Protein AF-A0A3B5M9M3-F1 (afdb_monomer)

Foldseek 3Di:
DVVVVVPQVDLFDAQDDDPPDDPVVVVLVCPFLLHPGTQRLCVLVPHDDDPPDPCVSCVVVVVVVVVVVVVVVVVVVVVVVCVVVVHDDDPDPFDDPPAFPVQCQVDDVSVVSLCNGCVCLQCLVVVLLLLLLLLLVQQLAPVNLVSLVLSVVLVVPPFPVVSLVCLVVVLVVLVVSLVVLVDQLSDDRSSVSDFDPCPPPPHPADPLLCQRNSGDHRSNHHDCVSSVSSVVSSVSSVVVNVSSVQLVDPVCCRGSNHNHDDDQPDAPVVVVVVDPDDDLCVVPDPVSVVVCCCVPVVVVVVLVLLLCQLPVAQEPLSVVSNVLSVVCVVCVVVLVNDGNVVVVVSVSVVVVSVSVLSSVLSVCQCCQQRVVVPCVVPPLVVCRHHVRHNPDPDGDDPPDPPPDDDDPPSVVSNPPDVVVVPVVVVVPDDDDDDDDDDDDDDDDDDDDDDDDDDDDDDVPVVVVVVVSSVSVVDSPPPPPDDD

Solvent-accessible surface area (backbone atoms only — not comparable to full-atom values): 29248 Å² total; per-residue (Å²): 109,74,72,60,58,71,64,61,80,79,56,72,35,76,40,80,78,70,82,87,54,54,70,76,54,47,65,55,42,43,78,19,62,46,43,26,93,63,11,50,53,49,49,72,79,66,51,72,92,67,92,83,51,67,63,71,74,43,42,65,61,53,50,52,52,50,51,56,54,46,51,55,48,50,56,50,51,56,50,50,54,25,64,77,67,71,49,77,82,72,96,61,100,60,82,59,86,91,53,37,49,81,42,40,81,76,38,61,68,43,32,50,53,36,42,75,55,39,42,60,74,72,44,28,67,63,52,39,54,52,42,52,53,46,42,31,70,75,60,47,27,50,66,27,46,53,51,43,53,51,49,50,63,50,61,71,42,79,49,69,72,60,32,55,72,48,43,65,61,51,49,51,50,47,53,52,50,53,52,52,52,52,54,33,59,65,52,75,67,46,53,70,64,71,83,61,76,64,72,38,93,89,45,85,64,48,73,35,42,46,53,38,58,56,46,56,44,66,83,58,59,51,71,68,73,60,54,55,49,55,49,52,43,44,51,47,44,53,53,38,52,50,43,60,61,45,65,72,37,66,74,48,26,68,39,70,40,81,84,76,81,76,76,57,85,58,47,71,79,72,42,61,81,72,49,91,70,79,92,38,84,82,42,88,43,75,54,24,45,51,46,43,48,58,72,66,47,42,64,59,52,51,44,50,52,38,38,51,60,21,65,77,50,71,29,64,73,16,50,57,35,40,54,52,32,54,51,46,70,74,45,38,74,65,42,71,74,42,54,58,51,58,49,51,50,57,48,49,50,52,54,49,50,51,54,48,50,55,42,50,53,36,63,48,31,50,54,35,48,40,39,40,80,56,38,64,75,75,41,53,67,60,39,55,48,64,51,60,69,66,86,67,86,91,61,85,73,84,76,74,77,95,78,75,96,79,70,86,68,65,62,59,69,77,60,65,66,84,71,81,68,60,74,67,65,73,79,74,66,85,85,79,85,80,92,80,83,90,83,89,84,90,90,82,87,86,84,86,91,85,84,86,84,89,83,93,84,72,66,68,64,57,51,50,54,48,47,61,55,38,56,77,74,45,80,75,77,76,78,72,81,88,128

Mean predicted aligned error: 13.56 Å

Organism: NCBI:txid32473

Structure (mmCIF, N/CA/C/O backbone):
data_AF-A0A3B5M9M3-F1
#
_entry.id   AF-A0A3B5M9M3-F1
#
loop_
_atom_site.group_PDB
_atom_site.id
_atom_site.type_symbol
_atom_site.label_atom_id
_atom_site.label_alt_id
_atom_site.label_comp_id
_atom_site.label_asym_id
_atom_site.label_entity_id
_atom_site.label_seq_id
_atom_site.pdbx_PDB_ins_code
_atom_site.Cartn_x
_atom_site.Cartn_y
_atom_site.Cartn_z
_atom_site.occupancy
_atom_site.B_iso_or_equiv
_atom_site.auth_seq_id
_atom_site.auth_comp_id
_atom_site.auth_asym_id
_atom_site.auth_atom_id
_atom_site.pdbx_PDB_model_num
ATOM 1 N N . TYR A 1 1 ? -13.351 -5.343 -32.884 1.00 37.69 1 TYR A N 1
ATOM 2 C CA . TYR A 1 1 ? -12.847 -6.640 -32.384 1.00 37.69 1 TYR A CA 1
ATOM 3 C C . TYR A 1 1 ? -12.855 -7.724 -33.469 1.00 37.69 1 TYR A C 1
ATOM 5 O O . TYR A 1 1 ? -11.780 -8.125 -33.884 1.00 37.69 1 TYR A O 1
ATOM 13 N N . PHE A 1 2 ? -14.004 -8.113 -34.045 1.00 32.31 2 PHE A N 1
ATOM 14 C CA . PHE A 1 2 ? -14.061 -9.127 -35.125 1.00 32.31 2 PHE A CA 1
ATOM 15 C C . PHE A 1 2 ? -13.332 -8.754 -36.436 1.00 32.31 2 PHE A C 1
ATOM 17 O O . PHE A 1 2 ? -12.776 -9.632 -37.090 1.00 32.31 2 PHE A O 1
ATOM 24 N N . SER A 1 3 ? -13.257 -7.466 -36.796 1.00 34.22 3 SER A N 1
ATOM 25 C CA . SER A 1 3 ? -12.466 -7.004 -37.957 1.00 34.22 3 SER A CA 1
ATOM 26 C C . SER A 1 3 ? -10.946 -7.148 -37.742 1.00 34.22 3 SER A C 1
ATOM 28 O O . SER A 1 3 ? -10.213 -7.463 -38.672 1.00 34.22 3 SER A O 1
ATOM 30 N N . LEU A 1 4 ? -10.478 -7.028 -36.490 1.00 4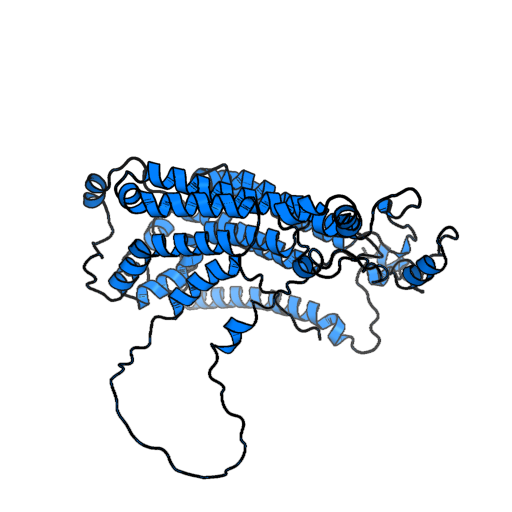1.56 4 LEU A N 1
ATOM 31 C CA . LEU A 1 4 ? -9.071 -7.245 -36.135 1.00 41.56 4 LEU A CA 1
ATOM 32 C C . LEU A 1 4 ? -8.697 -8.732 -36.268 1.00 41.56 4 LEU A C 1
ATOM 34 O O . LEU A 1 4 ? -7.633 -9.057 -36.772 1.00 41.56 4 LEU A O 1
ATOM 38 N N . ILE A 1 5 ? -9.612 -9.632 -35.885 1.00 46.50 5 ILE A N 1
ATOM 39 C CA . ILE A 1 5 ? -9.414 -11.092 -35.917 1.00 46.50 5 ILE A CA 1
ATOM 40 C C . ILE A 1 5 ? -9.317 -11.627 -37.353 1.00 46.50 5 ILE A C 1
ATOM 42 O O . ILE A 1 5 ? -8.535 -12.538 -37.622 1.00 46.50 5 ILE A O 1
ATOM 46 N N . LYS A 1 6 ? -10.055 -11.042 -38.306 1.00 39.22 6 LYS A N 1
ATOM 47 C CA . LYS A 1 6 ? -10.041 -11.483 -39.712 1.00 39.22 6 LYS A CA 1
ATOM 48 C C . LYS A 1 6 ? -8.702 -11.203 -40.422 1.00 39.22 6 LYS A C 1
ATOM 50 O O . LYS A 1 6 ? -8.372 -11.926 -41.355 1.00 39.22 6 LYS A O 1
ATOM 55 N N . ASN A 1 7 ? -7.918 -10.235 -39.932 1.00 43.78 7 ASN A N 1
ATOM 56 C CA . ASN A 1 7 ? -6.586 -9.867 -40.443 1.00 43.78 7 ASN A CA 1
ATOM 57 C C . ASN A 1 7 ? -5.408 -10.584 -39.746 1.00 43.78 7 ASN A C 1
ATOM 59 O O . ASN A 1 7 ? -4.260 -10.346 -40.105 1.00 43.78 7 ASN A O 1
ATOM 63 N N . ILE A 1 8 ? -5.656 -11.455 -38.758 1.00 48.34 8 ILE A N 1
ATOM 64 C CA . ILE A 1 8 ? -4.595 -12.172 -38.013 1.00 48.34 8 ILE A CA 1
ATOM 65 C C . ILE A 1 8 ? -4.142 -13.461 -38.732 1.00 48.34 8 ILE A C 1
ATOM 67 O O . ILE A 1 8 ? -3.122 -14.051 -38.382 1.00 48.34 8 ILE A O 1
ATOM 71 N N . LYS A 1 9 ? -4.836 -13.888 -39.797 1.00 39.81 9 LYS A N 1
ATOM 72 C CA . LYS A 1 9 ? -4.361 -14.967 -40.678 1.00 39.81 9 LYS A CA 1
ATOM 73 C C . LYS A 1 9 ? -3.148 -14.473 -41.488 1.00 39.81 9 LYS A C 1
ATOM 75 O O . LYS A 1 9 ? -3.332 -13.892 -42.549 1.00 39.81 9 LYS A O 1
ATOM 80 N N . ASN A 1 10 ? -1.939 -14.763 -40.996 1.00 45.53 10 ASN A N 1
ATOM 81 C CA . ASN A 1 10 ? -0.631 -14.666 -41.679 1.00 45.53 10 ASN A CA 1
ATOM 82 C C . ASN A 1 10 ? 0.171 -13.353 -41.562 1.00 45.53 10 ASN A C 1
ATOM 84 O O . ASN A 1 10 ? 0.827 -12.971 -42.525 1.00 45.53 10 ASN A O 1
ATOM 88 N N . ASN A 1 11 ? 0.233 -12.709 -40.394 1.00 52.84 11 ASN A N 1
ATOM 89 C CA . ASN A 1 11 ? 1.216 -11.636 -40.159 1.00 52.84 11 ASN A CA 1
ATOM 90 C C . ASN A 1 11 ? 2.348 -12.105 -39.235 1.00 52.84 11 ASN A C 1
ATOM 92 O O . ASN A 1 11 ? 2.509 -11.597 -38.128 1.00 52.84 11 ASN A O 1
ATOM 96 N N . PHE A 1 12 ? 3.129 -13.087 -39.691 1.00 56.50 12 PHE A N 1
ATOM 97 C CA . PHE A 1 12 ? 4.462 -13.312 -39.132 1.00 56.50 12 PHE A CA 1
ATOM 98 C C . PHE A 1 12 ? 5.396 -12.267 -39.739 1.00 56.50 12 PHE A C 1
ATOM 100 O O . PHE A 1 12 ? 5.747 -12.351 -40.914 1.00 56.50 12 PHE A O 1
ATOM 107 N N . SER A 1 13 ? 5.772 -11.262 -38.955 1.00 60.97 13 SER A N 1
ATOM 108 C CA . SER A 1 13 ? 6.742 -10.250 -39.373 1.00 60.97 13 SER A CA 1
ATOM 109 C C . SER A 1 13 ? 8.138 -10.629 -38.892 1.00 60.97 13 SER A C 1
ATOM 111 O O . SER A 1 13 ? 8.365 -10.846 -37.696 1.00 60.97 13 SER A O 1
ATOM 113 N N . PHE A 1 14 ? 9.085 -10.702 -39.826 1.00 69.19 14 PHE A N 1
ATOM 114 C CA . PHE A 1 14 ? 10.504 -10.798 -39.504 1.00 69.19 14 PHE A CA 1
ATOM 115 C C . PHE A 1 14 ? 11.074 -9.385 -39.382 1.00 69.19 14 PHE A C 1
ATOM 117 O O . PHE A 1 14 ? 11.131 -8.647 -40.367 1.00 69.19 14 PHE A O 1
ATOM 124 N N . CYS A 1 15 ? 11.478 -8.995 -38.176 1.00 76.81 15 CYS A N 1
ATOM 125 C CA . CYS A 1 15 ? 12.126 -7.709 -37.957 1.00 76.81 15 CYS A CA 1
ATOM 126 C C . CYS A 1 15 ? 13.638 -7.869 -38.154 1.00 76.81 15 CYS A C 1
ATOM 128 O O . CYS A 1 15 ? 14.303 -8.567 -37.387 1.00 76.81 15 CYS A O 1
ATOM 130 N N . ALA A 1 16 ? 14.182 -7.229 -39.191 1.00 76.56 16 ALA A N 1
ATOM 131 C CA . ALA A 1 16 ? 15.619 -7.219 -39.439 1.00 76.56 16 ALA A CA 1
ATOM 132 C C . ALA A 1 16 ? 16.357 -6.415 -38.357 1.00 76.56 16 ALA A C 1
ATOM 134 O O . ALA A 1 16 ? 15.872 -5.388 -37.879 1.00 76.56 16 ALA A O 1
ATOM 135 N N . GLN A 1 17 ? 17.541 -6.889 -37.973 1.00 77.38 17 GLN A N 1
ATOM 136 C CA . GLN A 1 17 ? 18.393 -6.192 -37.015 1.00 77.38 17 GLN A CA 1
ATOM 137 C C . GLN A 1 17 ? 19.063 -4.989 -37.687 1.00 77.38 17 GLN A C 1
ATOM 139 O O . GLN A 1 17 ? 19.566 -5.135 -38.799 1.00 77.38 17 GLN A O 1
ATOM 144 N N . PRO A 1 18 ? 19.133 -3.822 -37.028 1.00 76.88 18 PRO A N 1
ATOM 145 C CA . PRO A 1 18 ? 19.876 -2.689 -37.563 1.00 76.88 18 PRO A CA 1
ATOM 146 C C . PRO A 1 18 ? 21.376 -2.997 -37.669 1.00 76.88 18 PRO A C 1
ATOM 148 O O . PRO A 1 18 ? 21.990 -3.476 -36.710 1.00 76.88 18 PRO A O 1
ATOM 151 N N . ASP A 1 19 ? 21.986 -2.658 -38.806 1.00 70.81 19 ASP A N 1
ATOM 152 C CA . ASP A 1 19 ? 23.400 -2.957 -39.079 1.00 70.81 19 ASP A CA 1
ATOM 153 C C . ASP A 1 19 ? 24.381 -2.221 -38.160 1.00 70.81 19 ASP A C 1
ATOM 155 O O . ASP A 1 19 ? 25.488 -2.709 -37.940 1.00 70.81 19 ASP A O 1
ATOM 159 N N . PHE A 1 20 ? 23.948 -1.105 -37.565 1.00 75.81 20 PHE A N 1
ATOM 160 C CA . PHE A 1 20 ? 24.742 -0.249 -36.678 1.00 75.81 20 PHE A CA 1
ATOM 161 C C . PHE A 1 20 ? 25.196 -0.929 -35.371 1.00 75.81 20 PHE A C 1
ATOM 163 O O . PHE A 1 20 ? 26.155 -0.478 -34.746 1.00 75.81 20 PHE A O 1
ATOM 170 N N . TYR A 1 21 ? 24.533 -2.000 -34.920 1.00 75.94 21 TYR A N 1
ATOM 171 C CA . TYR A 1 21 ? 24.909 -2.650 -33.661 1.00 75.94 21 TYR A CA 1
ATOM 172 C C . TYR A 1 21 ? 26.155 -3.549 -33.813 1.00 75.94 21 TYR A C 1
ATOM 174 O O . TYR A 1 21 ? 26.242 -4.309 -34.779 1.00 75.94 21 TYR A O 1
ATOM 182 N N . PRO A 1 22 ? 27.087 -3.554 -32.838 1.00 76.31 22 PRO A N 1
ATOM 183 C CA . PRO A 1 22 ? 28.194 -4.512 -32.802 1.00 76.31 22 PRO A CA 1
ATOM 184 C C . PRO A 1 22 ? 27.703 -5.965 -32.744 1.00 76.31 22 PRO A C 1
ATOM 186 O O . PRO A 1 22 ? 26.651 -6.245 -32.161 1.00 76.31 22 PRO A O 1
ATOM 189 N N . ASP A 1 23 ? 28.493 -6.912 -33.253 1.00 73.81 23 ASP A N 1
ATOM 190 C CA . ASP A 1 23 ? 28.098 -8.329 -33.348 1.00 73.81 23 ASP A CA 1
ATOM 191 C C . ASP A 1 23 ? 27.770 -8.975 -31.990 1.00 73.81 23 ASP A C 1
ATOM 193 O O . ASP A 1 23 ? 26.867 -9.808 -31.882 1.00 73.81 23 ASP A O 1
ATOM 197 N N . GLU A 1 24 ? 28.438 -8.556 -30.911 1.00 74.62 24 GLU A N 1
ATOM 198 C CA . GLU A 1 24 ? 28.119 -9.003 -29.547 1.00 74.62 24 GLU A CA 1
ATOM 199 C C . GLU A 1 24 ? 26.736 -8.536 -29.069 1.00 74.62 24 GLU A C 1
ATOM 201 O O . GLU A 1 24 ? 26.044 -9.234 -28.320 1.00 74.62 24 GLU A O 1
ATOM 206 N N . VAL A 1 25 ? 26.315 -7.343 -29.494 1.00 75.69 25 VAL A N 1
ATOM 207 C CA . VAL A 1 25 ? 24.993 -6.791 -29.184 1.00 75.69 25 VAL A CA 1
ATOM 208 C C . VAL A 1 25 ? 23.945 -7.476 -30.050 1.00 75.69 25 VAL A C 1
ATOM 210 O O . VAL A 1 25 ? 22.937 -7.927 -29.509 1.00 75.69 25 VAL A O 1
ATOM 213 N N . LYS A 1 26 ? 24.220 -7.675 -31.346 1.00 76.25 26 LYS A N 1
ATOM 214 C CA . LYS A 1 26 ? 23.358 -8.440 -32.262 1.00 76.25 26 LYS A CA 1
ATOM 215 C C . LYS A 1 26 ? 23.030 -9.826 -31.700 1.00 76.25 26 LYS A C 1
ATOM 217 O O . LYS A 1 26 ? 21.856 -10.168 -31.593 1.00 76.25 26 LYS A O 1
ATOM 222 N N . LYS A 1 27 ? 24.023 -10.568 -31.186 1.00 76.81 27 LYS A N 1
ATOM 223 C CA . LYS A 1 27 ? 23.815 -11.873 -30.515 1.00 76.81 27 LYS A CA 1
ATOM 224 C C . LYS A 1 27 ? 22.861 -11.813 -29.313 1.00 76.81 27 LYS A C 1
ATOM 226 O O . LYS A 1 27 ? 22.106 -12.759 -29.089 1.00 76.81 27 LYS A O 1
ATOM 231 N N . ARG A 1 28 ? 22.879 -10.727 -28.530 1.00 74.56 28 ARG A N 1
ATOM 232 C CA . ARG A 1 28 ? 21.926 -10.515 -27.422 1.00 74.56 28 ARG A CA 1
ATOM 233 C C . ARG A 1 28 ? 20.537 -10.141 -27.931 1.00 74.56 28 ARG A C 1
ATOM 235 O O . ARG A 1 28 ? 19.551 -10.630 -27.387 1.00 74.56 28 ARG A O 1
ATOM 242 N N . LEU A 1 29 ? 20.466 -9.336 -28.988 1.00 77.25 29 LEU A N 1
ATOM 243 C CA . LEU A 1 29 ? 19.217 -8.895 -29.601 1.00 77.25 29 LEU A CA 1
ATOM 244 C C . LEU A 1 29 ? 18.408 -10.060 -30.184 1.00 77.25 29 LEU A C 1
ATOM 246 O O . LEU A 1 29 ? 17.193 -10.052 -30.009 1.00 77.25 29 LEU A O 1
ATOM 250 N N . VAL A 1 30 ? 19.040 -11.103 -30.747 1.00 76.69 30 VAL A N 1
ATOM 251 C CA . VAL A 1 30 ? 18.334 -12.314 -31.244 1.00 76.69 30 VAL A CA 1
ATOM 252 C C . VAL A 1 30 ? 17.421 -12.938 -30.179 1.00 76.69 30 VAL A C 1
ATOM 254 O O . VAL A 1 30 ? 16.365 -13.477 -30.494 1.00 76.69 30 VAL A O 1
ATOM 257 N N . LYS A 1 31 ? 17.809 -12.860 -28.899 1.00 75.31 31 LYS A N 1
ATOM 258 C CA . LYS A 1 31 ? 17.046 -13.450 -27.786 1.00 75.31 31 LYS A CA 1
ATOM 259 C C . LYS A 1 31 ? 15.846 -12.602 -27.354 1.00 75.31 31 LYS A C 1
ATOM 261 O O . LYS A 1 31 ? 15.058 -13.036 -26.517 1.00 75.31 31 LYS A O 1
ATOM 266 N N . THR A 1 32 ? 15.716 -11.385 -27.875 1.00 78.62 32 THR A N 1
ATOM 267 C CA . THR A 1 32 ? 14.653 -10.452 -27.492 1.00 78.62 32 THR A CA 1
ATOM 268 C C . THR A 1 32 ? 13.381 -10.720 -28.300 1.00 78.62 32 THR A C 1
ATOM 270 O O . THR A 1 32 ? 13.469 -11.179 -29.436 1.00 78.62 32 THR A O 1
ATOM 273 N N . PRO A 1 33 ? 12.184 -10.399 -27.778 1.00 76.31 33 PRO A N 1
ATOM 274 C CA . PRO A 1 33 ? 10.921 -10.636 -28.484 1.00 76.31 33 PRO A CA 1
ATOM 275 C C . PRO A 1 33 ? 10.815 -9.934 -29.842 1.00 76.31 33 PRO A C 1
ATOM 277 O O . PRO A 1 33 ? 10.039 -10.378 -30.679 1.00 76.31 33 PRO A O 1
ATOM 280 N N . LEU A 1 34 ? 11.552 -8.835 -30.033 1.00 80.56 34 LEU A N 1
ATOM 281 C CA . LEU A 1 34 ? 11.508 -8.024 -31.246 1.00 80.56 34 LEU A CA 1
ATOM 282 C C . LEU A 1 34 ? 12.273 -8.677 -32.407 1.00 80.56 34 LEU A C 1
ATOM 284 O O . LEU A 1 34 ? 11.775 -8.690 -33.525 1.00 80.56 34 LEU A O 1
ATOM 288 N N . TYR A 1 35 ? 13.459 -9.235 -32.137 1.00 76.81 35 TYR A N 1
ATOM 289 C CA . TYR A 1 35 ? 14.336 -9.829 -33.159 1.00 76.81 35 TYR A CA 1
ATOM 290 C C . TYR A 1 35 ? 14.378 -11.364 -33.113 1.00 76.81 35 TYR A C 1
ATOM 292 O O . TYR A 1 35 ? 15.166 -11.979 -33.835 1.00 76.81 35 TYR A O 1
ATOM 300 N N . ASN A 1 36 ? 13.558 -11.993 -32.266 1.00 75.12 36 ASN A N 1
ATOM 301 C CA . ASN A 1 36 ? 13.359 -13.436 -32.306 1.00 75.12 36 ASN A CA 1
ATOM 302 C C . ASN A 1 36 ? 12.608 -13.815 -33.595 1.00 75.12 36 ASN A C 1
ATOM 304 O O . ASN A 1 36 ? 11.733 -13.087 -34.055 1.00 75.12 36 ASN A O 1
ATOM 308 N N . SER A 1 37 ? 12.960 -14.974 -34.151 1.00 57.53 37 SER A N 1
ATOM 309 C CA . SER A 1 37 ? 12.676 -15.450 -35.513 1.00 57.53 37 SER A CA 1
ATOM 310 C C . SER A 1 37 ? 11.215 -15.414 -36.001 1.00 57.53 37 SER A C 1
ATOM 312 O O . SER A 1 37 ? 11.001 -15.518 -37.205 1.00 57.53 37 SER A O 1
ATOM 314 N N . THR A 1 38 ? 10.222 -15.169 -35.140 1.00 64.50 38 THR A N 1
ATOM 315 C CA . THR A 1 38 ? 8.838 -14.862 -35.540 1.00 64.50 38 THR A CA 1
ATOM 316 C C . THR A 1 38 ? 8.155 -13.953 -34.512 1.00 64.50 38 THR A C 1
ATOM 318 O O . THR A 1 38 ? 7.805 -14.409 -33.419 1.00 64.50 38 THR A O 1
ATOM 321 N N . SER A 1 39 ? 7.920 -12.682 -34.852 1.00 64.94 39 SER A N 1
ATOM 322 C CA . SER A 1 39 ? 7.039 -11.818 -34.055 1.00 64.94 39 SER A CA 1
ATOM 323 C C . SER A 1 39 ? 5.580 -12.111 -34.425 1.00 64.94 39 SER A C 1
ATOM 325 O O . SER A 1 39 ? 5.143 -11.840 -35.542 1.00 64.94 39 SER A O 1
ATOM 327 N N . ASP A 1 40 ? 4.839 -12.738 -33.507 1.00 69.94 40 ASP A N 1
ATOM 328 C CA . ASP A 1 40 ? 3.427 -13.082 -33.702 1.00 69.94 40 ASP A CA 1
ATOM 329 C C . ASP A 1 40 ? 2.524 -12.053 -33.008 1.00 69.94 40 ASP A C 1
ATOM 331 O O . ASP A 1 40 ? 2.544 -11.899 -31.780 1.00 69.94 40 ASP A O 1
ATOM 335 N N . LEU A 1 41 ? 1.712 -11.350 -33.802 1.00 79.06 41 LEU A N 1
ATOM 336 C CA . LEU A 1 41 ? 0.698 -10.421 -33.304 1.00 79.06 41 LEU A CA 1
ATOM 337 C C . LEU A 1 41 ? -0.352 -11.142 -32.441 1.00 79.06 41 LEU A C 1
ATOM 339 O O . LEU A 1 41 ? -0.848 -10.558 -31.477 1.00 79.06 41 LEU A O 1
ATOM 343 N N . GLY A 1 42 ? -0.658 -12.408 -32.749 1.00 80.69 42 GLY A N 1
ATOM 344 C CA . GLY A 1 42 ? -1.553 -13.248 -31.956 1.00 80.69 42 GLY A CA 1
ATOM 345 C C . GLY A 1 42 ? -1.063 -13.386 -30.519 1.00 80.69 42 GLY A C 1
ATOM 346 O O . GLY A 1 42 ? -1.817 -13.107 -29.586 1.00 80.69 42 GLY A O 1
ATOM 347 N N . ASN A 1 43 ? 0.224 -13.688 -30.338 1.00 83.12 43 ASN A N 1
ATOM 348 C CA . ASN A 1 43 ? 0.833 -13.836 -29.018 1.00 83.12 43 ASN A CA 1
ATOM 349 C C . ASN A 1 43 ? 0.801 -12.532 -28.196 1.00 83.12 43 ASN A C 1
ATOM 351 O O . ASN A 1 43 ? 0.549 -12.575 -26.996 1.00 83.12 43 ASN A O 1
ATOM 355 N N . TRP A 1 44 ? 0.980 -11.362 -28.826 1.00 85.75 44 TRP A N 1
ATOM 356 C CA . TRP A 1 44 ? 0.855 -10.066 -28.133 1.00 85.75 44 TRP A CA 1
ATOM 357 C C . TRP A 1 44 ? -0.580 -9.775 -27.666 1.00 85.75 44 TRP A C 1
ATOM 359 O O . TRP A 1 44 ? -0.777 -9.247 -26.576 1.00 85.75 44 TRP A O 1
ATOM 369 N N . VAL A 1 45 ? -1.588 -10.172 -28.451 1.00 88.00 45 VAL A N 1
ATOM 370 C CA . VAL A 1 45 ? -3.009 -10.104 -28.049 1.00 88.00 45 VAL A CA 1
ATOM 371 C C . VAL A 1 45 ? -3.344 -11.139 -26.958 1.00 88.00 45 VAL A C 1
ATOM 373 O O . VAL A 1 45 ? -4.366 -11.018 -26.286 1.00 88.00 45 VAL A O 1
ATOM 376 N N . GLY A 1 46 ? -2.477 -12.134 -26.748 1.00 85.50 46 GLY A N 1
ATOM 377 C CA . GLY A 1 46 ? -2.622 -13.191 -25.746 1.00 85.50 46 GLY A CA 1
ATOM 378 C C . GLY A 1 46 ? -3.030 -14.550 -26.318 1.00 85.50 46 GLY A C 1
ATOM 379 O O . GLY A 1 46 ? -3.247 -15.484 -25.549 1.00 85.50 46 GLY A O 1
ATOM 380 N N . LEU A 1 47 ? -3.124 -14.687 -27.644 1.00 85.94 47 LEU A N 1
ATOM 381 C CA . LEU A 1 47 ? -3.422 -15.939 -28.339 1.00 85.94 47 LEU A CA 1
ATOM 382 C C . LEU A 1 47 ? -2.124 -16.699 -28.607 1.00 85.94 47 LEU A C 1
ATOM 384 O O . LEU A 1 47 ? -1.344 -16.318 -29.477 1.00 85.94 47 LEU A O 1
ATOM 388 N N . ARG A 1 48 ? -1.906 -17.796 -27.882 1.00 81.75 48 ARG A N 1
ATOM 389 C CA . ARG A 1 48 ? -0.749 -18.670 -28.085 1.00 81.75 48 ARG A CA 1
ATOM 390 C C . ARG A 1 48 ? -1.223 -20.043 -28.530 1.00 81.75 48 ARG A C 1
ATOM 392 O O . ARG A 1 48 ? -2.090 -20.641 -27.897 1.00 81.75 48 ARG A O 1
ATOM 399 N N . LYS A 1 49 ? -0.665 -20.538 -29.634 1.00 76.44 49 LYS A N 1
ATOM 400 C CA . LYS A 1 49 ? -0.910 -21.904 -30.096 1.00 76.44 49 LYS A CA 1
ATOM 401 C C . LYS A 1 49 ? 0.019 -22.850 -29.333 1.00 76.44 49 LYS A C 1
ATOM 403 O O . LYS A 1 49 ? 1.155 -23.057 -29.744 1.00 76.44 49 LYS A O 1
ATOM 408 N N . ASP A 1 50 ? -0.467 -23.386 -28.219 1.00 72.50 50 ASP A N 1
ATOM 409 C CA . ASP A 1 50 ? 0.226 -24.444 -27.481 1.00 72.50 50 ASP A CA 1
ATOM 410 C C . ASP A 1 50 ? -0.063 -25.793 -28.155 1.00 72.50 50 ASP A C 1
ATOM 412 O O . ASP A 1 50 ? -1.220 -26.165 -28.345 1.00 72.50 50 ASP A O 1
ATOM 416 N N . ASN A 1 51 ? 0.992 -26.503 -28.567 1.00 69.38 51 ASN A N 1
ATOM 417 C CA . ASN A 1 51 ? 0.873 -27.761 -29.315 1.00 69.38 51 ASN A CA 1
ATOM 418 C C . ASN A 1 51 ? 0.645 -28.989 -28.417 1.00 69.38 51 ASN A C 1
ATOM 420 O O . ASN A 1 51 ? 0.382 -30.063 -28.948 1.00 69.38 51 ASN A O 1
ATOM 424 N N . GLU A 1 52 ? 0.760 -28.839 -27.095 1.00 72.12 52 GLU A N 1
ATOM 425 C CA . GLU A 1 52 ? 0.758 -29.974 -26.163 1.00 72.12 52 GLU A CA 1
ATOM 426 C C . GLU A 1 52 ? -0.580 -30.137 -25.427 1.00 72.12 52 GLU A C 1
ATOM 428 O O . GLU A 1 52 ? -1.211 -31.171 -25.599 1.00 72.12 52 GLU A O 1
ATOM 433 N N . ASP A 1 53 ? -1.086 -29.121 -24.705 1.00 83.25 53 ASP A N 1
ATOM 434 C CA . ASP A 1 53 ? -2.344 -29.239 -23.942 1.00 83.25 53 ASP A CA 1
ATOM 435 C C . ASP A 1 53 ? -3.189 -27.953 -23.918 1.00 83.25 53 ASP A C 1
ATOM 437 O O . ASP A 1 53 ? -2.887 -26.984 -23.211 1.00 83.25 53 ASP A O 1
ATOM 441 N N . LEU A 1 54 ? -4.341 -27.974 -24.600 1.00 86.00 54 LEU A N 1
ATOM 442 C CA . LEU A 1 54 ? -5.309 -26.865 -24.593 1.00 86.00 54 LEU A CA 1
ATOM 443 C C . LEU A 1 54 ? -5.863 -26.581 -23.184 1.00 86.00 54 LEU A C 1
ATOM 445 O O . LEU A 1 54 ? -6.102 -25.428 -22.822 1.00 86.00 54 LEU A O 1
ATOM 449 N N . LEU A 1 55 ? -6.054 -27.625 -22.371 1.00 86.50 55 LEU A N 1
ATOM 450 C CA . LEU A 1 55 ? -6.573 -27.486 -21.009 1.00 86.50 55 LEU A CA 1
ATOM 451 C C . LEU A 1 55 ? -5.608 -26.721 -20.101 1.00 86.50 55 LEU A C 1
ATOM 453 O O . LEU A 1 55 ? -6.063 -25.893 -19.315 1.00 86.50 55 LEU A O 1
ATOM 457 N N . ARG A 1 56 ? -4.290 -26.937 -20.225 1.00 87.12 56 ARG A N 1
ATOM 458 C CA . ARG A 1 56 ? -3.284 -26.200 -19.440 1.00 87.12 56 ARG A CA 1
ATOM 459 C C . ARG A 1 56 ? -3.319 -24.710 -19.775 1.00 87.12 56 ARG A C 1
ATOM 461 O O . ARG A 1 56 ? -3.305 -23.885 -18.864 1.00 87.12 56 ARG A O 1
ATOM 468 N N . TYR A 1 57 ? -3.441 -24.377 -21.059 1.00 87.31 57 TYR A N 1
ATOM 469 C CA . TYR A 1 57 ? -3.559 -22.998 -21.538 1.00 87.31 57 TYR A CA 1
ATOM 470 C C . TYR A 1 57 ? -4.851 -22.309 -21.054 1.00 87.31 57 TYR A C 1
ATOM 472 O O . TYR A 1 57 ? -4.823 -21.161 -20.609 1.00 87.31 57 TYR A O 1
ATOM 480 N N . LEU A 1 58 ? -5.988 -23.015 -21.065 1.00 90.31 58 LEU A N 1
ATOM 481 C CA . LEU A 1 58 ? -7.280 -22.468 -20.629 1.00 90.31 58 LEU A CA 1
ATOM 482 C C . LEU A 1 58 ? -7.513 -22.525 -19.111 1.00 90.31 58 LEU A C 1
ATOM 484 O O . LEU A 1 58 ? -8.430 -21.862 -18.623 1.00 90.31 58 LEU A O 1
ATOM 488 N N . ARG A 1 59 ? -6.690 -23.266 -18.355 1.00 92.31 59 ARG A N 1
ATOM 489 C CA . ARG A 1 59 ? -6.853 -23.524 -16.913 1.00 92.31 59 ARG A CA 1
ATOM 490 C C . ARG A 1 59 ? -7.148 -22.260 -16.110 1.00 92.31 59 ARG A C 1
ATOM 492 O O . ARG A 1 59 ? -8.111 -22.234 -15.353 1.00 92.31 59 ARG A O 1
ATOM 499 N N . ASN A 1 60 ? -6.361 -21.203 -16.300 1.00 91.69 60 ASN A N 1
ATOM 500 C CA . ASN A 1 60 ? -6.502 -19.967 -15.524 1.00 91.69 60 ASN A CA 1
ATOM 501 C C . ASN A 1 60 ? -7.831 -19.246 -15.818 1.00 91.69 60 ASN A C 1
ATOM 503 O O . ASN A 1 60 ? -8.489 -18.769 -14.897 1.00 91.69 60 ASN A O 1
ATOM 507 N N . ASN A 1 61 ? -8.264 -19.226 -17.084 1.00 93.50 61 ASN A N 1
ATOM 508 C CA . ASN A 1 61 ? -9.542 -18.631 -17.485 1.00 93.50 61 ASN A CA 1
ATOM 509 C C . ASN A 1 61 ? -10.735 -19.452 -16.972 1.00 93.50 61 ASN A C 1
ATOM 511 O O . ASN A 1 61 ? -11.720 -18.886 -16.502 1.00 93.50 61 ASN A O 1
ATOM 515 N N . LEU A 1 62 ? -10.634 -20.785 -17.017 1.00 95.50 62 LEU A N 1
ATOM 516 C CA . LEU A 1 62 ? -11.654 -21.683 -16.472 1.00 95.50 62 LEU A CA 1
ATOM 517 C C . LEU A 1 62 ? -11.779 -21.537 -14.952 1.00 95.50 62 LEU A C 1
ATOM 519 O O . LEU A 1 62 ? -12.894 -21.464 -14.443 1.00 95.50 62 LEU A O 1
ATOM 523 N N . LEU A 1 63 ? -10.657 -21.430 -14.232 1.00 96.50 63 LEU A N 1
ATOM 524 C CA . LEU A 1 63 ? -10.654 -21.163 -12.791 1.00 96.50 63 LEU A CA 1
ATOM 525 C C . LEU A 1 63 ? -11.265 -19.795 -12.467 1.00 96.50 63 LEU A C 1
ATOM 527 O O . LEU A 1 63 ? -12.080 -19.700 -11.554 1.00 96.50 63 LEU A O 1
ATOM 531 N N . MET A 1 64 ? -10.938 -18.751 -13.235 1.00 96.19 64 MET A N 1
ATOM 532 C CA . MET A 1 64 ? -11.554 -17.429 -13.079 1.00 96.19 64 MET A CA 1
ATOM 533 C C . MET A 1 64 ? -13.074 -17.489 -13.282 1.00 96.19 64 MET A C 1
ATOM 535 O O . MET A 1 64 ? -13.825 -16.965 -12.460 1.00 96.19 64 MET A O 1
ATOM 539 N N . LEU A 1 65 ? -13.541 -18.167 -14.335 1.00 97.06 65 LEU A N 1
ATOM 540 C CA . LEU A 1 65 ? -14.969 -18.350 -14.596 1.00 97.06 65 LEU A CA 1
ATOM 541 C C . LEU A 1 65 ? -15.656 -19.138 -13.473 1.00 97.06 65 LEU A C 1
ATOM 543 O O . LEU A 1 65 ? -16.738 -18.755 -13.031 1.00 97.06 65 LEU A O 1
ATOM 547 N N . ALA A 1 66 ? -15.022 -20.208 -12.989 1.00 97.19 66 ALA A N 1
ATOM 548 C CA . ALA A 1 66 ? -15.531 -21.006 -11.880 1.00 97.19 66 ALA A CA 1
ATOM 549 C C . ALA A 1 66 ? -15.658 -20.174 -10.595 1.00 97.19 66 ALA A C 1
ATOM 551 O O . ALA A 1 66 ? -16.679 -20.267 -9.919 1.00 97.19 66 ALA A O 1
ATOM 552 N N . LEU A 1 67 ? -14.676 -19.318 -10.284 1.00 97.12 67 LEU A N 1
ATOM 553 C CA . LEU A 1 67 ? -14.725 -18.420 -9.126 1.00 97.12 67 LEU A CA 1
ATOM 554 C C . LEU A 1 67 ? -15.856 -17.388 -9.238 1.00 97.12 67 LEU A C 1
ATOM 556 O O . LEU A 1 67 ? -16.597 -17.206 -8.275 1.00 97.12 67 LEU A O 1
ATOM 560 N N . LEU A 1 68 ? -16.045 -16.772 -10.410 1.00 97.00 68 LEU A N 1
ATOM 561 C CA . LEU A 1 68 ? -17.147 -15.827 -10.651 1.00 97.00 68 LEU A CA 1
ATOM 562 C C . LEU A 1 68 ? -18.520 -16.507 -10.537 1.00 97.00 68 LEU A C 1
ATOM 564 O O . LEU A 1 68 ? -19.444 -15.975 -9.919 1.00 97.00 68 LEU A O 1
ATOM 568 N N . ALA A 1 69 ? -18.661 -17.712 -11.096 1.00 97.75 69 ALA A N 1
ATOM 569 C CA . ALA A 1 69 ? -19.882 -18.500 -10.963 1.00 97.75 69 ALA A CA 1
ATOM 570 C C . ALA A 1 69 ? -20.136 -18.896 -9.499 1.00 97.75 69 ALA A C 1
ATOM 572 O O . ALA A 1 69 ? -21.272 -18.828 -9.021 1.00 97.75 69 ALA A O 1
ATOM 573 N N . PHE A 1 70 ? -19.085 -19.276 -8.771 1.00 97.81 70 PHE A N 1
ATOM 574 C CA . PHE A 1 70 ? -19.161 -19.651 -7.364 1.00 97.81 70 PHE A CA 1
ATOM 575 C C . PHE A 1 70 ? -19.554 -18.468 -6.468 1.00 97.81 70 PHE A C 1
ATOM 577 O O . PHE A 1 70 ? -20.417 -18.630 -5.607 1.00 97.81 70 PHE A O 1
ATOM 584 N N . GLU A 1 71 ? -19.017 -17.269 -6.716 1.00 96.62 71 GLU A N 1
ATOM 585 C CA . GLU A 1 71 ? -19.406 -16.033 -6.025 1.00 96.62 71 GLU A CA 1
ATOM 586 C C . GLU A 1 71 ? -20.918 -15.790 -6.136 1.00 96.62 71 GLU A C 1
ATOM 588 O O . GLU A 1 71 ? -21.621 -15.688 -5.124 1.00 96.62 71 GLU A O 1
ATOM 593 N N . VAL A 1 72 ? -21.448 -15.769 -7.364 1.00 97.06 72 VAL A N 1
ATOM 594 C CA . VAL A 1 72 ? -22.885 -15.566 -7.607 1.00 97.06 72 VAL A CA 1
ATOM 595 C C . VAL A 1 72 ? -23.711 -16.687 -6.973 1.00 97.06 72 VAL A C 1
ATOM 597 O O . VAL A 1 72 ? -24.760 -16.423 -6.380 1.00 97.06 72 VAL A O 1
ATOM 600 N N . THR A 1 73 ? -23.232 -17.932 -7.042 1.00 97.75 73 THR A N 1
ATOM 601 C CA . THR A 1 73 ? -23.896 -19.090 -6.428 1.00 97.75 73 THR A CA 1
ATOM 602 C C . THR A 1 73 ? -24.008 -18.931 -4.913 1.00 97.75 73 THR A C 1
ATOM 604 O O . THR A 1 73 ? -25.090 -19.145 -4.363 1.00 97.75 73 THR A O 1
ATOM 607 N N . ILE A 1 74 ? -22.946 -18.482 -4.231 1.00 96.38 74 ILE A N 1
ATOM 608 C CA . ILE A 1 74 ? -22.979 -18.193 -2.790 1.00 96.38 74 ILE A CA 1
ATOM 609 C C . ILE A 1 74 ? -24.000 -17.095 -2.490 1.00 96.38 74 ILE A C 1
ATOM 611 O O . ILE A 1 74 ? -24.847 -17.282 -1.614 1.00 96.38 74 ILE A O 1
ATOM 615 N N . TYR A 1 75 ? -23.974 -15.974 -3.220 1.00 94.38 75 TYR A N 1
ATOM 616 C CA . TYR A 1 75 ? -24.931 -14.883 -3.003 1.00 94.38 75 TYR A CA 1
ATOM 617 C C . TYR A 1 75 ? -26.384 -15.351 -3.150 1.00 94.38 75 TYR A C 1
ATOM 619 O O . TYR A 1 75 ? -27.227 -15.037 -2.304 1.00 94.38 75 TYR A O 1
ATOM 627 N N . ARG A 1 76 ? -26.678 -16.151 -4.182 1.00 95.69 76 ARG A N 1
ATOM 628 C CA . ARG A 1 76 ? -28.014 -16.720 -4.412 1.00 95.69 76 ARG A CA 1
ATOM 629 C C . ARG A 1 76 ? -28.410 -17.726 -3.341 1.00 95.69 76 ARG A C 1
ATOM 631 O O . ARG A 1 76 ? -29.537 -17.665 -2.855 1.00 95.69 76 ARG A O 1
ATOM 638 N N . HIS A 1 77 ? -27.496 -18.601 -2.930 1.00 95.75 77 HIS A N 1
ATOM 639 C CA . HIS A 1 77 ? -27.748 -19.571 -1.869 1.00 95.75 77 HIS A CA 1
ATOM 640 C C . HIS A 1 77 ? -28.077 -18.879 -0.538 1.00 95.75 77 HIS A C 1
ATOM 642 O O . HIS A 1 77 ? -29.071 -19.212 0.107 1.00 95.75 77 HIS A O 1
ATOM 648 N N . GLN A 1 78 ? -27.302 -17.855 -0.165 1.00 92.38 78 GLN A N 1
ATOM 649 C CA . GLN A 1 78 ? -27.546 -17.059 1.041 1.00 92.38 78 GLN A CA 1
ATOM 650 C C . GLN A 1 78 ? -28.894 -16.329 0.982 1.00 92.38 78 GLN A C 1
ATOM 652 O O . GLN A 1 78 ? -29.626 -16.293 1.971 1.00 92.38 78 GLN A O 1
ATOM 657 N N . GLN A 1 79 ? -29.259 -15.778 -0.180 1.00 91.69 79 GLN A N 1
ATOM 658 C CA . GLN A 1 79 ? -30.564 -15.148 -0.382 1.00 91.69 79 GLN A CA 1
ATOM 659 C C . GLN A 1 79 ? -31.712 -16.160 -0.243 1.00 91.69 79 GLN A C 1
ATOM 661 O O . GLN A 1 79 ? -32.686 -15.887 0.458 1.00 91.69 79 GLN A O 1
ATOM 666 N N . TYR A 1 80 ? -31.587 -17.337 -0.861 1.00 95.38 80 TYR A N 1
ATOM 667 C CA . TYR A 1 80 ? -32.585 -18.404 -0.779 1.00 95.38 80 TYR A CA 1
ATOM 668 C C . TYR A 1 80 ? -32.785 -18.895 0.661 1.00 95.38 80 TYR A C 1
ATOM 670 O O . TYR A 1 80 ? -33.921 -18.981 1.130 1.00 95.38 80 TYR A O 1
ATOM 678 N N . PHE A 1 81 ? -31.693 -19.149 1.390 1.00 94.38 81 PHE A N 1
ATOM 679 C CA . PHE A 1 81 ? -31.741 -19.563 2.793 1.00 94.38 81 PHE A CA 1
ATOM 680 C C . PHE A 1 81 ? -32.485 -18.541 3.665 1.00 94.38 81 PHE A C 1
ATOM 682 O O . PHE A 1 81 ? -33.329 -18.913 4.482 1.00 94.38 81 PHE A O 1
ATOM 689 N N . ARG A 1 82 ? -32.228 -17.243 3.456 1.00 91.94 82 ARG A N 1
ATOM 690 C CA . ARG A 1 82 ? -32.910 -16.169 4.192 1.00 91.94 82 ARG A CA 1
ATOM 691 C C . ARG A 1 82 ? -34.399 -16.100 3.879 1.00 91.94 82 ARG A C 1
ATOM 693 O O . ARG A 1 82 ? -35.195 -16.002 4.805 1.00 91.94 82 ARG A O 1
ATOM 700 N N . LEU A 1 83 ? -34.779 -16.203 2.605 1.00 93.56 83 LEU A N 1
ATOM 701 C CA . LEU A 1 83 ? -36.186 -16.179 2.196 1.00 93.56 83 LEU A CA 1
ATOM 702 C C . LEU A 1 83 ? -36.962 -17.372 2.765 1.00 93.56 83 LEU A C 1
ATOM 704 O O . LEU A 1 83 ? -38.043 -17.189 3.320 1.00 93.56 83 LEU A O 1
ATOM 708 N N . ARG A 1 84 ? -36.387 -18.579 2.694 1.00 95.75 84 ARG A N 1
ATOM 709 C CA . ARG A 1 84 ? -37.013 -19.800 3.222 1.00 95.75 84 ARG A CA 1
ATOM 710 C C . ARG A 1 84 ? -37.232 -19.732 4.734 1.00 95.75 84 ARG A C 1
ATOM 712 O O . ARG A 1 84 ? -38.283 -20.146 5.212 1.00 95.75 84 ARG A O 1
ATOM 719 N N . ASN A 1 85 ? -36.268 -19.178 5.466 1.00 94.88 85 ASN A N 1
ATOM 720 C CA . ASN A 1 85 ? -36.320 -19.073 6.925 1.00 94.88 85 ASN A CA 1
ATOM 721 C C . ASN A 1 85 ? -36.920 -17.748 7.425 1.00 94.88 85 ASN A C 1
ATOM 723 O O . ASN A 1 85 ? -36.901 -17.496 8.626 1.00 94.88 85 ASN A O 1
ATOM 727 N N . LYS A 1 86 ? -37.443 -16.899 6.526 1.00 93.81 86 LYS A N 1
ATOM 728 C CA . LYS A 1 86 ? -37.993 -15.566 6.840 1.00 93.81 86 LYS A CA 1
ATOM 729 C C . LYS A 1 86 ? -37.022 -14.678 7.643 1.00 93.81 86 LYS A C 1
ATOM 731 O O . LYS A 1 86 ? -37.441 -13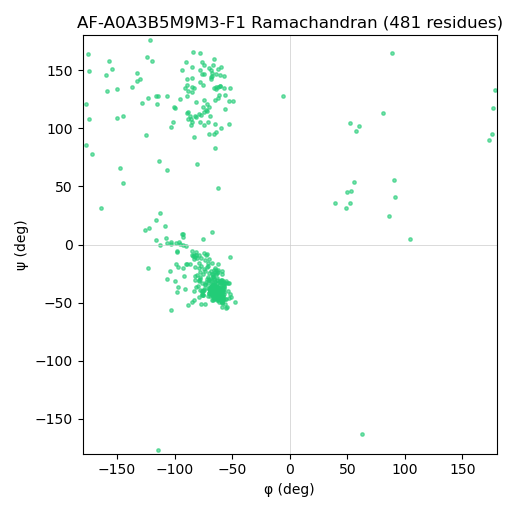.906 8.500 1.00 93.81 86 LYS A O 1
ATOM 736 N N . LEU A 1 87 ? -35.720 -14.787 7.365 1.00 90.31 87 LEU A N 1
ATOM 737 C CA . LEU A 1 87 ? -34.667 -14.005 8.017 1.00 90.31 87 LEU A CA 1
ATOM 738 C C . LEU A 1 87 ? -34.419 -12.692 7.264 1.00 90.31 87 LEU A C 1
ATOM 740 O O . LEU A 1 87 ? -34.314 -12.677 6.035 1.00 90.31 87 LEU A O 1
ATOM 744 N N . SER A 1 88 ? -34.266 -11.593 8.001 1.00 82.75 88 SER A N 1
ATOM 745 C CA . SER A 1 88 ? -33.843 -10.308 7.444 1.00 82.75 88 SER A CA 1
ATOM 746 C C . SER A 1 88 ? -32.343 -10.313 7.104 1.00 82.75 88 SER A C 1
ATOM 748 O O . SER A 1 88 ? -31.567 -11.093 7.668 1.00 82.75 88 SER A O 1
ATOM 750 N N . PRO A 1 89 ? -31.889 -9.473 6.154 1.00 79.50 89 PRO A N 1
ATOM 751 C CA . PRO A 1 89 ? -30.460 -9.288 5.931 1.00 79.50 89 PRO A CA 1
ATOM 752 C C . PRO A 1 89 ? -29.795 -8.741 7.208 1.00 79.50 89 PRO A C 1
ATOM 754 O O . PRO A 1 89 ? -30.347 -7.834 7.834 1.00 79.50 89 PRO A O 1
ATOM 757 N N . PRO A 1 90 ? -28.616 -9.261 7.600 1.00 75.69 90 PRO A N 1
ATOM 758 C CA . PRO A 1 90 ? -27.944 -8.809 8.811 1.00 75.69 90 PRO A CA 1
ATOM 759 C C . PRO A 1 90 ? -27.542 -7.336 8.672 1.00 75.69 90 PRO A C 1
ATOM 761 O O . PRO A 1 90 ? -27.012 -6.923 7.639 1.00 75.69 90 PRO A O 1
ATOM 764 N N . ALA A 1 91 ? -27.783 -6.551 9.726 1.00 68.25 91 ALA A N 1
ATOM 765 C CA . ALA A 1 91 ? -27.506 -5.112 9.747 1.00 68.25 91 ALA A CA 1
ATOM 766 C C . ALA A 1 91 ? -26.005 -4.783 9.622 1.00 68.25 91 ALA A C 1
ATOM 768 O O . ALA A 1 91 ? -25.645 -3.710 9.142 1.00 68.25 91 ALA A O 1
ATOM 769 N N . ALA A 1 92 ? -25.133 -5.717 10.016 1.00 69.69 92 ALA A N 1
ATOM 770 C CA . ALA A 1 92 ? -23.686 -5.623 9.875 1.00 69.69 92 ALA A CA 1
ATOM 771 C C . ALA A 1 92 ? -23.126 -6.906 9.238 1.00 69.69 92 ALA A C 1
ATOM 773 O O . ALA A 1 92 ? -23.586 -8.012 9.525 1.00 69.69 92 ALA A O 1
ATOM 774 N N . ARG A 1 93 ? -22.115 -6.766 8.372 1.00 79.38 93 ARG A N 1
ATOM 775 C CA . ARG A 1 93 ? -21.423 -7.891 7.718 1.00 79.38 93 ARG A CA 1
ATOM 776 C C . ARG A 1 93 ? -20.384 -8.502 8.666 1.00 79.38 93 ARG A C 1
ATOM 778 O O . ARG A 1 93 ? -19.189 -8.329 8.467 1.00 79.38 93 ARG A O 1
ATOM 785 N N . ILE A 1 94 ? -20.854 -9.166 9.716 1.00 85.81 94 ILE A N 1
ATOM 786 C CA . ILE A 1 94 ? -20.022 -9.749 10.781 1.00 85.81 94 ILE A CA 1
ATOM 787 C C . ILE A 1 94 ? -20.222 -11.263 10.878 1.00 85.81 94 ILE A C 1
ATOM 789 O O . ILE A 1 94 ? -21.248 -11.781 10.443 1.00 85.81 94 ILE A O 1
ATOM 793 N N . ILE A 1 95 ? -19.246 -11.965 11.456 1.00 89.12 95 ILE A N 1
ATOM 794 C CA . ILE A 1 95 ? -19.260 -13.428 11.595 1.00 89.12 95 ILE A CA 1
ATOM 795 C C . ILE A 1 95 ? -19.969 -13.820 12.897 1.00 89.12 95 ILE A C 1
ATOM 797 O O . ILE A 1 95 ? -20.914 -14.601 12.883 1.00 89.12 95 ILE A O 1
ATOM 801 N N . PHE A 1 96 ? -19.546 -13.235 14.020 1.00 89.88 96 PHE A N 1
ATOM 802 C CA . PHE A 1 96 ? -20.089 -13.523 15.352 1.00 89.88 96 PHE A CA 1
ATOM 803 C C . PHE A 1 96 ? -21.064 -12.426 15.790 1.00 89.88 96 PHE A C 1
ATOM 805 O O . PHE A 1 96 ? -20.636 -11.319 16.109 1.00 89.88 96 PHE A O 1
ATOM 812 N N . HIS A 1 97 ? -22.371 -12.697 15.769 1.00 85.81 97 HIS A N 1
ATOM 813 C CA . HIS A 1 97 ? -23.408 -11.711 16.123 1.00 85.81 97 HIS A CA 1
ATOM 814 C C . HIS A 1 97 ? -23.553 -11.483 17.637 1.00 85.81 97 HIS A C 1
ATOM 816 O O . HIS A 1 97 ? -24.091 -10.463 18.054 1.00 85.81 97 HIS A O 1
ATOM 822 N N . ASP A 1 98 ? -23.051 -12.411 18.452 1.00 85.94 98 ASP A N 1
ATOM 823 C CA . ASP A 1 98 ? -23.064 -12.394 19.919 1.00 85.94 98 ASP A CA 1
ATOM 824 C C . ASP A 1 98 ? -22.074 -11.390 20.531 1.00 85.94 98 ASP A C 1
ATOM 826 O O . ASP A 1 98 ? -22.155 -11.094 21.720 1.00 85.94 98 ASP A O 1
ATOM 830 N N . VAL A 1 99 ? -21.131 -10.857 19.743 1.00 89.81 99 VAL A N 1
ATOM 831 C CA . VAL A 1 99 ? -20.023 -10.047 20.264 1.00 89.81 99 VAL A CA 1
ATOM 832 C C . VAL A 1 99 ? -20.084 -8.604 19.771 1.00 89.81 99 VAL A C 1
ATOM 834 O O . VAL A 1 99 ? -19.988 -8.310 18.579 1.00 89.81 99 VAL A O 1
ATOM 837 N N . THR A 1 100 ? -20.161 -7.691 20.734 1.00 89.75 100 THR A N 1
ATOM 838 C CA . THR A 1 100 ? -20.162 -6.234 20.564 1.00 89.75 100 THR A CA 1
ATOM 839 C C . THR A 1 100 ? -18.989 -5.617 21.329 1.00 89.75 100 THR A C 1
ATOM 841 O O . THR A 1 100 ? -18.269 -6.305 22.058 1.00 89.75 100 THR A O 1
ATOM 844 N N . ARG A 1 101 ? -18.795 -4.298 21.212 1.00 88.88 101 ARG A N 1
ATOM 845 C CA . ARG A 1 101 ? -17.759 -3.553 21.945 1.00 88.88 101 ARG A CA 1
ATOM 846 C C . ARG A 1 101 ? -17.837 -3.730 23.466 1.00 88.88 101 ARG A C 1
ATOM 848 O O . ARG A 1 101 ? -16.794 -3.695 24.113 1.00 88.88 101 ARG A O 1
ATOM 855 N N . GLN A 1 102 ? -19.027 -3.924 24.032 1.00 87.62 102 GLN A N 1
ATOM 856 C CA . GLN A 1 102 ? -19.203 -4.130 25.477 1.00 87.62 102 GLN A CA 1
ATOM 857 C C . GLN A 1 102 ? -18.659 -5.492 25.932 1.00 87.62 102 GLN A C 1
ATOM 859 O O . GLN A 1 102 ? -18.146 -5.622 27.038 1.00 87.62 102 GLN A O 1
ATOM 864 N N . HIS A 1 103 ? -18.698 -6.496 25.053 1.00 88.88 103 HIS A N 1
ATOM 865 C CA . HIS A 1 103 ? -18.198 -7.840 25.341 1.00 88.88 103 HIS A CA 1
ATOM 866 C C . HIS A 1 103 ? -16.678 -7.982 25.177 1.00 88.88 103 HIS A C 1
ATOM 868 O O . HIS A 1 103 ? -16.125 -9.024 25.529 1.00 88.88 103 HIS A O 1
ATOM 874 N N . LEU A 1 104 ? -15.997 -6.943 24.677 1.00 86.88 104 LEU A N 1
ATOM 875 C CA . LEU A 1 104 ? -14.547 -6.934 24.461 1.00 86.88 104 LEU A CA 1
ATOM 876 C C . LEU A 1 104 ? -13.758 -7.189 25.752 1.00 86.88 104 LEU A C 1
ATOM 878 O O . LEU A 1 104 ? -12.756 -7.896 25.730 1.00 86.88 104 LEU A O 1
ATOM 882 N N . ASP A 1 105 ? -14.218 -6.615 26.863 1.00 85.31 105 ASP A N 1
ATOM 883 C CA . ASP A 1 105 ? -13.466 -6.547 28.118 1.00 85.31 105 ASP A CA 1
ATOM 884 C C . ASP A 1 105 ? -13.815 -7.680 29.106 1.00 85.31 105 ASP A C 1
ATOM 886 O O . ASP A 1 105 ? -13.231 -7.752 30.181 1.00 85.31 105 ASP A O 1
ATOM 890 N N . ILE A 1 106 ? -14.732 -8.587 28.741 1.00 87.94 106 ILE A N 1
ATOM 891 C CA . ILE A 1 106 ? -15.244 -9.647 29.632 1.00 87.94 106 ILE A CA 1
ATOM 892 C C . ILE A 1 106 ? -14.297 -10.855 29.700 1.00 87.94 106 ILE A C 1
ATOM 894 O O . ILE A 1 106 ? -14.151 -11.481 30.747 1.00 87.94 106 ILE A O 1
ATOM 898 N N . GLY A 1 107 ? -13.654 -11.222 28.587 1.00 88.75 107 GLY A N 1
ATOM 899 C CA . GLY A 1 107 ? -12.782 -12.395 28.548 1.00 88.75 107 GLY A CA 1
ATOM 900 C C . GLY A 1 107 ? -12.052 -12.584 27.222 1.00 88.75 107 GLY A C 1
ATOM 901 O O . GLY A 1 107 ? -12.426 -12.016 26.198 1.00 88.75 107 GLY A O 1
ATOM 902 N N . ILE A 1 108 ? -11.010 -13.424 27.234 1.00 91.12 108 ILE A N 1
ATOM 903 C CA . ILE A 1 108 ? -10.100 -13.622 26.089 1.00 91.12 108 ILE A CA 1
ATOM 904 C C . ILE A 1 108 ? -10.838 -14.150 24.850 1.00 91.12 108 ILE A C 1
ATOM 906 O O . ILE A 1 108 ? -10.556 -13.720 23.736 1.00 91.12 108 ILE A O 1
ATOM 910 N N . VAL A 1 109 ? -11.806 -15.055 25.018 1.00 92.44 109 VAL A N 1
ATOM 911 C CA . VAL A 1 109 ? -12.561 -15.616 23.882 1.00 92.44 109 VAL A CA 1
ATOM 912 C C . VAL A 1 109 ? -13.403 -14.537 23.198 1.00 92.44 109 VAL A C 1
ATOM 914 O O . VAL A 1 109 ? -13.361 -14.408 21.975 1.00 92.44 109 VAL A O 1
ATOM 917 N N . SER A 1 110 ? -14.124 -13.728 23.977 1.00 91.62 110 SER A N 1
ATOM 918 C CA . SER A 1 110 ? -14.914 -12.605 23.458 1.00 91.62 110 SER A CA 1
ATOM 919 C C . SER A 1 110 ? -14.024 -11.540 22.819 1.00 91.62 110 SER A C 1
ATOM 921 O O . SER A 1 110 ? -14.360 -11.020 21.758 1.00 91.62 110 SER A O 1
ATOM 923 N N . PHE A 1 111 ? -12.847 -11.291 23.396 1.00 90.88 111 PHE A N 1
ATOM 924 C CA . PHE A 1 111 ? -11.821 -10.428 22.817 1.00 90.88 111 PHE A CA 1
ATOM 925 C C . PHE A 1 111 ? -11.367 -10.913 21.435 1.00 90.88 111 PHE A C 1
ATOM 927 O O . PHE A 1 111 ? -11.380 -10.140 20.477 1.00 90.88 111 PHE A O 1
ATOM 934 N N . VAL A 1 112 ? -11.032 -12.200 21.288 1.00 92.62 112 VAL A N 1
ATOM 935 C CA . VAL A 1 112 ? -10.613 -12.761 19.993 1.00 92.62 112 VAL A CA 1
ATOM 936 C C . VAL A 1 112 ? -11.752 -12.694 18.976 1.00 92.62 112 VAL A C 1
ATOM 938 O O . VAL A 1 112 ? -11.535 -12.228 17.860 1.00 92.62 112 VAL A O 1
ATOM 941 N N . LYS A 1 113 ? -12.977 -13.088 19.354 1.00 93.75 113 LYS A N 1
ATOM 942 C CA . LYS A 1 113 ? -14.158 -12.985 18.479 1.00 93.75 113 LYS A CA 1
ATOM 943 C C . LYS A 1 113 ? -14.405 -11.545 18.012 1.00 93.75 113 LYS A C 1
ATOM 945 O O . LYS A 1 113 ? -14.710 -11.329 16.840 1.00 93.75 113 LYS A O 1
ATOM 950 N N . TYR A 1 114 ? -14.238 -10.563 18.902 1.00 92.88 114 TYR A N 1
ATOM 951 C CA . TYR A 1 114 ? -14.367 -9.149 18.557 1.00 92.88 114 TYR A CA 1
ATOM 952 C C . TYR A 1 114 ? -13.334 -8.734 17.507 1.00 92.88 114 TYR A C 1
ATOM 954 O O . TYR A 1 114 ? -13.700 -8.115 16.509 1.00 92.88 114 TYR A O 1
ATOM 962 N N . PHE A 1 115 ? -12.063 -9.109 17.684 1.00 92.31 115 PHE A N 1
ATOM 963 C CA . PHE A 1 115 ? -11.032 -8.801 16.694 1.00 92.31 115 PHE A CA 1
ATOM 964 C C . PHE A 1 115 ? -11.272 -9.517 15.367 1.00 92.31 115 PHE A C 1
ATOM 966 O O . PHE A 1 115 ? -11.142 -8.886 14.329 1.00 92.31 115 PHE A O 1
ATOM 973 N N . VAL A 1 116 ? -11.720 -10.772 15.358 1.00 93.12 116 VAL A N 1
ATOM 974 C CA . VAL A 1 116 ? -12.072 -11.455 14.099 1.00 93.12 116 VAL A CA 1
ATOM 975 C C . VAL A 1 116 ? -13.144 -10.684 13.314 1.00 93.12 116 VAL A C 1
ATOM 977 O O . VAL A 1 116 ? -13.040 -10.572 12.096 1.00 93.12 116 VAL A O 1
ATOM 980 N N . ASN A 1 117 ? -14.133 -10.096 13.994 1.00 92.56 117 ASN A N 1
ATOM 981 C CA . ASN A 1 117 ? -15.162 -9.283 13.342 1.00 92.56 117 ASN A CA 1
ATOM 982 C C . ASN A 1 117 ? -14.672 -7.885 12.921 1.00 92.56 117 ASN A C 1
ATOM 984 O O . ASN A 1 117 ? -15.025 -7.412 11.844 1.00 92.56 117 ASN A O 1
ATOM 988 N N . TYR A 1 118 ? -13.915 -7.197 13.782 1.00 91.94 118 TYR A N 1
ATOM 989 C CA . TYR A 1 118 ? -13.679 -5.751 13.673 1.00 91.94 118 TYR A CA 1
ATOM 990 C C . TYR A 1 118 ? -12.199 -5.355 13.567 1.00 91.94 118 TYR A C 1
ATOM 992 O O . TYR A 1 118 ? -11.879 -4.174 13.699 1.00 91.94 118 TYR A O 1
ATOM 1000 N N . PHE A 1 119 ? -11.285 -6.295 13.293 1.00 92.19 119 PHE A N 1
ATOM 1001 C CA . PHE A 1 119 ? -9.849 -6.009 13.165 1.00 92.19 119 PHE A CA 1
ATOM 1002 C C . PHE A 1 119 ? -9.585 -4.900 12.144 1.00 92.19 119 PHE A C 1
ATOM 1004 O O . PHE A 1 119 ? -8.991 -3.881 12.483 1.00 92.19 119 PHE A O 1
ATOM 1011 N N . PHE A 1 120 ? -10.095 -5.056 10.920 1.00 92.81 120 PHE A N 1
ATOM 1012 C CA . PHE A 1 120 ? -9.895 -4.065 9.862 1.00 92.81 120 PHE A CA 1
ATOM 1013 C C . PHE A 1 120 ? -10.687 -2.769 10.111 1.00 92.81 120 PHE A C 1
ATOM 1015 O O . PHE A 1 120 ? -10.247 -1.691 9.732 1.00 92.81 120 PHE A O 1
ATOM 1022 N N . TYR A 1 121 ? -11.817 -2.839 10.824 1.00 92.06 121 TYR A N 1
ATOM 1023 C CA . TYR A 1 121 ? -12.559 -1.646 11.245 1.00 92.06 121 TYR A CA 1
ATOM 1024 C C . TYR A 1 121 ? -11.755 -0.778 12.232 1.00 92.06 121 TYR A C 1
ATOM 1026 O O . TYR A 1 121 ? -11.842 0.450 12.187 1.00 92.06 121 TYR A O 1
ATOM 1034 N N . LYS A 1 122 ? -10.962 -1.400 13.118 1.00 90.25 122 LYS A N 1
ATOM 1035 C CA . LYS A 1 122 ? -10.109 -0.696 14.089 1.00 90.25 122 LYS A CA 1
ATOM 1036 C C . LYS A 1 122 ? -8.751 -0.290 13.515 1.00 90.25 122 LYS A C 1
ATOM 1038 O O . LYS A 1 122 ? -8.390 0.873 13.646 1.00 90.25 122 LYS A O 1
ATOM 1043 N N . PHE A 1 123 ? -8.044 -1.215 12.866 1.00 92.62 123 PHE A N 1
ATOM 1044 C CA . PHE A 1 123 ? -6.646 -1.055 12.434 1.00 92.62 123 PHE A CA 1
ATOM 1045 C C . PHE A 1 123 ? -6.462 -0.905 10.916 1.00 92.62 123 PHE A C 1
ATOM 1047 O O . PHE A 1 123 ? -5.370 -1.129 10.387 1.00 92.62 123 PHE A O 1
ATOM 1054 N N . GLY A 1 124 ? -7.528 -0.611 10.170 1.00 92.94 124 GLY A N 1
ATOM 1055 C CA . GLY A 1 124 ? -7.475 -0.601 8.708 1.00 92.94 124 GLY A CA 1
ATOM 1056 C C . GLY A 1 124 ? -6.558 0.482 8.133 1.00 92.94 124 GLY A C 1
ATOM 1057 O O . GLY A 1 124 ? -5.831 0.207 7.178 1.00 92.94 124 GLY A O 1
ATOM 1058 N N . LEU A 1 125 ? -6.495 1.673 8.747 1.00 92.25 125 LEU A N 1
ATOM 1059 C CA . LEU A 1 125 ? -5.596 2.746 8.306 1.00 92.25 125 LEU A CA 1
ATOM 1060 C C . LEU A 1 125 ? -4.130 2.352 8.519 1.00 92.25 125 LEU A C 1
ATOM 1062 O O . LEU A 1 125 ? -3.327 2.456 7.597 1.00 92.25 125 LEU A O 1
ATOM 1066 N N . GLU A 1 126 ? -3.793 1.846 9.702 1.00 92.38 126 GLU A N 1
ATOM 1067 C CA . GLU A 1 126 ? -2.453 1.382 10.066 1.00 92.38 126 GLU A CA 1
ATOM 1068 C C . GLU A 1 126 ? -2.007 0.230 9.160 1.00 92.38 126 GLU A C 1
ATOM 1070 O O . GLU A 1 126 ? -0.877 0.221 8.672 1.00 92.38 126 GLU A O 1
ATOM 1075 N N . THR A 1 127 ? -2.923 -0.698 8.861 1.00 93.75 127 THR A N 1
ATOM 1076 C CA . THR A 1 127 ? -2.685 -1.800 7.918 1.00 93.75 127 THR A CA 1
ATOM 1077 C C . THR A 1 127 ? -2.412 -1.270 6.510 1.00 93.75 127 THR A C 1
ATOM 1079 O O . THR A 1 127 ? -1.473 -1.721 5.858 1.00 93.75 127 THR A O 1
ATOM 1082 N N . CYS A 1 128 ? -3.182 -0.281 6.042 1.00 95.50 128 CYS A N 1
ATOM 1083 C CA . CYS A 1 128 ? -2.947 0.348 4.741 1.00 95.50 128 CYS A CA 1
ATOM 1084 C C . CYS A 1 128 ? -1.588 1.054 4.691 1.00 95.50 128 CYS A C 1
ATOM 1086 O O . CYS A 1 128 ? -0.846 0.855 3.735 1.00 95.50 128 CYS A O 1
ATOM 1088 N N . LEU A 1 129 ? -1.227 1.834 5.715 1.00 93.44 129 LEU A N 1
ATOM 1089 C CA . LEU A 1 129 ? 0.066 2.527 5.776 1.00 93.44 129 LEU A CA 1
ATOM 1090 C C . LEU A 1 129 ? 1.239 1.539 5.741 1.00 93.44 129 LEU A C 1
ATOM 1092 O O . LEU A 1 129 ? 2.213 1.759 5.023 1.00 93.44 129 LEU A O 1
ATOM 1096 N N . LEU A 1 130 ? 1.122 0.420 6.458 1.00 92.56 130 LEU A N 1
ATOM 1097 C CA . LEU A 1 130 ? 2.123 -0.644 6.447 1.00 92.56 130 LEU A CA 1
ATOM 1098 C C . LEU A 1 130 ? 2.228 -1.318 5.073 1.00 92.56 130 LEU A C 1
ATOM 1100 O O . LEU A 1 130 ? 3.335 -1.556 4.592 1.00 92.56 130 LEU A O 1
ATOM 1104 N N . LEU A 1 131 ? 1.101 -1.557 4.396 1.00 94.62 131 LEU A N 1
ATOM 1105 C CA . LEU A 1 131 ? 1.099 -2.073 3.026 1.00 94.62 131 LEU A CA 1
ATOM 1106 C C . LEU A 1 131 ? 1.761 -1.107 2.037 1.00 94.62 131 LEU A C 1
ATOM 1108 O O . LEU A 1 131 ? 2.504 -1.567 1.175 1.00 94.62 131 LEU A O 1
ATOM 1112 N N . VAL A 1 132 ? 1.562 0.209 2.175 1.00 95.12 132 VAL A N 1
ATOM 1113 C CA . VAL A 1 132 ? 2.256 1.204 1.335 1.00 95.12 132 VAL A CA 1
ATOM 1114 C C . VAL A 1 132 ? 3.767 1.112 1.526 1.00 95.12 132 VAL A C 1
ATOM 1116 O O . VAL A 1 132 ? 4.508 1.063 0.546 1.00 95.12 132 VAL A O 1
ATOM 1119 N N . VAL A 1 133 ? 4.236 1.048 2.775 1.00 93.31 133 VAL A N 1
ATOM 1120 C CA . VAL A 1 133 ? 5.670 0.904 3.066 1.00 93.31 133 VAL A CA 1
ATOM 1121 C C . VAL A 1 133 ? 6.218 -0.412 2.506 1.00 93.31 133 VAL A C 1
ATOM 1123 O O . VAL A 1 133 ? 7.308 -0.416 1.937 1.00 93.31 133 VAL A O 1
ATOM 1126 N N . ASN A 1 134 ? 5.450 -1.504 2.581 1.00 91.94 134 ASN A N 1
ATOM 1127 C CA . ASN A 1 134 ? 5.824 -2.777 1.964 1.00 91.94 134 ASN A CA 1
ATOM 1128 C C . ASN A 1 134 ? 5.946 -2.653 0.433 1.00 91.94 134 ASN A C 1
ATOM 1130 O O . ASN A 1 134 ? 6.963 -3.057 -0.119 1.00 91.94 134 ASN A O 1
ATOM 1134 N N . VAL A 1 135 ? 4.980 -2.030 -0.256 1.00 93.88 135 VAL A N 1
ATOM 1135 C CA . VAL A 1 135 ? 5.065 -1.775 -1.712 1.00 93.88 135 VAL A CA 1
ATOM 1136 C C . VAL A 1 135 ? 6.344 -1.004 -2.055 1.00 93.88 135 VAL A C 1
ATOM 1138 O O . VAL A 1 135 ? 7.079 -1.405 -2.960 1.00 93.88 135 VAL A O 1
ATOM 1141 N N . ILE A 1 136 ? 6.653 0.057 -1.300 1.00 92.44 136 ILE A N 1
ATOM 1142 C CA . ILE A 1 136 ? 7.861 0.868 -1.515 1.00 92.44 136 ILE A CA 1
ATOM 1143 C C . ILE A 1 136 ? 9.130 0.023 -1.331 1.00 92.44 136 ILE A C 1
ATOM 1145 O O . ILE A 1 136 ? 10.039 0.090 -2.161 1.00 92.44 136 ILE A O 1
ATOM 1149 N N . GLY A 1 137 ? 9.182 -0.789 -0.271 1.00 88.88 137 GLY A N 1
ATOM 1150 C CA . GLY A 1 137 ? 10.336 -1.622 0.064 1.00 88.88 137 GLY A CA 1
ATOM 1151 C C . GLY A 1 137 ? 10.590 -2.771 -0.915 1.00 88.88 137 GLY A C 1
ATOM 1152 O O . GLY A 1 137 ? 11.746 -3.070 -1.208 1.00 88.88 137 GLY A O 1
ATOM 1153 N N . GLN A 1 138 ? 9.535 -3.390 -1.450 1.00 88.44 138 GLN A N 1
ATOM 1154 C CA . GLN A 1 138 ? 9.643 -4.502 -2.403 1.00 88.44 138 GLN A CA 1
ATOM 1155 C C . GLN A 1 138 ? 10.062 -4.035 -3.801 1.00 88.44 138 GLN A C 1
ATOM 1157 O O . GLN A 1 138 ? 10.830 -4.713 -4.482 1.00 88.44 138 GLN A O 1
ATOM 1162 N N . ARG A 1 139 ? 9.542 -2.882 -4.242 1.00 87.12 139 ARG A N 1
ATOM 1163 C CA . ARG A 1 139 ? 9.707 -2.405 -5.621 1.00 87.12 139 ARG A CA 1
ATOM 1164 C C . ARG A 1 139 ? 10.927 -1.523 -5.842 1.00 87.12 139 ARG A C 1
ATOM 1166 O O . ARG A 1 139 ? 11.542 -1.634 -6.896 1.00 87.12 139 ARG A O 1
ATOM 1173 N N . MET A 1 140 ? 11.253 -0.646 -4.886 1.00 87.50 140 MET A N 1
ATOM 1174 C CA . MET A 1 140 ? 12.373 0.314 -4.935 1.00 87.50 140 MET A CA 1
ATOM 1175 C C . MET A 1 140 ? 12.619 0.985 -6.308 1.00 87.50 140 MET A C 1
ATOM 1177 O O . MET A 1 140 ? 13.768 1.242 -6.671 1.00 87.50 140 MET A O 1
ATOM 1181 N N . ASP A 1 141 ? 11.552 1.265 -7.058 1.00 92.00 141 ASP A N 1
ATOM 1182 C CA . ASP A 1 141 ? 11.552 1.809 -8.421 1.00 92.00 141 ASP A CA 1
ATOM 1183 C C . ASP A 1 141 ? 10.928 3.220 -8.469 1.00 92.00 141 ASP A C 1
ATOM 1185 O O . ASP A 1 141 ? 10.550 3.796 -7.441 1.00 92.00 141 ASP A O 1
ATOM 1189 N N . PHE A 1 142 ? 10.803 3.792 -9.669 1.00 94.00 142 PHE A N 1
ATOM 1190 C CA . PHE A 1 142 ? 10.173 5.101 -9.872 1.00 94.00 142 PHE A CA 1
ATOM 1191 C C . PHE A 1 142 ? 8.713 5.157 -9.381 1.00 94.00 142 PHE A C 1
ATOM 1193 O O . PHE A 1 142 ? 8.284 6.158 -8.806 1.00 94.00 142 PHE A O 1
ATOM 1200 N N . TYR A 1 143 ? 7.937 4.084 -9.559 1.00 94.94 143 TYR A N 1
ATOM 1201 C CA . TYR A 1 143 ? 6.553 4.040 -9.078 1.00 94.94 143 TYR A CA 1
ATOM 1202 C C . TYR A 1 143 ? 6.489 3.991 -7.547 1.00 94.94 143 TYR A C 1
ATOM 1204 O O . TYR A 1 143 ? 5.646 4.664 -6.951 1.00 94.94 143 TYR A O 1
ATOM 1212 N N . ALA A 1 144 ? 7.415 3.293 -6.888 1.00 94.25 144 ALA A N 1
ATOM 1213 C CA . ALA A 1 144 ? 7.569 3.332 -5.437 1.00 94.25 144 ALA A CA 1
ATOM 1214 C C . ALA A 1 144 ? 7.869 4.749 -4.921 1.00 94.25 144 ALA A C 1
ATOM 1216 O O . ALA A 1 144 ? 7.323 5.142 -3.890 1.00 94.25 144 ALA A O 1
ATOM 1217 N N . MET A 1 145 ? 8.643 5.553 -5.659 1.00 94.50 145 MET A N 1
ATOM 1218 C CA . MET A 1 145 ? 8.853 6.970 -5.332 1.00 94.50 145 MET A CA 1
ATOM 1219 C C . MET A 1 145 ? 7.531 7.753 -5.349 1.00 94.50 145 MET A C 1
ATOM 1221 O O . MET A 1 145 ? 7.246 8.530 -4.436 1.00 94.50 145 MET A O 1
ATOM 1225 N N . LEU A 1 146 ? 6.678 7.515 -6.350 1.00 96.19 146 LEU A N 1
ATOM 1226 C CA . LEU A 1 146 ? 5.348 8.127 -6.429 1.00 96.19 146 LEU A CA 1
ATOM 1227 C C . LEU A 1 146 ? 4.436 7.676 -5.273 1.00 96.19 146 LEU A C 1
ATOM 1229 O O . LEU A 1 146 ? 3.730 8.507 -4.698 1.00 96.19 146 LEU A O 1
ATOM 1233 N N . HIS A 1 147 ? 4.487 6.399 -4.872 1.00 96.06 147 HIS A N 1
ATOM 1234 C CA . HIS A 1 147 ? 3.793 5.922 -3.668 1.00 96.06 147 HIS A CA 1
ATOM 1235 C C . HIS A 1 147 ? 4.313 6.592 -2.392 1.00 96.06 147 HIS A C 1
ATOM 1237 O O . HIS A 1 147 ? 3.506 6.943 -1.532 1.00 96.06 147 HIS A O 1
ATOM 1243 N N . ALA A 1 148 ? 5.624 6.821 -2.275 1.00 95.62 148 ALA A N 1
ATOM 1244 C CA . ALA A 1 148 ? 6.223 7.514 -1.136 1.00 95.62 148 ALA A CA 1
ATOM 1245 C C . ALA A 1 148 ? 5.763 8.979 -1.050 1.00 95.62 148 ALA A C 1
ATOM 1247 O O . ALA A 1 148 ? 5.360 9.441 0.017 1.00 95.62 148 ALA A O 1
ATOM 1248 N N . PHE A 1 149 ? 5.721 9.699 -2.175 1.00 95.75 149 PHE A N 1
ATOM 1249 C CA . PHE A 1 149 ? 5.180 11.060 -2.198 1.00 95.75 149 PHE A CA 1
ATOM 1250 C C . PHE A 1 149 ? 3.688 11.104 -1.864 1.00 95.75 149 PHE A C 1
ATOM 1252 O O . PHE A 1 149 ? 3.254 11.969 -1.100 1.00 95.75 149 PHE A O 1
ATOM 1259 N N . ALA A 1 150 ? 2.903 10.150 -2.369 1.00 95.62 150 ALA A N 1
ATOM 1260 C CA . ALA A 1 150 ? 1.495 10.037 -2.009 1.00 95.62 150 ALA A CA 1
ATOM 1261 C C . ALA A 1 150 ? 1.312 9.731 -0.509 1.00 95.62 150 ALA A C 1
ATOM 1263 O O . ALA A 1 150 ? 0.443 10.323 0.132 1.00 95.62 150 ALA A O 1
ATOM 1264 N N . LEU A 1 151 ? 2.164 8.876 0.071 1.00 94.06 151 LEU A N 1
ATOM 1265 C CA . LEU A 1 151 ? 2.186 8.591 1.507 1.00 94.06 151 LEU A CA 1
ATOM 1266 C C . LEU A 1 151 ? 2.478 9.852 2.326 1.00 94.06 151 LEU A C 1
ATOM 1268 O O . LEU A 1 151 ? 1.759 10.129 3.282 1.00 94.06 151 LEU A O 1
ATOM 1272 N N . ILE A 1 152 ? 3.481 10.646 1.933 1.00 94.19 152 ILE A N 1
ATOM 1273 C CA . ILE A 1 152 ? 3.795 11.930 2.578 1.00 94.19 152 ILE A CA 1
ATOM 1274 C C . ILE A 1 152 ? 2.592 12.878 2.504 1.00 94.19 152 ILE A C 1
ATOM 1276 O O . ILE A 1 152 ? 2.233 13.488 3.511 1.00 94.19 152 ILE A O 1
ATOM 1280 N N . ALA A 1 153 ? 1.932 12.977 1.346 1.00 93.88 153 ALA A N 1
ATOM 1281 C CA . ALA A 1 153 ? 0.770 13.846 1.165 1.00 93.88 153 ALA A CA 1
ATOM 1282 C C . ALA A 1 153 ? -0.413 13.448 2.068 1.00 93.88 153 ALA A C 1
ATOM 1284 O O . ALA A 1 153 ? -1.065 14.319 2.649 1.00 93.88 153 ALA A O 1
ATOM 1285 N N . VAL A 1 154 ? -0.668 12.144 2.226 1.00 93.19 154 VAL A N 1
ATOM 1286 C CA . VAL A 1 154 ? -1.692 11.625 3.146 1.00 93.19 154 VAL A CA 1
ATOM 1287 C C . VAL A 1 154 ? -1.288 11.880 4.599 1.00 93.19 154 VAL A C 1
ATOM 1289 O O . VAL A 1 154 ? -2.079 12.429 5.364 1.00 93.19 154 VAL A O 1
ATOM 1292 N N . MET A 1 155 ? -0.046 11.557 4.969 1.00 90.38 155 MET A N 1
ATOM 1293 C CA . MET A 1 155 ? 0.442 11.666 6.347 1.00 90.38 155 MET A CA 1
ATOM 1294 C C . MET A 1 155 ? 0.656 13.100 6.827 1.00 90.38 155 MET A C 1
ATOM 1296 O O . MET A 1 155 ? 0.647 13.352 8.031 1.00 90.38 155 MET A O 1
ATOM 1300 N N . HIS A 1 156 ? 0.776 14.062 5.911 1.00 89.69 156 HIS A N 1
ATOM 1301 C CA . HIS A 1 156 ? 0.769 15.480 6.258 1.00 89.69 156 HIS A CA 1
ATOM 1302 C C . HIS A 1 156 ? -0.532 15.881 6.978 1.00 89.69 156 HIS A C 1
ATOM 1304 O O . HIS A 1 156 ? -0.542 16.761 7.843 1.00 89.69 156 HIS A O 1
ATOM 1310 N N . ARG A 1 157 ? -1.650 15.208 6.671 1.00 88.12 157 ARG A N 1
ATOM 1311 C CA . ARG A 1 157 ? -2.901 15.345 7.418 1.00 88.12 157 ARG A CA 1
ATOM 1312 C C . ARG A 1 157 ? -2.868 14.401 8.613 1.00 88.12 157 ARG A C 1
ATOM 1314 O O . ARG A 1 157 ? -3.077 13.207 8.490 1.00 88.12 157 ARG A O 1
ATOM 1321 N N . ARG A 1 158 ? -2.666 14.960 9.803 1.00 82.56 158 ARG A N 1
ATOM 1322 C CA . ARG A 1 158 ? -2.553 14.157 11.027 1.00 82.56 158 ARG A CA 1
ATOM 1323 C C . ARG A 1 158 ? -3.878 13.569 11.533 1.00 82.56 158 ARG A C 1
ATOM 1325 O O . ARG A 1 158 ? -3.878 12.520 12.165 1.00 82.56 158 ARG A O 1
ATOM 1332 N N . ARG A 1 159 ? -4.995 14.283 11.358 1.00 86.56 159 ARG A N 1
ATOM 1333 C CA . ARG A 1 159 ? -6.289 13.879 11.939 1.00 86.56 159 ARG A CA 1
ATOM 1334 C C . ARG A 1 159 ? -6.975 12.859 11.039 1.00 86.56 159 ARG A C 1
ATOM 1336 O O . ARG A 1 159 ? -7.132 13.126 9.849 1.00 86.56 159 ARG A O 1
ATOM 1343 N N . ARG A 1 160 ? -7.513 11.785 11.614 1.00 89.06 160 ARG A N 1
ATOM 1344 C CA . ARG A 1 160 ? -8.267 10.728 10.924 1.00 89.06 160 ARG A CA 1
ATOM 1345 C C . ARG A 1 160 ? -9.382 11.286 10.043 1.00 89.06 160 ARG A C 1
ATOM 1347 O O . ARG A 1 160 ? -9.473 10.916 8.880 1.00 89.06 160 ARG A O 1
ATOM 1354 N N . LYS A 1 161 ? -10.164 12.246 10.551 1.00 88.81 161 LYS A N 1
ATOM 1355 C CA . LYS A 1 161 ? -11.230 12.903 9.770 1.00 88.81 161 LYS A CA 1
ATOM 1356 C C . LYS A 1 161 ? -10.693 13.636 8.534 1.00 88.81 161 LYS A C 1
ATOM 1358 O O . LYS A 1 161 ? -11.274 13.534 7.464 1.00 88.81 161 LYS A O 1
ATOM 1363 N N . ALA A 1 162 ? -9.549 14.311 8.661 1.00 91.19 162 ALA A N 1
ATOM 1364 C CA . ALA A 1 162 ? -8.916 15.000 7.535 1.00 91.19 162 ALA A CA 1
ATOM 1365 C C . ALA A 1 162 ? -8.315 14.016 6.514 1.00 91.19 162 ALA A C 1
ATOM 1367 O O . ALA A 1 162 ? -8.314 14.294 5.317 1.00 91.19 162 ALA A O 1
ATOM 1368 N N . ILE A 1 163 ? -7.820 12.860 6.971 1.00 93.00 163 ILE A N 1
ATOM 1369 C CA . ILE A 1 163 ? -7.373 11.773 6.089 1.00 93.00 163 ILE A CA 1
ATOM 1370 C C . ILE A 1 163 ? -8.565 11.189 5.320 1.00 93.00 163 ILE A C 1
ATOM 1372 O O . ILE A 1 163 ? -8.469 11.000 4.110 1.00 93.00 163 ILE A O 1
ATOM 1376 N N . ALA A 1 164 ? -9.698 10.955 5.990 1.00 93.12 164 ALA A N 1
ATOM 1377 C CA . ALA A 1 164 ? -10.905 10.406 5.371 1.00 93.12 164 ALA A CA 1
ATOM 1378 C C . ALA A 1 164 ? -11.417 11.273 4.203 1.00 93.12 164 ALA A C 1
ATOM 1380 O O . ALA A 1 164 ? -11.794 10.739 3.160 1.00 93.12 164 ALA A O 1
ATOM 1381 N N . GLU A 1 165 ? -11.349 12.604 4.325 1.00 92.25 165 GLU A N 1
ATOM 1382 C CA . GLU A 1 165 ? -11.747 13.541 3.262 1.00 92.25 165 GLU A CA 1
ATOM 1383 C C . GLU A 1 165 ? -10.900 13.404 1.982 1.00 92.25 165 GLU A C 1
ATOM 1385 O O . GLU A 1 165 ? -11.428 13.456 0.868 1.00 92.25 165 GLU A O 1
ATOM 1390 N N . ILE A 1 166 ? -9.581 13.211 2.111 1.00 94.75 166 ILE A N 1
ATOM 1391 C CA . ILE A 1 166 ? -8.676 13.062 0.958 1.00 94.75 166 ILE A CA 1
ATOM 1392 C C . ILE A 1 166 ? -8.582 11.615 0.454 1.00 94.75 166 ILE A C 1
ATOM 1394 O O . ILE A 1 166 ? -8.172 11.383 -0.685 1.00 94.75 166 ILE A O 1
ATOM 1398 N N . TRP A 1 167 ? -9.003 10.635 1.256 1.00 96.19 167 TRP A N 1
ATOM 1399 C CA . TRP A 1 167 ? -8.809 9.210 0.986 1.00 96.19 167 TRP A CA 1
ATOM 1400 C C . TRP A 1 167 ? -9.400 8.746 -0.349 1.00 96.19 167 TRP A C 1
ATOM 1402 O O . TRP A 1 167 ? -8.798 7.943 -1.061 1.00 96.19 167 TRP A O 1
ATOM 1412 N N . SER A 1 168 ? -10.548 9.298 -0.747 1.00 94.69 168 SER A N 1
ATOM 1413 C CA . SER A 1 168 ? -11.155 8.988 -2.048 1.00 94.69 168 SER A CA 1
ATOM 1414 C C . SER A 1 168 ? -10.264 9.407 -3.223 1.00 94.69 168 SER A C 1
ATOM 1416 O O . SER A 1 168 ? -10.164 8.674 -4.207 1.00 94.69 168 SER A O 1
ATOM 1418 N N . LYS A 1 169 ? -9.562 10.546 -3.106 1.00 95.62 169 LYS A N 1
ATOM 1419 C CA . LYS A 1 169 ? -8.591 11.009 -4.113 1.00 95.62 169 LYS A CA 1
ATOM 1420 C C . LYS A 1 169 ? -7.366 10.095 -4.151 1.00 95.62 169 LYS A C 1
ATOM 1422 O O . LYS A 1 169 ? -6.871 9.788 -5.229 1.00 95.62 169 LYS A O 1
ATOM 1427 N N . TYR A 1 170 ? -6.925 9.615 -2.988 1.00 96.69 170 TYR A N 1
ATOM 1428 C CA . TYR A 1 170 ? -5.842 8.639 -2.889 1.00 96.69 170 TYR A CA 1
ATOM 1429 C C . TYR A 1 170 ? -6.205 7.297 -3.549 1.00 96.69 170 TYR A C 1
ATOM 1431 O O . TYR A 1 170 ? -5.426 6.778 -4.342 1.00 96.69 170 TYR A O 1
ATOM 1439 N N . CYS A 1 171 ? -7.416 6.776 -3.324 1.00 97.00 171 CYS A N 1
ATOM 1440 C CA . CYS A 1 171 ? -7.892 5.559 -3.995 1.00 97.00 171 CYS A CA 1
ATOM 1441 C C . CYS A 1 171 ? -7.934 5.720 -5.524 1.00 97.00 171 CYS A C 1
ATOM 1443 O O . CYS A 1 171 ? -7.537 4.812 -6.250 1.00 97.00 171 CYS A O 1
ATOM 1445 N N . PHE A 1 172 ? -8.384 6.880 -6.016 1.00 96.75 172 PHE A N 1
ATOM 1446 C CA . PHE A 1 172 ? -8.378 7.178 -7.450 1.00 96.75 172 PHE A CA 1
ATOM 1447 C C . PHE A 1 172 ? -6.954 7.235 -8.018 1.00 96.75 172 PHE A C 1
ATOM 1449 O O . PHE A 1 172 ? -6.693 6.660 -9.072 1.00 96.75 172 PHE A O 1
ATOM 1456 N N . PHE A 1 173 ? -6.023 7.865 -7.296 1.00 97.38 173 PHE A N 1
ATOM 1457 C CA . PHE A 1 173 ? -4.605 7.872 -7.655 1.00 97.38 173 PHE A CA 1
ATOM 1458 C C . PHE A 1 173 ? -4.033 6.450 -7.750 1.00 97.38 173 PHE A C 1
ATOM 1460 O O . PHE A 1 173 ? -3.407 6.126 -8.755 1.00 97.38 173 PHE A O 1
ATOM 1467 N N . LEU A 1 174 ? -4.295 5.584 -6.764 1.00 97.50 174 LEU A N 1
ATOM 1468 C CA . LEU A 1 174 ? -3.840 4.189 -6.784 1.00 97.50 174 LEU A CA 1
ATOM 1469 C C . LEU A 1 174 ? -4.411 3.405 -7.974 1.00 97.50 174 LEU A C 1
ATOM 1471 O O . LEU A 1 174 ? -3.670 2.700 -8.654 1.00 97.50 174 LEU A O 1
ATOM 1475 N N . ALA A 1 175 ? -5.707 3.553 -8.256 1.00 97.75 175 ALA A N 1
ATOM 1476 C CA . ALA A 1 175 ? -6.343 2.902 -9.400 1.00 97.75 175 ALA A CA 1
ATOM 1477 C C . ALA A 1 175 ? -5.753 3.387 -10.736 1.00 97.75 175 ALA A C 1
ATOM 1479 O O . ALA A 1 175 ? -5.403 2.569 -11.587 1.00 97.75 175 ALA A O 1
ATOM 1480 N N . GLY A 1 176 ? -5.578 4.704 -10.898 1.00 97.56 176 GLY A N 1
ATOM 1481 C CA . GLY A 1 176 ? -4.943 5.290 -12.079 1.00 97.56 176 GLY A CA 1
ATOM 1482 C C . GLY A 1 176 ? -3.506 4.798 -12.266 1.00 97.56 176 GLY A C 1
ATOM 1483 O O . GLY A 1 176 ? -3.134 4.351 -13.350 1.00 97.56 176 GLY A O 1
ATOM 1484 N N . MET A 1 177 ? -2.719 4.785 -11.192 1.00 96.44 177 MET A N 1
ATOM 1485 C CA . MET A 1 177 ? -1.348 4.273 -11.198 1.00 96.44 177 MET A CA 1
ATOM 1486 C C . MET A 1 177 ? -1.281 2.803 -11.618 1.00 96.44 177 MET A C 1
ATOM 1488 O O . MET A 1 177 ? -0.514 2.477 -12.521 1.00 96.44 177 MET A O 1
ATOM 1492 N N . LEU A 1 178 ? -2.121 1.937 -11.043 1.00 96.81 178 LEU A N 1
ATOM 1493 C CA . LEU A 1 178 ? -2.178 0.519 -11.409 1.00 96.81 178 LEU A CA 1
ATOM 1494 C C . LEU A 1 178 ? -2.520 0.331 -12.895 1.00 96.81 178 LEU A C 1
ATOM 1496 O O . LEU A 1 178 ? -1.883 -0.473 -13.575 1.00 96.81 178 LEU A O 1
ATOM 1500 N N . THR A 1 179 ? -3.477 1.103 -13.427 1.00 96.88 179 THR A N 1
ATOM 1501 C CA . THR A 1 179 ? -3.815 1.032 -14.858 1.00 96.88 179 THR A CA 1
ATOM 1502 C C . THR A 1 179 ? -2.650 1.446 -15.752 1.00 96.88 179 THR A C 1
ATOM 1504 O O . THR A 1 179 ? -2.333 0.730 -16.699 1.00 96.88 179 THR A O 1
ATOM 1507 N N . VAL A 1 180 ? -1.959 2.548 -15.434 1.00 96.31 180 VAL A N 1
ATOM 1508 C CA . VAL A 1 180 ? -0.786 3.003 -16.197 1.00 96.31 180 VAL A CA 1
ATOM 1509 C C . VAL A 1 180 ? 0.329 1.958 -16.158 1.00 96.31 180 VAL A C 1
ATOM 1511 O O . VAL A 1 180 ? 0.886 1.631 -17.203 1.00 96.31 180 VAL A O 1
ATOM 1514 N N . GLN A 1 181 ? 0.624 1.390 -14.988 1.00 95.94 181 GLN A N 1
ATOM 1515 C CA . GLN A 1 181 ? 1.636 0.340 -14.852 1.00 95.94 181 GLN A CA 1
ATOM 1516 C C . GLN A 1 181 ? 1.287 -0.906 -15.676 1.00 95.94 181 GLN A C 1
ATOM 1518 O O . GLN A 1 181 ? 2.158 -1.470 -16.333 1.00 95.94 181 GLN A O 1
ATOM 1523 N N . TYR A 1 182 ? 0.013 -1.307 -15.701 1.00 95.88 182 TYR A N 1
ATOM 1524 C CA . TYR A 1 18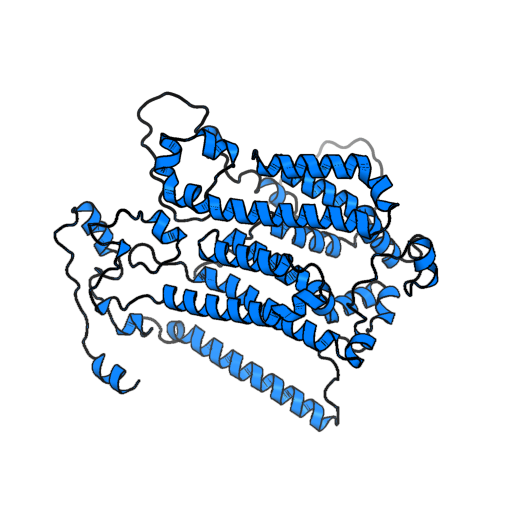2 ? -0.434 -2.429 -16.525 1.00 95.88 182 TYR A CA 1
ATOM 1525 C C . TYR A 1 182 ? -0.235 -2.156 -18.022 1.00 95.88 182 TYR A C 1
ATOM 1527 O O . TYR A 1 182 ? 0.295 -3.009 -18.733 1.00 95.88 182 TYR A O 1
ATOM 1535 N N . PHE A 1 183 ? -0.558 -0.949 -18.500 1.00 95.25 183 PHE A N 1
ATOM 1536 C CA . PHE A 1 183 ? -0.269 -0.551 -19.884 1.00 95.25 183 PHE A CA 1
ATOM 1537 C C . PHE A 1 183 ? 1.230 -0.557 -20.202 1.00 95.25 183 PHE A C 1
ATOM 1539 O O . PHE A 1 183 ? 1.626 -0.973 -21.292 1.00 95.25 183 PHE A O 1
ATOM 1546 N N . VAL A 1 184 ? 2.069 -0.151 -19.249 1.00 94.69 184 VAL A N 1
ATOM 1547 C CA . VAL A 1 184 ? 3.526 -0.235 -19.388 1.00 94.69 184 VAL A CA 1
ATOM 1548 C C . VAL A 1 184 ? 3.991 -1.689 -19.507 1.00 94.69 184 VAL A C 1
ATOM 1550 O O . VAL A 1 184 ? 4.822 -1.986 -20.359 1.00 94.69 184 VAL A O 1
ATOM 1553 N N . CYS A 1 185 ? 3.423 -2.625 -18.745 1.00 93.75 185 CYS A N 1
ATOM 1554 C CA . CYS A 1 185 ? 3.756 -4.044 -18.889 1.00 93.75 185 CYS A CA 1
ATOM 1555 C C . CYS A 1 185 ? 3.351 -4.638 -20.250 1.00 93.75 185 CYS A C 1
ATOM 1557 O O . CYS A 1 185 ? 4.044 -5.527 -20.743 1.00 93.75 185 CYS A O 1
ATOM 1559 N N . ILE A 1 186 ? 2.261 -4.158 -20.863 1.00 92.25 186 ILE A N 1
ATOM 1560 C CA . ILE A 1 186 ? 1.824 -4.604 -22.199 1.00 92.25 186 ILE A CA 1
ATOM 1561 C C . ILE A 1 186 ? 2.806 -4.144 -23.287 1.00 92.25 186 ILE A C 1
ATOM 1563 O O . ILE A 1 186 ? 3.126 -4.907 -24.203 1.00 92.25 186 ILE A O 1
ATOM 1567 N N . GLY A 1 187 ? 3.278 -2.898 -23.199 1.00 90.75 187 GLY A N 1
ATOM 1568 C CA . GLY A 1 187 ? 4.175 -2.314 -24.191 1.00 90.75 187 GLY A CA 1
ATOM 1569 C C . GLY A 1 187 ? 3.559 -2.188 -25.593 1.00 90.75 187 GLY A C 1
ATOM 1570 O O . GLY A 1 187 ? 2.342 -2.219 -25.777 1.00 90.75 187 GLY A O 1
ATOM 1571 N N . ILE A 1 188 ? 4.414 -2.007 -26.601 1.00 88.44 188 ILE A N 1
ATOM 1572 C CA . ILE A 1 188 ? 4.019 -1.894 -28.010 1.00 88.44 188 ILE A CA 1
ATOM 1573 C C . ILE A 1 188 ? 4.091 -3.271 -28.682 1.00 88.44 188 ILE A C 1
ATOM 1575 O O . ILE A 1 188 ? 4.928 -4.094 -28.296 1.00 88.44 188 ILE A O 1
ATOM 1579 N N . PRO A 1 189 ? 3.251 -3.540 -29.696 1.00 87.94 189 PRO A N 1
ATOM 1580 C CA . PRO A 1 189 ? 3.282 -4.817 -30.391 1.00 87.94 189 PRO A CA 1
ATOM 1581 C C . PRO A 1 189 ? 4.641 -5.024 -31.083 1.00 87.94 189 PRO A C 1
ATOM 1583 O O . PRO A 1 189 ? 5.034 -4.185 -31.900 1.00 87.94 189 PRO A O 1
ATOM 1586 N N . PRO A 1 190 ? 5.346 -6.146 -30.831 1.00 82.56 190 PRO A N 1
ATOM 1587 C CA . PRO A 1 190 ? 6.645 -6.421 -31.452 1.00 82.56 190 PRO A CA 1
ATOM 1588 C C . PRO A 1 190 ? 6.547 -6.557 -32.979 1.00 82.56 190 PRO A C 1
ATOM 1590 O O . PRO A 1 190 ? 7.503 -6.252 -33.684 1.00 82.56 190 PRO A O 1
ATOM 1593 N N . ALA A 1 191 ? 5.369 -6.914 -33.505 1.00 79.94 191 ALA A N 1
ATOM 1594 C CA . ALA A 1 191 ? 5.104 -6.999 -34.942 1.00 79.94 191 ALA A CA 1
ATOM 1595 C C . ALA A 1 191 ? 5.248 -5.657 -35.691 1.00 79.94 191 ALA A C 1
ATOM 1597 O O . ALA A 1 191 ? 5.369 -5.633 -36.911 1.00 79.94 191 ALA A O 1
ATOM 1598 N N . ALA A 1 192 ? 5.252 -4.522 -34.980 1.00 81.38 192 ALA A N 1
ATOM 1599 C CA . ALA A 1 192 ? 5.473 -3.214 -35.591 1.00 81.38 192 ALA A CA 1
ATOM 1600 C C . ALA A 1 192 ? 6.943 -2.959 -35.987 1.00 81.38 192 ALA A C 1
ATOM 1602 O O . ALA A 1 192 ? 7.216 -1.930 -36.605 1.00 81.38 192 ALA A O 1
ATOM 1603 N N . CYS A 1 193 ? 7.881 -3.843 -35.613 1.00 81.75 193 CYS A N 1
ATOM 1604 C CA . CYS A 1 193 ? 9.320 -3.739 -35.895 1.00 81.75 193 CYS A CA 1
ATOM 1605 C C . CYS A 1 193 ? 9.945 -2.375 -35.551 1.00 81.75 193 CYS A C 1
ATOM 1607 O O . CYS A 1 193 ? 10.889 -1.925 -36.200 1.00 81.75 193 CYS A O 1
ATOM 1609 N N . LYS A 1 194 ? 9.418 -1.701 -34.524 1.00 84.31 194 LYS A N 1
ATOM 1610 C CA . LYS A 1 194 ? 9.961 -0.448 -33.998 1.00 84.31 194 LYS A CA 1
ATOM 1611 C C . LYS A 1 194 ? 10.462 -0.681 -32.587 1.00 84.31 194 LYS A C 1
ATOM 1613 O O . LYS A 1 194 ? 9.720 -1.186 -31.750 1.00 84.31 194 LYS A O 1
ATOM 1618 N N . ASP A 1 195 ? 11.710 -0.301 -32.347 1.00 84.88 195 ASP A N 1
ATOM 1619 C CA . ASP A 1 195 ? 12.288 -0.304 -31.009 1.00 84.88 195 ASP A CA 1
ATOM 1620 C C . ASP A 1 195 ? 11.923 0.986 -30.259 1.00 84.88 195 ASP A C 1
ATOM 1622 O O . ASP A 1 195 ? 11.446 1.969 -30.841 1.00 84.88 195 ASP A O 1
ATOM 1626 N N . TYR A 1 196 ? 12.136 0.981 -28.950 1.00 89.69 196 TYR A N 1
ATOM 1627 C CA . TYR A 1 196 ? 11.804 2.106 -28.097 1.00 89.69 196 TYR A CA 1
ATOM 1628 C C . TYR A 1 196 ? 12.825 3.255 -28.181 1.00 89.69 196 TYR A C 1
ATOM 1630 O O . TYR A 1 196 ? 14.024 3.007 -28.339 1.00 89.69 196 TYR A O 1
ATOM 1638 N N . PRO A 1 197 ? 12.399 4.519 -27.970 1.00 89.44 197 PRO A N 1
ATOM 1639 C CA . PRO A 1 197 ? 13.278 5.684 -28.107 1.00 89.44 197 PRO A CA 1
ATOM 1640 C C . PRO A 1 197 ? 14.525 5.669 -27.211 1.00 89.44 197 PRO A C 1
ATOM 1642 O O . PRO A 1 197 ? 15.583 6.144 -27.615 1.00 89.44 197 PRO A O 1
ATOM 1645 N N . TRP A 1 198 ? 14.443 5.089 -26.009 1.00 87.88 198 TRP A N 1
ATOM 1646 C CA . TRP A 1 198 ? 15.585 4.981 -25.086 1.00 87.88 198 TRP A CA 1
ATOM 1647 C C . TRP A 1 198 ? 16.650 3.963 -25.521 1.00 87.88 198 TRP A C 1
ATOM 1649 O O . TRP A 1 198 ? 17.721 3.936 -24.914 1.00 87.88 198 TRP A O 1
ATOM 1659 N N . ARG A 1 199 ? 16.400 3.154 -26.562 1.00 84.88 199 ARG A N 1
ATOM 1660 C CA . ARG A 1 199 ? 17.366 2.218 -27.170 1.00 84.88 199 ARG A CA 1
ATOM 1661 C C . ARG A 1 199 ? 17.960 2.720 -28.489 1.00 84.88 199 ARG A C 1
ATOM 1663 O O . ARG A 1 199 ? 18.793 2.031 -29.079 1.00 84.88 199 ARG A O 1
ATOM 1670 N N . PHE A 1 200 ? 17.565 3.912 -28.943 1.00 85.19 200 PHE A N 1
ATOM 1671 C CA . PHE A 1 200 ? 18.139 4.531 -30.136 1.00 85.19 200 PHE A CA 1
ATOM 1672 C C . PHE A 1 2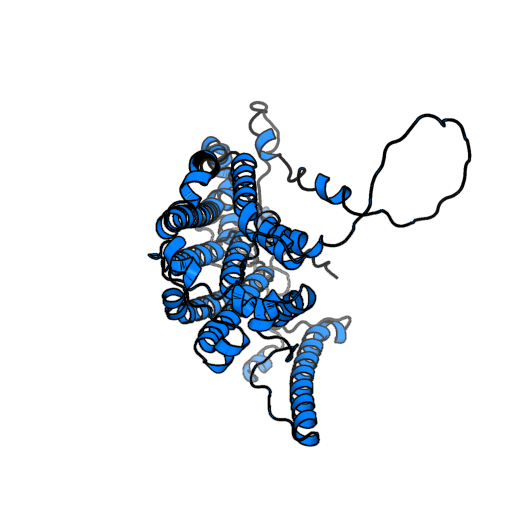00 ? 19.637 4.808 -29.951 1.00 85.19 200 PHE A C 1
ATOM 1674 O O . PHE A 1 200 ? 20.073 5.065 -28.829 1.00 85.19 200 PHE A O 1
ATOM 1681 N N . PRO A 1 201 ? 20.435 4.796 -31.033 1.00 76.00 201 PRO A N 1
ATOM 1682 C CA . PRO A 1 201 ? 21.894 4.919 -30.961 1.00 76.00 201 PRO A CA 1
ATOM 1683 C C . PRO A 1 201 ? 22.387 6.217 -30.300 1.00 76.00 201 PRO A C 1
ATOM 1685 O O . PRO A 1 201 ? 23.484 6.242 -29.753 1.00 76.00 201 PRO A O 1
ATOM 1688 N N . ASN A 1 202 ? 21.561 7.269 -30.282 1.00 78.56 202 ASN A N 1
ATOM 1689 C CA . ASN A 1 202 ? 21.872 8.543 -29.625 1.00 78.56 202 ASN A CA 1
ATOM 1690 C C . ASN A 1 202 ? 21.532 8.564 -28.117 1.00 78.56 202 ASN A C 1
ATOM 1692 O O . ASN A 1 202 ? 21.797 9.560 -27.447 1.00 78.56 202 ASN A O 1
ATOM 1696 N N . SER A 1 203 ? 20.906 7.514 -27.574 1.00 79.50 203 SER A N 1
ATOM 1697 C CA . SER A 1 203 ? 20.516 7.440 -26.162 1.00 79.50 203 SER A CA 1
ATOM 1698 C C . SER A 1 203 ? 21.675 6.952 -25.297 1.00 79.50 203 SER A C 1
ATOM 1700 O O . SER A 1 203 ? 22.276 5.913 -25.557 1.00 79.50 203 SER A O 1
ATOM 1702 N N . THR A 1 204 ? 21.938 7.663 -24.204 1.00 78.50 204 THR A N 1
ATOM 1703 C CA . THR A 1 204 ? 22.928 7.291 -23.180 1.00 78.50 204 THR A CA 1
ATOM 1704 C C . THR A 1 204 ? 22.315 6.484 -22.029 1.00 78.50 204 THR A C 1
ATOM 1706 O O . THR A 1 204 ? 22.965 6.244 -21.009 1.00 78.50 204 THR A O 1
ATOM 1709 N N . THR A 1 205 ? 21.053 6.061 -22.156 1.00 80.56 205 THR A N 1
ATOM 1710 C CA . THR A 1 205 ? 20.318 5.426 -21.055 1.00 80.56 205 THR A CA 1
ATOM 1711 C C . THR A 1 205 ? 20.733 3.963 -20.886 1.00 80.56 205 THR A C 1
ATOM 1713 O O . THR A 1 205 ? 20.439 3.114 -21.726 1.00 80.56 205 THR A O 1
ATOM 1716 N N . GLY A 1 206 ? 21.391 3.641 -19.769 1.00 83.44 206 GLY A N 1
ATOM 1717 C CA . GLY A 1 206 ? 21.778 2.266 -19.443 1.00 83.44 206 GLY A CA 1
ATOM 1718 C C . GLY A 1 206 ? 20.587 1.365 -19.080 1.00 83.44 206 GLY A C 1
ATOM 1719 O O . GLY A 1 206 ? 19.593 1.822 -18.515 1.00 83.44 206 GLY A O 1
ATOM 1720 N N . SER A 1 207 ? 20.714 0.053 -19.321 1.00 84.94 207 SER A N 1
ATOM 1721 C CA . SER A 1 207 ? 19.667 -0.946 -19.022 1.00 84.94 207 SER A CA 1
ATOM 1722 C C . SER A 1 207 ? 19.199 -0.933 -17.558 1.00 84.94 207 SER A C 1
ATOM 1724 O O . SER A 1 207 ? 18.024 -1.163 -17.282 1.00 84.94 207 SER A O 1
ATOM 1726 N N . ASN A 1 208 ? 20.094 -0.629 -16.612 1.00 87.56 208 ASN A N 1
ATOM 1727 C CA . ASN A 1 208 ? 19.748 -0.539 -15.191 1.00 87.56 208 ASN A CA 1
ATOM 1728 C C . ASN A 1 208 ? 18.834 0.662 -14.886 1.00 87.56 208 ASN A C 1
ATOM 1730 O O . ASN A 1 208 ? 17.930 0.548 -14.063 1.00 87.56 208 ASN A O 1
ATOM 1734 N N . VAL A 1 209 ? 19.036 1.794 -15.569 1.00 89.25 209 VAL A N 1
ATOM 1735 C CA . VAL A 1 209 ? 18.196 2.992 -15.411 1.00 89.25 209 VAL A CA 1
ATOM 1736 C C . VAL A 1 209 ? 16.809 2.748 -16.005 1.00 89.25 209 VAL A C 1
ATOM 1738 O O . VAL A 1 209 ? 15.812 3.065 -15.364 1.00 89.25 209 VAL A O 1
ATOM 1741 N N . ILE A 1 210 ? 16.738 2.100 -17.174 1.00 90.25 210 ILE A N 1
ATOM 1742 C CA . ILE A 1 210 ? 15.475 1.675 -17.809 1.00 90.25 210 ILE A CA 1
ATOM 1743 C C . ILE A 1 210 ? 14.670 0.789 -16.850 1.00 90.25 210 ILE A C 1
ATOM 1745 O O . ILE A 1 210 ? 13.486 1.032 -16.622 1.00 90.25 210 ILE A O 1
ATOM 1749 N N . LYS A 1 211 ? 15.328 -0.198 -16.229 1.00 89.56 211 LYS A N 1
ATOM 1750 C CA . LYS A 1 211 ? 14.688 -1.076 -15.247 1.00 89.56 211 LYS A CA 1
ATOM 1751 C C . LYS A 1 211 ? 14.154 -0.305 -14.036 1.00 89.56 211 LYS A C 1
ATOM 1753 O O . LYS A 1 211 ? 13.036 -0.568 -13.608 1.00 89.56 211 LYS A O 1
ATOM 1758 N N . TRP A 1 212 ? 14.936 0.629 -13.490 1.00 91.62 212 TRP A N 1
ATOM 1759 C CA . TRP A 1 212 ? 14.534 1.426 -12.325 1.00 91.62 212 TRP A CA 1
ATOM 1760 C C . TRP A 1 212 ? 13.360 2.365 -12.630 1.00 91.62 212 TRP A C 1
ATOM 1762 O O . TRP A 1 212 ? 12.456 2.516 -11.811 1.00 91.62 212 TRP A O 1
ATOM 1772 N N . LEU A 1 213 ? 13.342 2.964 -13.825 1.00 91.94 213 LEU A N 1
ATOM 1773 C CA . LEU A 1 213 ? 12.224 3.789 -14.291 1.00 91.94 213 LEU A CA 1
ATOM 1774 C C . LEU A 1 213 ? 10.949 2.971 -14.539 1.00 91.94 213 LEU A C 1
ATOM 1776 O O . LEU A 1 213 ? 9.872 3.555 -14.622 1.00 91.94 213 LEU A O 1
ATOM 1780 N N . TYR A 1 214 ? 11.069 1.642 -14.638 1.00 93.56 214 TYR A N 1
ATOM 1781 C CA . TYR A 1 214 ? 9.971 0.723 -14.926 1.00 93.56 214 TYR A CA 1
ATOM 1782 C C . TYR A 1 214 ? 9.219 1.127 -16.204 1.00 93.56 214 TYR A C 1
ATOM 1784 O O . TYR A 1 214 ? 7.997 1.195 -16.229 1.00 93.56 214 TYR A O 1
ATOM 1792 N N . VAL A 1 215 ? 9.968 1.447 -17.262 1.00 93.00 215 VAL A N 1
ATOM 1793 C CA . VAL A 1 215 ? 9.437 1.743 -18.605 1.00 93.00 215 VAL A CA 1
ATOM 1794 C C . VAL A 1 215 ? 9.348 0.450 -19.424 1.00 93.00 215 VAL A C 1
ATOM 1796 O O . VAL A 1 215 ? 10.049 -0.516 -19.101 1.00 93.00 215 VAL A O 1
ATOM 1799 N N . PRO A 1 216 ? 8.499 0.375 -20.468 1.00 92.81 216 PRO A N 1
ATOM 1800 C CA . PRO A 1 216 ? 8.439 -0.837 -21.275 1.00 92.81 216 PRO A CA 1
ATOM 1801 C C . PRO A 1 216 ? 9.780 -1.066 -21.987 1.00 92.81 216 PRO A C 1
ATOM 1803 O O . PRO A 1 216 ? 10.463 -0.121 -22.340 1.00 92.81 216 PRO A O 1
ATOM 1806 N N . ASP A 1 217 ? 10.203 -2.303 -22.209 1.00 90.25 217 ASP A N 1
ATOM 1807 C CA . ASP A 1 217 ? 11.408 -2.580 -22.998 1.00 90.25 217 ASP A CA 1
ATOM 1808 C C . ASP A 1 217 ? 11.367 -4.021 -23.499 1.00 90.25 217 ASP A C 1
ATOM 1810 O O . ASP A 1 217 ? 10.876 -4.919 -22.808 1.00 90.25 217 ASP A O 1
ATOM 1814 N N . PHE A 1 218 ? 11.895 -4.264 -24.698 1.00 86.75 218 PHE A N 1
ATOM 1815 C CA . PHE A 1 218 ? 11.959 -5.622 -25.243 1.00 86.75 218 PHE A CA 1
ATOM 1816 C C . PHE A 1 218 ? 13.107 -6.434 -24.640 1.00 86.75 218 PHE A C 1
ATOM 1818 O O . PHE A 1 218 ? 12.980 -7.651 -24.500 1.00 86.75 218 PHE A O 1
ATOM 1825 N N . GLN A 1 219 ? 14.216 -5.780 -24.276 1.00 84.81 219 GLN A N 1
ATOM 1826 C CA . GLN A 1 219 ? 15.382 -6.449 -23.693 1.00 84.81 219 GLN A CA 1
ATOM 1827 C C . GLN A 1 219 ? 15.200 -6.659 -22.189 1.00 84.81 219 GLN A C 1
ATOM 1829 O O . GLN A 1 219 ? 15.408 -7.760 -21.685 1.00 84.81 219 GLN A O 1
ATOM 1834 N N . MET A 1 220 ? 14.786 -5.605 -21.484 1.00 84.56 220 MET A N 1
ATOM 1835 C CA . MET A 1 220 ? 14.617 -5.582 -20.038 1.00 84.56 220 MET A CA 1
ATOM 1836 C C . MET A 1 220 ? 13.144 -5.429 -19.663 1.00 84.56 220 MET A C 1
ATOM 1838 O O . MET A 1 220 ? 12.712 -4.374 -19.205 1.00 84.56 220 MET A O 1
ATOM 1842 N N . LYS A 1 221 ? 12.363 -6.492 -19.879 1.00 86.19 221 LYS A N 1
ATOM 1843 C CA . LYS A 1 221 ? 10.918 -6.459 -19.627 1.00 86.19 221 LYS A CA 1
ATOM 1844 C C . LYS A 1 221 ? 10.604 -6.073 -18.172 1.00 86.19 221 LYS A C 1
ATOM 1846 O O . LYS A 1 221 ? 11.202 -6.652 -17.258 1.00 86.19 221 LYS A O 1
ATOM 1851 N N . PRO A 1 222 ? 9.644 -5.160 -17.939 1.00 91.12 222 PRO A N 1
ATOM 1852 C CA . PRO A 1 222 ? 9.177 -4.860 -16.592 1.00 91.12 222 PRO A CA 1
ATOM 1853 C C . PRO A 1 222 ? 8.541 -6.112 -15.978 1.00 91.12 222 PRO A C 1
ATOM 1855 O O . PRO A 1 222 ? 7.771 -6.815 -16.631 1.00 91.12 222 PRO A O 1
ATOM 1858 N N . ASN A 1 223 ? 8.870 -6.407 -14.720 1.00 90.38 223 ASN A N 1
ATOM 1859 C CA . ASN A 1 223 ? 8.341 -7.581 -14.030 1.00 90.38 223 ASN A CA 1
ATOM 1860 C C . ASN A 1 223 ? 6.867 -7.353 -13.630 1.00 90.38 223 ASN A C 1
ATOM 1862 O O . ASN A 1 223 ? 6.629 -6.510 -12.758 1.00 90.38 223 ASN A O 1
ATOM 1866 N N . PRO A 1 224 ? 5.889 -8.095 -14.190 1.00 91.56 224 PRO A N 1
ATOM 1867 C CA . PRO A 1 224 ? 4.470 -7.881 -13.906 1.00 91.56 224 PRO A CA 1
ATOM 1868 C C . PRO A 1 224 ? 4.060 -8.312 -12.491 1.00 91.56 224 PRO A C 1
ATOM 1870 O O . PRO A 1 224 ? 3.035 -7.852 -11.996 1.00 91.56 224 PRO A O 1
ATOM 1873 N N . TYR A 1 225 ? 4.850 -9.144 -11.801 1.00 91.06 225 TYR A N 1
ATOM 1874 C CA . TYR A 1 225 ? 4.523 -9.586 -10.440 1.00 91.06 225 TYR A CA 1
ATOM 1875 C C . TYR A 1 225 ? 4.465 -8.431 -9.433 1.00 91.06 225 TYR A C 1
ATOM 1877 O O . TYR A 1 225 ? 3.755 -8.531 -8.435 1.00 91.06 225 TYR A O 1
ATOM 1885 N N . PHE A 1 226 ? 5.139 -7.307 -9.703 1.00 92.31 226 PHE A N 1
ATOM 1886 C CA . PHE A 1 226 ? 5.061 -6.135 -8.831 1.00 92.31 226 PHE A CA 1
ATOM 1887 C C . PHE A 1 226 ? 3.651 -5.540 -8.742 1.00 92.31 226 PHE A C 1
ATOM 1889 O O . PHE A 1 226 ? 3.284 -5.045 -7.680 1.00 92.31 226 PHE A O 1
ATOM 1896 N N . LEU A 1 227 ? 2.826 -5.683 -9.787 1.00 94.44 227 LEU A N 1
ATOM 1897 C CA . LEU A 1 227 ? 1.448 -5.179 -9.799 1.00 94.44 227 LEU A CA 1
ATOM 1898 C C . LEU A 1 227 ? 0.554 -5.884 -8.770 1.00 94.44 227 LEU A C 1
ATOM 1900 O O . LEU A 1 227 ? -0.473 -5.335 -8.377 1.00 94.44 227 LEU A O 1
ATOM 1904 N N . VAL A 1 228 ? 0.931 -7.081 -8.305 1.00 95.12 228 VAL A N 1
ATOM 1905 C CA . VAL A 1 228 ? 0.195 -7.785 -7.246 1.00 95.12 228 VAL A CA 1
ATOM 1906 C C . VAL A 1 228 ? 0.255 -6.995 -5.937 1.00 95.12 228 VAL A C 1
ATOM 1908 O O . VAL A 1 228 ? -0.753 -6.898 -5.239 1.00 95.12 228 VAL A O 1
ATOM 1911 N N . TYR A 1 229 ? 1.399 -6.382 -5.614 1.00 94.38 229 TYR A N 1
ATOM 1912 C CA . TYR A 1 229 ? 1.537 -5.567 -4.405 1.00 94.38 229 TYR A CA 1
ATOM 1913 C C . TYR A 1 229 ? 0.672 -4.303 -4.484 1.00 94.38 229 TYR A C 1
ATOM 1915 O O . TYR A 1 229 ? -0.051 -3.992 -3.536 1.00 94.38 229 TYR A O 1
ATOM 1923 N N . ASP A 1 230 ? 0.682 -3.618 -5.628 1.00 95.56 230 ASP A N 1
ATOM 1924 C CA . ASP A 1 230 ? -0.163 -2.452 -5.898 1.00 95.56 230 ASP A CA 1
ATOM 1925 C C . ASP A 1 230 ? -1.658 -2.797 -5.863 1.00 95.56 230 ASP A C 1
ATOM 1927 O O . ASP A 1 230 ? -2.459 -2.042 -5.309 1.00 95.56 230 ASP A O 1
ATOM 1931 N N . PHE A 1 231 ? -2.042 -3.962 -6.394 1.00 96.50 231 PHE A N 1
ATOM 1932 C CA . PHE A 1 231 ? -3.415 -4.459 -6.326 1.00 96.50 231 PHE A CA 1
ATOM 1933 C C . PHE A 1 231 ? -3.856 -4.721 -4.882 1.00 96.50 231 PHE A C 1
ATOM 1935 O O . PHE A 1 231 ? -4.935 -4.280 -4.487 1.00 96.50 231 PHE A O 1
ATOM 1942 N N . MET A 1 232 ? -3.024 -5.387 -4.073 1.00 96.00 232 MET A N 1
ATOM 1943 C CA . MET A 1 232 ? -3.328 -5.627 -2.656 1.00 96.00 232 MET A CA 1
ATOM 1944 C C . MET A 1 232 ? -3.454 -4.314 -1.877 1.00 96.00 232 MET A C 1
ATOM 1946 O O . MET A 1 232 ? -4.362 -4.164 -1.059 1.00 96.00 232 MET A O 1
ATOM 1950 N N . LEU A 1 233 ? -2.594 -3.334 -2.172 1.00 96.69 233 LEU A N 1
ATOM 1951 C CA . LEU A 1 233 ? -2.699 -1.995 -1.601 1.00 96.69 233 LEU A CA 1
ATOM 1952 C C . LEU A 1 233 ? -4.017 -1.312 -1.998 1.00 96.69 233 LEU A C 1
ATOM 1954 O O . LEU A 1 233 ? -4.705 -0.774 -1.130 1.00 96.69 233 LEU A O 1
ATOM 1958 N N . LEU A 1 234 ? -4.396 -1.351 -3.279 1.00 97.75 234 LEU A N 1
ATOM 1959 C CA . LEU A 1 234 ? -5.655 -0.777 -3.760 1.00 97.75 234 LEU A CA 1
ATOM 1960 C C . LEU A 1 234 ? -6.872 -1.462 -3.122 1.00 97.75 234 LEU A C 1
ATOM 1962 O O . LEU A 1 234 ? -7.809 -0.778 -2.706 1.00 97.75 234 LEU A O 1
ATOM 1966 N N . LEU A 1 235 ? -6.846 -2.791 -2.995 1.00 97.00 235 LEU A N 1
ATOM 1967 C CA . LEU A 1 235 ? -7.891 -3.564 -2.329 1.00 97.00 235 LEU A CA 1
ATOM 1968 C C . LEU A 1 235 ? -8.054 -3.102 -0.877 1.00 97.00 235 LEU A C 1
ATOM 1970 O O . LEU A 1 235 ? -9.149 -2.699 -0.484 1.00 97.00 235 LEU A O 1
ATOM 1974 N N . CYS A 1 236 ? -6.974 -3.070 -0.096 1.00 97.25 236 CYS A N 1
ATOM 1975 C CA . CYS A 1 236 ? -7.031 -2.604 1.289 1.00 97.25 236 CYS A CA 1
ATOM 1976 C C . CYS A 1 236 ? -7.453 -1.133 1.396 1.00 97.25 236 CYS A C 1
ATOM 1978 O O . CYS A 1 236 ? -8.287 -0.805 2.238 1.00 97.25 236 CYS A O 1
ATOM 1980 N N . ALA A 1 237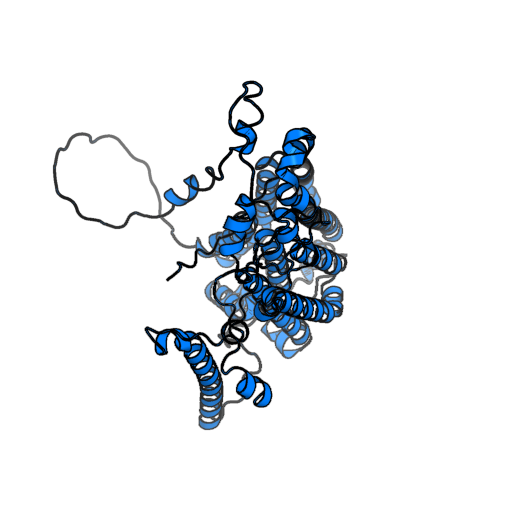 ? -6.971 -0.255 0.513 1.00 97.31 237 ALA A N 1
ATOM 1981 C CA . ALA A 1 237 ? -7.381 1.146 0.496 1.00 97.31 237 ALA A CA 1
ATOM 1982 C C . ALA A 1 237 ? -8.877 1.314 0.180 1.00 97.31 237 ALA A C 1
ATOM 1984 O O . ALA A 1 237 ? -9.541 2.158 0.790 1.00 97.31 237 ALA A O 1
ATOM 1985 N N . SER A 1 238 ? -9.428 0.486 -0.714 1.00 97.44 238 SER A N 1
ATOM 1986 C CA . SER A 1 238 ? -10.859 0.478 -1.038 1.00 97.44 238 SER A CA 1
ATOM 1987 C C . SER A 1 238 ? -11.719 -0.008 0.133 1.00 97.44 238 SER A C 1
ATOM 1989 O O . SER A 1 238 ? -12.732 0.617 0.449 1.00 97.44 238 SER A O 1
ATOM 1991 N N . LEU A 1 239 ? -11.270 -1.041 0.854 1.00 96.12 239 LEU A N 1
ATOM 1992 C CA . LEU A 1 239 ? -11.912 -1.490 2.090 1.00 96.12 239 LEU A CA 1
ATOM 1993 C C . LEU A 1 239 ? -11.844 -0.400 3.165 1.00 96.12 239 LEU A C 1
ATOM 1995 O O . LEU A 1 239 ? -12.831 -0.142 3.848 1.00 96.12 239 LEU A O 1
ATOM 1999 N N . GLN A 1 240 ? -10.708 0.291 3.288 1.00 96.50 240 GLN A N 1
ATOM 2000 C CA . GLN A 1 240 ? -10.546 1.370 4.261 1.00 96.50 240 GLN A CA 1
ATOM 2001 C C . GLN A 1 240 ? -11.441 2.569 3.934 1.00 96.50 240 GLN A C 1
ATOM 2003 O O . GLN A 1 240 ? -11.981 3.201 4.842 1.00 96.50 240 GLN A O 1
ATOM 2008 N N . ARG A 1 241 ? -11.664 2.855 2.645 1.00 96.31 241 ARG A N 1
ATOM 2009 C CA . ARG A 1 241 ? -12.653 3.851 2.222 1.00 96.31 241 ARG A CA 1
ATOM 2010 C C . ARG A 1 241 ? -14.046 3.479 2.723 1.00 96.31 241 ARG A C 1
ATOM 2012 O O . ARG A 1 241 ? -14.725 4.330 3.286 1.00 96.31 241 ARG A O 1
ATOM 2019 N N . GLN A 1 242 ? -14.445 2.218 2.562 1.00 94.00 242 GLN A N 1
ATOM 2020 C CA . GLN A 1 242 ? -15.730 1.744 3.067 1.00 94.00 242 GLN A CA 1
ATOM 2021 C C . GLN A 1 242 ? -15.820 1.872 4.598 1.00 94.00 242 GLN A C 1
ATOM 2023 O O . GLN A 1 242 ? -16.843 2.315 5.112 1.00 94.00 242 GLN A O 1
ATOM 2028 N N . VAL A 1 243 ? -14.742 1.569 5.331 1.00 93.94 243 VAL A N 1
ATOM 2029 C CA . VAL A 1 243 ? -14.688 1.755 6.793 1.00 93.94 243 VAL A CA 1
ATOM 2030 C C . VAL A 1 243 ? -14.915 3.219 7.190 1.00 93.94 243 VAL A C 1
ATOM 2032 O O . VAL A 1 243 ? -15.651 3.468 8.143 1.00 93.94 243 VAL A O 1
ATOM 2035 N N . PHE A 1 244 ? -14.351 4.188 6.459 1.00 94.38 244 PHE A N 1
ATOM 2036 C CA . PHE A 1 244 ? -14.596 5.618 6.711 1.00 94.38 244 PHE A CA 1
ATOM 2037 C C . PHE A 1 244 ? -16.051 6.047 6.455 1.00 94.38 244 PHE A C 1
ATOM 2039 O O . PHE A 1 244 ? -16.556 6.969 7.093 1.00 94.38 244 PHE A O 1
ATOM 2046 N N . GLU A 1 245 ? -16.754 5.388 5.537 1.00 91.88 245 GLU A N 1
ATOM 2047 C CA . GLU A 1 245 ? -18.185 5.629 5.326 1.00 91.88 245 GLU A CA 1
ATOM 2048 C C . GLU A 1 245 ? -19.028 4.962 6.429 1.00 91.88 245 GLU A C 1
ATOM 2050 O O . GLU A 1 245 ? -19.982 5.554 6.943 1.00 91.88 245 GLU A O 1
ATOM 2055 N N . ASP A 1 246 ? -18.652 3.748 6.839 1.00 89.81 246 ASP A N 1
ATOM 2056 C CA . ASP A 1 246 ? -19.367 2.960 7.843 1.00 89.81 246 ASP A CA 1
ATOM 2057 C C . ASP A 1 246 ? -19.192 3.498 9.275 1.00 89.81 246 ASP A C 1
ATOM 2059 O O . ASP A 1 246 ? -20.144 3.433 10.055 1.00 89.81 246 ASP A O 1
ATOM 2063 N N . GLU A 1 247 ? -18.046 4.099 9.626 1.00 89.38 247 GLU A N 1
ATOM 2064 C CA . GLU A 1 247 ? -17.805 4.674 10.966 1.00 89.38 247 GLU A CA 1
ATOM 2065 C C . GLU A 1 247 ? -18.762 5.831 11.312 1.00 89.38 247 GLU A C 1
ATOM 2067 O O . GLU A 1 247 ? -19.022 6.098 12.486 1.00 89.38 247 GLU A O 1
ATOM 2072 N N . ASN A 1 248 ? -19.365 6.481 10.311 1.00 89.00 248 ASN A N 1
ATOM 2073 C CA . ASN A 1 248 ? -20.350 7.544 10.531 1.00 89.00 248 ASN A CA 1
ATOM 2074 C C . ASN A 1 248 ? -21.749 7.001 10.891 1.00 89.00 248 ASN A C 1
ATOM 2076 O O . ASN A 1 248 ? -22.563 7.700 11.513 1.00 89.00 248 ASN A O 1
ATOM 2080 N N . LYS A 1 249 ? -22.043 5.732 10.577 1.00 89.81 249 LYS A N 1
ATOM 2081 C CA . LYS A 1 249 ? -23.355 5.114 10.822 1.00 89.81 249 LYS A CA 1
ATOM 2082 C C . LYS A 1 249 ? -23.539 4.810 12.310 1.00 89.81 249 LYS A C 1
ATOM 2084 O O . LYS A 1 249 ? -22.748 4.095 12.920 1.00 89.81 249 LYS A O 1
ATOM 2089 N N . ALA A 1 250 ? -24.616 5.325 12.908 1.00 86.69 250 ALA A N 1
ATOM 2090 C CA . ALA A 1 250 ? -24.883 5.170 14.345 1.00 86.69 250 ALA A CA 1
ATOM 2091 C C . ALA A 1 250 ? -25.016 3.698 14.780 1.00 86.69 250 ALA A C 1
ATOM 2093 O O . ALA A 1 250 ? -24.456 3.308 15.801 1.00 86.69 250 ALA A O 1
ATOM 2094 N N . ALA A 1 251 ? -25.682 2.864 13.973 1.00 85.56 251 ALA A N 1
ATOM 2095 C CA . ALA A 1 251 ? -25.839 1.437 14.260 1.00 85.56 251 ALA A CA 1
ATOM 2096 C C . ALA A 1 251 ? -24.487 0.706 14.371 1.00 85.56 251 ALA A C 1
ATOM 2098 O O . ALA A 1 251 ? -24.286 -0.092 15.284 1.00 85.56 251 ALA A O 1
ATOM 2099 N N . VAL A 1 252 ? -23.535 1.028 13.486 1.00 86.31 252 VAL A N 1
ATOM 2100 C CA . VAL A 1 252 ? -22.189 0.436 13.498 1.00 86.31 252 VAL A CA 1
ATOM 2101 C C . VAL A 1 252 ? -21.393 0.934 14.703 1.00 86.31 252 VAL A C 1
ATOM 2103 O O . VAL A 1 252 ? -20.758 0.128 15.381 1.00 86.31 252 VAL A O 1
ATOM 2106 N N . ARG A 1 253 ? -21.486 2.229 15.038 1.00 87.19 253 ARG A N 1
ATOM 2107 C CA . ARG A 1 253 ? -20.817 2.807 16.218 1.00 87.19 253 ARG A CA 1
ATOM 2108 C C . ARG A 1 253 ? -21.239 2.150 17.530 1.00 87.19 253 ARG A C 1
ATOM 2110 O O . ARG A 1 253 ? -20.388 1.931 18.384 1.00 87.19 253 ARG A O 1
ATOM 2117 N N . ILE A 1 254 ? -22.513 1.791 17.685 1.00 85.94 254 ILE A N 1
ATOM 2118 C CA . ILE A 1 254 ? -22.999 1.105 18.894 1.00 85.94 254 ILE A CA 1
ATOM 2119 C C . ILE A 1 254 ? -22.425 -0.319 18.984 1.00 85.94 254 ILE A C 1
ATOM 2121 O O . ILE A 1 254 ? -21.999 -0.748 20.054 1.00 85.94 254 ILE A O 1
ATOM 2125 N N . MET A 1 255 ? -22.370 -1.049 17.866 1.00 86.38 255 MET A N 1
ATOM 2126 C CA . MET A 1 255 ? -21.910 -2.444 17.848 1.00 86.38 255 MET A CA 1
ATOM 2127 C C . MET A 1 255 ? -20.384 -2.571 17.933 1.00 86.38 255 MET A C 1
ATOM 2129 O O . MET A 1 255 ? -19.862 -3.309 18.770 1.00 86.38 255 MET A O 1
ATOM 2133 N N . ALA A 1 256 ? -19.667 -1.855 17.066 1.00 85.06 256 ALA A N 1
ATOM 2134 C CA . ALA A 1 256 ? -18.218 -1.943 16.902 1.00 85.06 256 ALA A CA 1
ATOM 2135 C C . ALA A 1 256 ? -17.451 -0.964 17.809 1.00 85.06 256 ALA A C 1
ATOM 2137 O O . ALA A 1 256 ? -16.254 -1.141 18.050 1.00 85.06 256 ALA A O 1
ATOM 2138 N N . GLY A 1 257 ? -18.130 0.048 18.348 1.00 84.88 257 GLY A N 1
ATOM 2139 C CA . GLY A 1 257 ? -17.535 1.135 19.116 1.00 84.88 257 GLY A CA 1
ATOM 2140 C C . GLY A 1 257 ? -17.086 2.309 18.245 1.00 84.88 257 GLY A C 1
ATOM 2141 O O . GLY A 1 257 ? -16.934 2.200 17.024 1.00 84.88 257 GLY A O 1
ATOM 2142 N N . ASP A 1 258 ? -16.830 3.432 18.910 1.00 84.88 258 ASP A N 1
ATOM 2143 C CA . ASP A 1 258 ? -16.360 4.656 18.266 1.00 84.88 258 ASP A CA 1
ATOM 2144 C C . ASP A 1 258 ? -14.873 4.555 17.859 1.00 84.88 258 ASP A C 1
ATOM 2146 O O . ASP A 1 258 ? -14.076 3.875 18.516 1.00 84.88 258 ASP A O 1
ATOM 2150 N N . ASN A 1 259 ? -14.527 5.207 16.749 1.00 84.75 259 ASN A N 1
ATOM 2151 C CA . ASN A 1 259 ? -13.173 5.358 16.200 1.00 84.75 259 ASN A CA 1
ATOM 2152 C C . ASN A 1 259 ? -12.709 6.826 16.190 1.00 84.75 259 ASN A C 1
ATOM 2154 O O . ASN A 1 259 ? -11.633 7.132 15.671 1.00 84.75 259 ASN A O 1
ATOM 2158 N N . VAL A 1 260 ? -13.514 7.745 16.731 1.00 82.06 260 VAL A N 1
ATOM 2159 C CA . VAL A 1 260 ? -13.145 9.154 16.858 1.00 82.06 260 VAL A CA 1
ATOM 2160 C C . VAL A 1 260 ? -11.969 9.312 17.828 1.00 82.06 260 VAL A C 1
ATOM 2162 O O . VAL A 1 260 ? -11.941 8.727 18.909 1.00 82.06 260 VAL A O 1
ATOM 2165 N N . GLU A 1 261 ? -10.985 10.119 17.426 1.00 75.81 261 GLU A N 1
ATOM 2166 C CA . GLU A 1 261 ? -9.839 10.464 18.269 1.00 75.81 261 GLU A CA 1
ATOM 2167 C C . GLU A 1 261 ? -10.287 11.183 19.551 1.00 75.81 261 GLU A C 1
ATOM 2169 O O . GLU A 1 261 ? -11.100 12.109 19.504 1.00 75.81 261 GLU A O 1
ATOM 2174 N N . ILE A 1 262 ? -9.702 10.797 20.687 1.00 73.94 262 ILE A N 1
ATOM 2175 C CA . ILE A 1 262 ? -9.924 11.458 21.980 1.00 73.94 262 ILE A CA 1
ATOM 2176 C C . ILE A 1 262 ? -9.325 12.874 21.939 1.00 73.94 262 ILE A C 1
ATOM 2178 O O . ILE A 1 262 ? -8.287 13.113 21.312 1.00 73.94 262 ILE A O 1
ATOM 2182 N N . CYS A 1 263 ? -9.978 13.828 22.608 1.00 65.56 263 CYS A N 1
ATOM 2183 C CA . CYS A 1 263 ? -9.487 15.200 22.696 1.00 65.56 263 CYS A CA 1
ATOM 2184 C C . CYS A 1 263 ? -8.112 15.244 23.389 1.00 65.56 263 CYS A C 1
ATOM 2186 O O . CYS A 1 263 ? -7.911 14.681 24.462 1.00 65.56 263 CYS A O 1
ATOM 2188 N N . ARG A 1 264 ? -7.151 15.914 22.742 1.00 65.50 264 ARG A N 1
ATOM 2189 C CA . ARG A 1 264 ? -5.722 15.887 23.107 1.00 65.50 264 ARG A CA 1
ATOM 2190 C C . ARG A 1 264 ? -5.349 16.825 24.254 1.00 65.50 264 ARG A C 1
ATOM 2192 O O . ARG A 1 264 ? -4.208 16.775 24.707 1.00 65.50 264 ARG A O 1
ATOM 2199 N N . ASP A 1 265 ? -6.276 17.684 24.667 1.00 62.19 265 ASP A N 1
ATOM 2200 C CA . ASP A 1 265 ? -6.059 18.723 25.676 1.00 62.19 265 ASP A CA 1
ATOM 2201 C C . ASP A 1 265 ? -6.552 18.314 27.080 1.00 62.19 265 ASP A C 1
ATOM 2203 O O . ASP A 1 265 ? -6.443 19.113 28.002 1.00 62.19 265 ASP A O 1
ATOM 2207 N N . LEU A 1 266 ? -7.084 17.096 27.267 1.00 61.34 266 LEU A N 1
ATOM 2208 C CA . LEU A 1 266 ? -7.497 16.627 28.596 1.00 61.34 266 LEU A CA 1
ATOM 2209 C C . LEU A 1 266 ? -6.330 16.014 29.375 1.00 61.34 266 LEU A C 1
ATOM 2211 O O . LEU A 1 266 ? -5.579 15.185 28.855 1.00 61.34 266 LEU A O 1
ATOM 2215 N N . ASP A 1 267 ? -6.245 16.384 30.651 1.00 61.25 267 ASP A N 1
ATOM 2216 C CA . ASP A 1 267 ? -5.341 15.777 31.623 1.00 61.25 267 ASP A CA 1
ATOM 2217 C C . ASP A 1 267 ? -5.864 14.411 32.091 1.00 61.25 267 ASP A C 1
ATOM 2219 O O . ASP A 1 267 ? -7.069 14.188 32.234 1.00 61.25 267 ASP A O 1
ATOM 2223 N N . ALA A 1 268 ? -4.950 13.480 32.382 1.00 62.62 268 ALA A N 1
ATOM 2224 C CA . ALA A 1 268 ? -5.296 12.109 32.771 1.00 62.62 268 ALA A CA 1
ATOM 2225 C C . ALA A 1 268 ? -6.199 12.038 34.021 1.00 62.62 268 ALA A C 1
ATOM 2227 O O . ALA A 1 268 ? -7.047 11.152 34.116 1.00 62.62 268 ALA A O 1
ATOM 2228 N N . ALA A 1 269 ? -6.055 12.991 34.949 1.00 62.91 269 ALA A N 1
ATOM 2229 C CA . ALA A 1 269 ? -6.840 13.057 36.182 1.00 62.91 269 ALA A CA 1
ATOM 2230 C C . ALA A 1 269 ? -8.295 13.509 35.963 1.00 62.91 269 ALA A C 1
ATOM 2232 O O . ALA A 1 269 ? -9.193 13.019 36.641 1.00 62.91 269 ALA A O 1
ATOM 2233 N N . SER A 1 270 ? -8.555 14.412 35.012 1.00 62.66 270 SER A N 1
ATOM 2234 C CA . SER A 1 270 ? -9.925 14.823 34.664 1.00 62.66 270 SER A CA 1
ATOM 2235 C C . SER A 1 270 ? -10.593 13.829 33.707 1.00 62.66 270 SER A C 1
ATOM 2237 O O . SER A 1 270 ? -11.816 13.656 33.731 1.00 62.66 270 SER A O 1
ATOM 2239 N N . PHE A 1 271 ? -9.788 13.121 32.907 1.00 65.19 271 PHE A N 1
ATOM 2240 C CA . PHE A 1 271 ? -10.247 12.079 31.994 1.00 65.19 271 PHE A CA 1
ATOM 2241 C C . PHE A 1 271 ? -10.598 10.758 32.693 1.00 65.19 271 PHE A C 1
ATOM 2243 O O . PHE A 1 271 ? -11.531 10.085 32.263 1.00 65.19 271 PHE A O 1
ATOM 2250 N N . SER A 1 272 ? -9.907 10.386 33.778 1.00 63.78 272 SER A N 1
ATOM 2251 C CA . SER A 1 272 ? -10.146 9.112 34.478 1.00 63.78 272 SER A CA 1
ATOM 2252 C C . SER A 1 272 ? -11.579 8.972 35.007 1.00 63.78 272 SER A C 1
ATOM 2254 O O . SER A 1 272 ? -12.127 7.875 34.978 1.00 63.78 272 SER A O 1
ATOM 2256 N N . VAL A 1 273 ? -12.216 10.082 35.397 1.00 64.69 273 VAL A N 1
ATOM 2257 C CA . VAL A 1 273 ? -13.613 10.122 35.871 1.00 64.69 273 VAL A CA 1
ATOM 2258 C C . VAL A 1 273 ? -14.622 9.858 34.744 1.00 64.69 273 VAL A C 1
ATOM 2260 O O . VAL A 1 273 ? -15.691 9.307 34.987 1.00 64.69 273 VAL A O 1
ATOM 2263 N N . HIS A 1 274 ? -14.282 10.217 33.503 1.00 67.69 274 HIS A N 1
ATOM 2264 C CA . HIS A 1 274 ? -15.160 10.093 32.332 1.00 67.69 274 HIS A CA 1
ATOM 2265 C C . HIS A 1 274 ? -14.799 8.902 31.433 1.00 67.69 274 HIS A C 1
ATOM 2267 O O . HIS A 1 274 ? -15.406 8.718 30.376 1.00 67.69 274 HIS A O 1
ATOM 2273 N N . ASN A 1 275 ? -13.796 8.106 31.815 1.00 74.31 275 ASN A N 1
ATOM 2274 C CA . ASN A 1 275 ? -13.324 6.991 31.011 1.00 74.31 275 ASN A CA 1
ATOM 2275 C C . ASN A 1 275 ? -14.314 5.812 31.100 1.00 74.31 275 ASN A C 1
ATOM 2277 O O . ASN A 1 275 ? -14.494 5.252 32.180 1.00 74.31 275 ASN A O 1
ATOM 2281 N N . PRO A 1 276 ? -14.926 5.378 29.983 1.00 77.19 276 PRO A N 1
ATOM 2282 C CA . PRO A 1 276 ? -15.859 4.252 29.990 1.00 77.19 276 PRO A CA 1
ATOM 2283 C C . PRO A 1 276 ? -15.170 2.889 30.178 1.00 77.19 276 PRO A C 1
ATOM 2285 O O . PRO A 1 276 ? -15.854 1.876 30.316 1.00 77.19 276 PRO A O 1
ATOM 2288 N N . VAL A 1 277 ? -13.834 2.830 30.122 1.00 80.56 277 VAL A N 1
ATOM 2289 C CA . VAL A 1 277 ? -13.064 1.587 30.260 1.00 80.56 277 VAL A CA 1
ATOM 2290 C C . VAL A 1 277 ? -12.736 1.337 31.738 1.00 80.56 277 VAL A C 1
ATOM 2292 O O . VAL A 1 277 ? -12.159 2.221 32.373 1.00 80.56 277 VAL A O 1
ATOM 2295 N N . PRO A 1 278 ? -13.049 0.145 32.287 1.00 82.88 278 PRO A N 1
ATOM 2296 C CA . PRO A 1 278 ? -12.735 -0.186 33.674 1.00 82.88 278 PRO A CA 1
ATOM 2297 C C . PRO A 1 278 ? -11.223 -0.273 33.911 1.00 82.88 278 PRO A C 1
ATOM 2299 O O . PRO A 1 278 ? -10.453 -0.573 32.994 1.00 82.88 278 PRO A O 1
ATOM 2302 N N . ASP A 1 279 ? -10.807 -0.052 35.158 1.00 84.50 279 ASP A N 1
ATOM 2303 C CA . ASP A 1 279 ? -9.405 -0.182 35.553 1.00 84.50 279 ASP A CA 1
ATOM 2304 C C . ASP A 1 279 ? -8.917 -1.636 35.412 1.00 84.50 279 ASP A C 1
ATOM 2306 O O . ASP A 1 279 ? -9.493 -2.566 35.980 1.00 84.50 279 ASP A O 1
ATOM 2310 N N . PHE A 1 280 ? -7.835 -1.811 34.653 1.00 87.19 280 PHE A N 1
ATOM 2311 C CA . PHE A 1 280 ? -7.194 -3.094 34.364 1.00 87.19 280 PHE A CA 1
ATOM 2312 C C . PHE A 1 280 ? -5.796 -3.223 34.994 1.00 87.19 280 PHE A C 1
ATOM 2314 O O . PHE A 1 280 ? -5.166 -4.271 34.859 1.00 87.19 280 PHE A O 1
ATOM 2321 N N . ILE A 1 281 ? -5.303 -2.204 35.710 1.00 88.94 281 ILE A N 1
ATOM 2322 C CA . ILE A 1 281 ? -3.942 -2.183 36.284 1.00 88.94 281 ILE A CA 1
ATOM 2323 C C . ILE A 1 281 ? -3.757 -3.315 37.302 1.00 88.94 281 ILE A C 1
ATOM 2325 O O . ILE A 1 281 ? -2.724 -3.979 37.338 1.00 88.94 281 ILE A O 1
ATOM 2329 N N . HIS A 1 282 ? -4.801 -3.593 38.080 1.00 87.75 282 HIS A N 1
ATOM 2330 C CA . HIS A 1 282 ? -4.795 -4.600 39.139 1.00 87.75 282 HIS A CA 1
ATOM 2331 C C . HIS A 1 282 ? -4.874 -6.057 38.637 1.00 87.75 282 HIS A C 1
ATOM 2333 O O . HIS A 1 282 ? -4.968 -6.967 39.456 1.00 87.75 282 HIS A O 1
ATOM 2339 N N . CYS A 1 283 ? -4.849 -6.294 37.316 1.00 86.56 283 CYS A N 1
ATOM 2340 C CA . CYS A 1 283 ? -4.745 -7.625 36.702 1.00 86.56 283 CYS A CA 1
ATOM 2341 C C . CYS A 1 283 ? -5.742 -8.668 37.251 1.00 86.56 283 CYS A C 1
ATOM 2343 O O . CYS A 1 283 ? -5.369 -9.807 37.531 1.00 86.56 283 CYS A O 1
ATOM 2345 N N . ARG A 1 284 ? -7.021 -8.298 37.408 1.00 88.75 284 ARG A N 1
ATOM 2346 C CA . ARG A 1 284 ? -8.051 -9.206 37.954 1.00 88.75 284 ARG A CA 1
ATOM 2347 C C . ARG A 1 284 ? -8.354 -10.387 37.029 1.00 88.75 284 ARG A C 1
ATOM 2349 O O . ARG A 1 284 ? -8.766 -11.443 37.501 1.00 88.75 284 ARG A O 1
ATOM 2356 N N . SER A 1 285 ? -8.148 -10.220 35.724 1.00 90.38 285 SER A N 1
ATOM 2357 C CA . SER A 1 285 ? -8.298 -11.271 34.717 1.00 90.38 285 SER A CA 1
ATOM 2358 C C . SER A 1 285 ? -7.025 -11.463 33.882 1.00 90.38 285 SER A C 1
ATOM 2360 O O . SER A 1 285 ? -6.181 -10.573 33.777 1.00 90.38 285 SER A O 1
ATOM 2362 N N . TYR A 1 286 ? -6.901 -12.613 33.206 1.00 90.25 286 TYR A N 1
ATOM 2363 C CA . TYR A 1 286 ? -5.818 -12.843 32.234 1.00 90.25 286 TYR A CA 1
ATOM 2364 C C . TYR A 1 286 ? -5.835 -11.838 31.075 1.00 90.25 286 TYR A C 1
ATOM 2366 O O . TYR A 1 286 ? -4.790 -11.504 30.517 1.00 90.25 286 TYR A O 1
ATOM 2374 N N . LEU A 1 287 ? -7.024 -11.356 30.707 1.00 90.44 287 LEU A N 1
ATOM 2375 C CA . LEU A 1 287 ? -7.179 -10.312 29.703 1.00 90.44 287 LEU A CA 1
ATOM 2376 C C . LEU A 1 287 ? -6.605 -8.983 30.215 1.00 90.44 287 LEU A C 1
ATOM 2378 O O . LEU A 1 287 ? -5.935 -8.288 29.457 1.00 90.44 287 LEU A O 1
ATOM 2382 N N . ASP A 1 288 ? -6.790 -8.667 31.497 1.00 90.00 288 ASP A N 1
ATOM 2383 C CA . ASP A 1 288 ? -6.211 -7.471 32.118 1.00 90.00 288 ASP A CA 1
ATOM 2384 C C . ASP A 1 288 ? -4.686 -7.558 32.209 1.00 90.00 288 ASP A C 1
ATOM 2386 O O . ASP A 1 288 ? -4.007 -6.592 31.878 1.00 90.00 288 ASP A O 1
ATOM 2390 N N . MET A 1 289 ? -4.131 -8.733 32.525 1.00 91.00 289 MET A N 1
ATOM 2391 C CA . MET A 1 289 ? -2.680 -8.959 32.457 1.00 91.00 289 MET A CA 1
ATOM 2392 C C . MET A 1 289 ? -2.135 -8.690 31.045 1.00 91.00 289 MET A C 1
ATOM 2394 O O . MET A 1 289 ? -1.122 -8.009 30.884 1.00 91.00 289 MET A O 1
ATOM 2398 N N . LEU A 1 290 ? -2.828 -9.172 30.006 1.00 89.06 290 LEU A N 1
ATOM 2399 C CA . LEU A 1 290 ? -2.455 -8.907 28.615 1.00 89.06 290 LEU A CA 1
ATOM 2400 C C . LEU A 1 290 ? -2.553 -7.415 28.275 1.00 89.06 290 LEU A C 1
ATOM 2402 O O . LEU A 1 290 ? -1.663 -6.889 27.607 1.00 89.06 290 LEU A O 1
ATOM 2406 N N . LYS A 1 291 ? -3.595 -6.722 28.749 1.00 89.12 291 LYS A N 1
ATOM 2407 C CA . LYS A 1 291 ? -3.741 -5.270 28.584 1.00 89.12 291 LYS A CA 1
ATOM 2408 C C . LYS A 1 291 ? -2.601 -4.508 29.248 1.00 89.12 291 LYS A C 1
ATOM 2410 O O . LYS A 1 291 ? -2.033 -3.640 28.598 1.00 89.12 291 LYS A O 1
ATOM 2415 N N . VAL A 1 292 ? -2.231 -4.834 30.488 1.00 90.94 292 VAL A N 1
ATOM 2416 C CA . VAL A 1 292 ? -1.099 -4.187 31.173 1.00 90.94 292 VAL A CA 1
ATOM 2417 C C . VAL A 1 292 ? 0.191 -4.403 30.386 1.00 90.94 292 VAL A C 1
ATOM 2419 O O . VAL A 1 292 ? 0.915 -3.445 30.122 1.00 90.94 292 VAL A O 1
ATOM 2422 N N . ILE A 1 293 ? 0.445 -5.625 29.907 1.00 90.44 293 ILE A N 1
ATOM 2423 C CA . ILE A 1 293 ? 1.631 -5.902 29.088 1.00 90.44 293 ILE A CA 1
ATOM 2424 C C . ILE A 1 293 ? 1.638 -5.057 27.808 1.00 90.44 293 ILE A C 1
ATOM 2426 O O . ILE A 1 293 ? 2.640 -4.416 27.483 1.00 90.44 293 ILE A O 1
ATOM 2430 N N . MET A 1 294 ? 0.508 -5.015 27.106 1.00 87.44 294 MET A N 1
ATOM 2431 C CA . MET A 1 294 ? 0.359 -4.288 25.847 1.00 87.44 294 MET A CA 1
ATOM 2432 C C . MET A 1 294 ? 0.390 -2.765 26.001 1.00 87.44 294 MET A C 1
ATOM 2434 O O . MET A 1 294 ? 0.969 -2.093 25.157 1.00 87.44 294 MET A O 1
ATOM 2438 N N . PHE A 1 295 ? -0.228 -2.197 27.036 1.00 86.69 295 PHE A N 1
ATOM 2439 C CA . PHE A 1 295 ? -0.351 -0.744 27.180 1.00 86.69 295 PHE A CA 1
ATOM 2440 C C . PHE A 1 295 ? 0.788 -0.114 27.989 1.00 86.69 295 PHE A C 1
ATOM 2442 O O . PHE A 1 295 ? 1.114 1.044 27.742 1.00 86.69 295 PHE A O 1
ATOM 2449 N N . SER A 1 296 ? 1.427 -0.850 28.904 1.00 86.56 296 SER A N 1
ATOM 2450 C CA . SER A 1 296 ? 2.506 -0.312 29.747 1.00 86.56 296 SER A CA 1
ATOM 2451 C C . SER A 1 296 ? 3.907 -0.646 29.223 1.00 86.56 296 SER A C 1
ATOM 2453 O O . SER A 1 296 ? 4.780 0.221 29.238 1.00 86.56 296 SER A O 1
ATOM 2455 N N . TYR A 1 297 ? 4.146 -1.869 28.729 1.00 88.62 297 TYR A N 1
ATOM 2456 C CA . TYR A 1 297 ? 5.499 -2.300 28.333 1.00 88.62 297 TYR A CA 1
ATOM 2457 C C . TYR A 1 297 ? 5.798 -2.171 26.834 1.00 88.62 297 TYR A C 1
ATOM 2459 O O . TYR A 1 297 ? 6.969 -2.103 26.455 1.00 88.62 297 TYR A O 1
ATOM 2467 N N . LEU A 1 298 ? 4.778 -2.071 25.970 1.00 88.94 298 LEU A N 1
ATOM 2468 C CA . LEU A 1 298 ? 4.983 -1.953 24.519 1.00 88.94 298 LEU A CA 1
ATOM 2469 C C . LEU A 1 298 ? 5.785 -0.703 24.134 1.00 88.94 298 LEU A C 1
ATOM 2471 O O . LEU A 1 298 ? 6.551 -0.748 23.177 1.00 88.94 298 LEU A O 1
ATOM 2475 N N . PHE A 1 299 ? 5.657 0.389 24.891 1.00 87.38 299 PHE A N 1
ATOM 2476 C CA . PHE A 1 299 ? 6.431 1.611 24.661 1.00 87.38 299 PHE A CA 1
ATOM 2477 C C . PHE A 1 299 ? 7.944 1.342 24.690 1.00 87.38 299 PHE A C 1
ATOM 2479 O O . PHE A 1 299 ? 8.654 1.659 23.736 1.00 87.38 299 PHE A O 1
ATOM 2486 N N . TRP A 1 300 ? 8.425 0.682 25.745 1.00 90.06 300 TRP A N 1
ATOM 2487 C CA . TRP A 1 300 ? 9.837 0.335 25.905 1.00 90.06 300 TRP A CA 1
ATOM 2488 C C . TRP A 1 300 ? 10.299 -0.681 24.861 1.00 90.06 300 TRP A C 1
ATOM 2490 O O . TRP A 1 300 ? 11.382 -0.538 24.300 1.00 90.06 300 TRP A O 1
ATOM 2500 N N . PHE A 1 301 ? 9.446 -1.654 24.530 1.00 91.25 301 PHE A N 1
ATOM 2501 C CA . PHE A 1 301 ? 9.729 -2.619 23.469 1.00 91.25 301 PHE A CA 1
ATOM 2502 C C . PHE A 1 301 ? 9.924 -1.940 22.103 1.00 91.25 301 PHE A C 1
ATOM 2504 O O . PHE A 1 301 ? 10.883 -2.237 21.393 1.00 91.25 301 PHE A O 1
ATOM 2511 N N . VAL A 1 302 ? 9.065 -0.980 21.742 1.00 90.69 302 VAL A N 1
ATOM 2512 C CA . VAL A 1 302 ? 9.198 -0.207 20.496 1.00 90.69 302 VAL A CA 1
ATOM 2513 C C . VAL A 1 302 ? 10.497 0.607 20.484 1.00 90.69 302 VAL A C 1
ATOM 2515 O O . VAL A 1 302 ? 11.175 0.641 19.456 1.00 90.69 302 VAL A O 1
ATOM 2518 N N . LEU A 1 303 ? 10.904 1.196 21.614 1.00 90.88 303 LEU A N 1
ATOM 2519 C CA . LEU A 1 303 ? 12.200 1.881 21.722 1.00 90.88 303 LEU A CA 1
ATOM 2520 C C . LEU A 1 303 ? 13.385 0.941 21.483 1.00 90.88 303 LEU A C 1
ATOM 2522 O O . LEU A 1 303 ? 14.331 1.330 20.797 1.00 90.88 303 LEU A O 1
ATOM 2526 N N . THR A 1 304 ? 13.323 -0.302 21.968 1.00 92.38 304 THR A N 1
ATOM 2527 C CA . THR A 1 304 ? 14.335 -1.325 21.663 1.00 92.38 304 THR A CA 1
ATOM 2528 C C . THR A 1 304 ? 14.392 -1.638 20.166 1.00 92.38 304 THR A C 1
ATOM 2530 O O . THR A 1 304 ? 15.481 -1.730 19.604 1.00 92.38 304 THR A O 1
ATOM 2533 N N . ILE A 1 305 ? 13.248 -1.746 19.483 1.00 91.94 305 ILE A N 1
ATOM 2534 C CA . ILE A 1 305 ? 13.221 -1.958 18.025 1.00 91.94 305 ILE A CA 1
ATOM 2535 C C . ILE A 1 305 ? 13.838 -0.767 17.276 1.00 91.94 305 ILE A C 1
ATOM 2537 O O . ILE A 1 305 ? 14.605 -0.969 16.333 1.00 91.94 305 ILE A O 1
ATOM 2541 N N . ILE A 1 306 ? 13.575 0.469 17.711 1.00 91.69 306 ILE A N 1
ATOM 2542 C CA . ILE A 1 306 ? 14.203 1.673 17.138 1.00 91.69 306 ILE A CA 1
ATOM 2543 C C . ILE A 1 306 ? 15.725 1.655 17.360 1.00 91.69 306 ILE A C 1
ATOM 2545 O O . ILE A 1 306 ? 16.481 1.993 16.450 1.00 91.69 306 ILE A O 1
ATOM 2549 N N . PHE A 1 307 ? 16.192 1.200 18.525 1.00 93.31 307 PHE A N 1
ATOM 2550 C CA . PHE A 1 307 ? 17.621 1.038 18.805 1.00 93.31 307 PHE A CA 1
ATOM 2551 C C . PHE A 1 307 ? 18.286 0.013 17.876 1.00 93.31 307 PHE A C 1
ATOM 2553 O O . PHE A 1 307 ? 19.316 0.296 17.263 1.00 93.31 307 PHE A O 1
ATOM 2560 N N . ILE A 1 308 ? 17.675 -1.166 17.715 1.00 92.56 308 ILE A N 1
ATOM 2561 C CA . ILE A 1 308 ? 18.147 -2.200 16.778 1.00 92.56 308 ILE A CA 1
ATOM 2562 C C . ILE A 1 308 ? 18.166 -1.635 15.348 1.00 92.56 308 ILE A C 1
ATOM 2564 O O . ILE A 1 308 ? 19.128 -1.809 14.599 1.00 92.56 308 ILE A O 1
ATOM 2568 N N . THR A 1 309 ? 17.145 -0.862 14.982 1.00 88.88 309 THR A N 1
ATOM 2569 C CA . THR A 1 309 ? 17.065 -0.195 13.676 1.00 88.88 309 THR A CA 1
ATOM 2570 C C . THR A 1 309 ? 18.208 0.795 13.447 1.00 88.88 309 THR A C 1
ATOM 2572 O O . THR A 1 309 ? 18.762 0.868 12.348 1.00 88.88 309 THR A O 1
ATOM 2575 N N . GLY A 1 310 ? 18.610 1.520 14.490 1.00 90.44 310 GLY A N 1
ATOM 2576 C CA . GLY A 1 310 ? 19.740 2.446 14.454 1.00 90.44 310 GLY A CA 1
ATOM 2577 C C . GLY A 1 310 ? 21.121 1.779 14.455 1.00 90.44 310 GLY A C 1
ATOM 2578 O O . GLY A 1 310 ? 22.082 2.413 14.036 1.00 90.44 310 GLY A O 1
ATOM 2579 N N . THR A 1 311 ? 21.253 0.523 14.894 1.00 90.50 311 THR A N 1
ATOM 2580 C CA . THR A 1 311 ? 22.560 -0.165 14.999 1.00 90.50 311 THR A CA 1
ATOM 2581 C C . THR A 1 311 ? 22.820 -1.194 13.895 1.00 90.50 311 THR A C 1
ATOM 2583 O O . THR A 1 311 ? 23.974 -1.484 13.590 1.00 90.50 311 THR A O 1
ATOM 2586 N N . THR A 1 312 ? 21.776 -1.728 13.252 1.00 87.06 312 THR A N 1
ATOM 2587 C CA . THR A 1 312 ? 21.896 -2.801 12.239 1.00 87.06 312 THR A CA 1
ATOM 2588 C C . THR A 1 312 ? 22.615 -2.396 10.949 1.00 87.06 312 THR A C 1
ATOM 2590 O O . THR A 1 312 ? 23.207 -3.247 10.285 1.00 87.06 312 THR A O 1
ATOM 2593 N N . ARG A 1 313 ? 22.571 -1.120 10.549 1.00 82.56 313 ARG A N 1
ATOM 2594 C CA . ARG A 1 313 ? 23.241 -0.610 9.341 1.00 82.56 313 ARG A CA 1
ATOM 2595 C C . ARG A 1 313 ? 24.009 0.668 9.668 1.00 82.56 313 ARG A C 1
ATOM 2597 O O . ARG A 1 313 ? 23.511 1.527 10.384 1.00 82.56 313 ARG A O 1
ATOM 2604 N N . ILE A 1 314 ? 25.197 0.823 9.088 1.00 85.06 314 ILE A N 1
ATOM 2605 C CA . ILE A 1 314 ? 26.012 2.036 9.235 1.00 85.06 314 ILE A CA 1
ATOM 2606 C C . ILE A 1 314 ? 25.548 3.041 8.176 1.00 85.06 314 ILE A C 1
ATOM 2608 O O . ILE A 1 314 ? 25.834 2.867 6.996 1.00 85.06 314 ILE A O 1
ATOM 2612 N N . SER A 1 315 ? 24.772 4.049 8.578 1.00 87.00 315 SER A N 1
ATOM 2613 C CA . SER A 1 315 ? 24.243 5.096 7.693 1.00 87.00 315 SER A CA 1
ATOM 2614 C C . SER A 1 315 ? 23.968 6.373 8.485 1.00 87.00 315 SER A C 1
ATOM 2616 O O . SER A 1 315 ? 23.581 6.305 9.653 1.00 87.00 315 SER A O 1
ATOM 2618 N N . VAL A 1 316 ? 24.063 7.541 7.844 1.00 89.75 316 VAL A N 1
ATOM 2619 C CA . VAL A 1 316 ? 23.631 8.821 8.445 1.00 89.75 316 VAL A CA 1
ATOM 2620 C C . VAL A 1 316 ? 22.163 8.771 8.888 1.00 89.75 316 VAL A C 1
ATOM 2622 O O . VAL A 1 316 ? 21.806 9.332 9.922 1.00 89.75 316 VAL A O 1
ATOM 2625 N N . PHE A 1 317 ? 21.313 8.034 8.167 1.00 90.44 317 PHE A N 1
ATOM 2626 C CA . PHE A 1 317 ? 19.912 7.831 8.552 1.00 90.44 317 PHE A CA 1
ATOM 2627 C C . PHE A 1 317 ? 19.752 7.011 9.841 1.00 90.44 317 PHE A C 1
ATOM 2629 O O . PHE A 1 317 ? 18.752 7.122 10.540 1.00 90.44 317 PHE A O 1
ATOM 2636 N N . CYS A 1 318 ? 20.730 6.174 10.179 1.00 89.38 318 CYS A N 1
ATOM 2637 C CA . CYS A 1 318 ? 20.700 5.381 11.402 1.00 89.38 318 CYS A CA 1
ATOM 2638 C C . CYS A 1 318 ? 21.070 6.221 12.633 1.00 89.38 318 CYS A C 1
ATOM 2640 O O . CYS A 1 318 ? 20.509 6.007 13.707 1.00 89.38 318 CYS A O 1
ATOM 2642 N N . MET A 1 319 ? 21.907 7.252 12.461 1.00 91.06 319 MET A N 1
ATOM 2643 C CA . MET A 1 319 ? 22.252 8.191 13.533 1.00 91.06 319 MET A CA 1
ATOM 2644 C C . MET A 1 319 ? 21.015 8.897 14.107 1.00 91.06 319 MET A C 1
ATOM 2646 O O . MET A 1 319 ? 20.892 9.025 15.323 1.00 91.06 319 MET A O 1
ATOM 2650 N N . GLY A 1 320 ? 20.057 9.302 13.266 1.00 92.50 320 GLY A N 1
ATOM 2651 C CA . GLY A 1 320 ? 18.830 9.941 13.754 1.00 92.50 320 GLY A CA 1
ATOM 2652 C C . GLY A 1 320 ? 17.956 9.009 14.599 1.00 92.50 320 GLY A C 1
ATOM 2653 O O . GLY A 1 320 ? 17.399 9.451 15.603 1.00 92.50 320 GLY A O 1
ATOM 2654 N N . TYR A 1 321 ? 17.900 7.711 14.272 1.00 93.44 321 TYR A N 1
ATOM 2655 C CA . TYR A 1 321 ? 17.207 6.720 15.106 1.00 93.44 321 TYR A CA 1
ATOM 2656 C C . TYR A 1 321 ? 17.882 6.529 16.466 1.00 93.44 321 TYR A C 1
ATOM 2658 O O . TYR A 1 321 ? 17.184 6.432 17.474 1.00 93.44 321 TYR A O 1
ATOM 2666 N N . LEU A 1 322 ? 19.219 6.525 16.517 1.00 94.12 322 LEU A N 1
ATOM 2667 C CA . LEU A 1 322 ? 19.961 6.437 17.778 1.00 94.12 322 LEU A CA 1
ATOM 2668 C C . LEU A 1 322 ? 19.737 7.671 18.656 1.00 94.12 322 LEU A C 1
ATOM 2670 O O . LEU A 1 322 ? 19.437 7.527 19.839 1.00 94.12 322 LEU A O 1
ATOM 2674 N N . VAL A 1 323 ? 19.810 8.873 18.075 1.00 94.62 323 VAL A N 1
ATOM 2675 C CA . VAL A 1 323 ? 19.548 10.130 18.797 1.00 94.62 323 VAL A CA 1
ATOM 2676 C C . VAL A 1 323 ? 18.129 10.146 19.366 1.00 94.62 323 VAL A C 1
ATOM 2678 O O . VAL A 1 323 ? 17.948 10.436 20.548 1.00 94.62 323 VAL A O 1
ATOM 2681 N N . ALA A 1 324 ? 17.126 9.784 18.560 1.00 92.44 324 ALA A N 1
ATOM 2682 C CA . ALA A 1 324 ? 15.749 9.693 19.034 1.00 92.44 324 ALA A CA 1
ATOM 2683 C C . ALA A 1 324 ? 15.601 8.645 20.149 1.00 92.44 324 ALA A C 1
ATOM 2685 O O . ALA A 1 324 ? 14.993 8.927 21.178 1.00 92.44 324 ALA A O 1
ATOM 2686 N N . CYS A 1 325 ? 16.192 7.459 19.985 1.00 93.00 325 CYS A N 1
ATOM 2687 C CA . CYS A 1 325 ? 16.136 6.398 20.986 1.00 93.00 325 CYS A CA 1
ATOM 2688 C C . CYS A 1 325 ? 16.727 6.842 22.330 1.00 93.00 325 CYS A C 1
ATOM 2690 O O . CYS A 1 325 ? 16.054 6.725 23.352 1.00 93.00 325 CYS A O 1
ATOM 2692 N N . PHE A 1 326 ? 17.932 7.420 22.339 1.00 94.25 326 PHE A N 1
ATOM 2693 C CA . PHE A 1 326 ? 18.549 7.913 23.571 1.00 94.25 326 PHE A CA 1
ATOM 2694 C C . PHE A 1 326 ? 17.735 9.032 24.221 1.00 94.25 326 PHE A C 1
ATOM 2696 O O . PHE A 1 326 ? 17.583 9.039 25.441 1.00 94.25 326 PHE A O 1
ATOM 2703 N N . TYR A 1 327 ? 17.147 9.930 23.425 1.00 93.69 327 TYR A N 1
ATOM 2704 C CA . TYR A 1 327 ? 16.253 10.967 23.940 1.00 93.69 327 TYR A CA 1
ATOM 2705 C C . TYR A 1 327 ? 15.035 10.368 24.665 1.00 93.69 327 TYR A C 1
ATOM 2707 O O . TYR A 1 327 ? 14.741 10.750 25.798 1.00 93.69 327 TYR A O 1
ATOM 2715 N N . PHE A 1 328 ? 14.349 9.399 24.051 1.00 91.88 328 PHE A N 1
ATOM 2716 C CA . PHE A 1 328 ? 13.184 8.751 24.659 1.00 91.88 328 PHE A CA 1
ATOM 2717 C C . PHE A 1 328 ? 13.536 7.810 25.814 1.00 91.88 328 PHE A C 1
ATOM 2719 O O . PHE A 1 328 ? 12.727 7.667 26.722 1.00 91.88 328 PHE A O 1
ATOM 2726 N N . LEU A 1 329 ? 14.715 7.185 25.826 1.00 90.06 329 LEU A N 1
ATOM 2727 C CA . LEU A 1 329 ? 15.160 6.382 26.968 1.00 90.06 329 LEU A CA 1
ATOM 2728 C C . LEU A 1 329 ? 15.497 7.260 28.179 1.00 90.06 329 LEU A C 1
ATOM 2730 O O . LEU A 1 329 ? 15.166 6.886 29.300 1.00 90.06 329 LEU A O 1
ATOM 2734 N N . LEU A 1 330 ? 16.107 8.431 27.959 1.00 92.06 330 LEU A N 1
ATOM 2735 C CA . LEU A 1 330 ? 16.497 9.341 29.037 1.00 92.06 330 LEU A CA 1
ATOM 2736 C C . LEU A 1 330 ? 15.298 10.099 29.625 1.00 92.06 330 LEU A C 1
ATOM 2738 O O . LEU A 1 330 ? 15.186 10.220 30.840 1.00 92.06 330 LEU A O 1
ATOM 2742 N N . PHE A 1 331 ? 14.395 10.594 28.774 1.00 91.12 331 PHE A N 1
ATOM 2743 C CA . PHE A 1 331 ? 13.262 11.431 29.193 1.00 91.12 331 PHE A CA 1
ATOM 2744 C C . PHE A 1 331 ? 11.902 10.719 29.154 1.00 91.12 331 PHE A C 1
ATOM 2746 O O . PHE A 1 331 ? 10.882 11.344 29.438 1.00 91.12 331 PHE A O 1
ATOM 2753 N N . GLY A 1 332 ? 11.848 9.435 28.789 1.00 84.75 332 GLY A N 1
ATOM 2754 C CA . GLY A 1 332 ? 10.598 8.710 28.530 1.00 84.75 332 GLY A CA 1
ATOM 2755 C C . GLY A 1 332 ? 9.661 8.619 29.729 1.00 84.75 332 GLY A C 1
ATOM 2756 O O . GLY A 1 332 ? 8.461 8.826 29.567 1.00 84.75 332 GLY A O 1
ATOM 2757 N N . GLY A 1 333 ? 10.202 8.375 30.928 1.00 83.94 333 GLY A N 1
ATOM 2758 C CA . GLY A 1 333 ? 9.412 8.311 32.164 1.00 83.94 333 GLY A CA 1
ATOM 2759 C C . GLY A 1 333 ? 8.664 9.618 32.441 1.00 83.94 333 GLY A C 1
ATOM 2760 O O . GLY A 1 333 ? 7.445 9.614 32.601 1.00 83.94 333 GLY A O 1
ATOM 2761 N N . ASP A 1 334 ? 9.371 10.746 32.377 1.00 85.06 334 ASP A N 1
ATOM 2762 C CA . ASP A 1 334 ? 8.783 12.077 32.566 1.00 85.06 334 ASP A CA 1
ATOM 2763 C C . ASP A 1 334 ? 7.840 12.468 31.420 1.00 85.06 334 ASP A C 1
ATOM 2765 O O . ASP A 1 334 ? 6.874 13.210 31.617 1.00 85.06 334 ASP A O 1
ATOM 2769 N N . LEU A 1 335 ? 8.102 11.982 30.202 1.00 83.12 335 LEU A N 1
ATOM 2770 C CA . LEU A 1 335 ? 7.257 12.246 29.038 1.00 83.12 335 LEU A CA 1
ATOM 2771 C C . LEU A 1 335 ? 5.878 11.590 29.160 1.00 83.12 335 LEU A C 1
ATOM 2773 O O . LEU A 1 335 ? 4.902 12.166 28.681 1.00 83.12 335 LEU A O 1
ATOM 2777 N N . LEU A 1 336 ? 5.800 10.412 29.787 1.00 82.00 336 LEU A N 1
ATOM 2778 C CA . LEU A 1 336 ? 4.547 9.686 30.022 1.00 82.00 336 LEU A CA 1
ATOM 2779 C C . LEU A 1 336 ? 3.659 10.374 31.069 1.00 82.00 336 LEU A C 1
ATOM 2781 O O . LEU A 1 336 ? 2.444 10.202 31.036 1.00 82.00 336 LEU A O 1
ATOM 2785 N N . LEU A 1 337 ? 4.251 11.170 31.966 1.00 80.50 337 LEU A N 1
ATOM 2786 C CA . LEU A 1 337 ? 3.526 11.967 32.962 1.00 80.50 337 LEU A CA 1
ATOM 2787 C C . LEU A 1 337 ? 2.995 13.293 32.394 1.00 80.50 337 LEU A C 1
ATOM 2789 O O . LEU A 1 337 ? 2.092 13.901 32.966 1.00 80.50 337 LEU A O 1
ATOM 2793 N N . LYS A 1 338 ? 3.551 13.762 31.270 1.00 81.00 338 LYS A N 1
ATOM 2794 C CA . LYS A 1 338 ? 3.105 14.983 30.585 1.00 81.00 338 LYS A CA 1
ATOM 2795 C C . LYS A 1 338 ? 1.807 14.740 29.800 1.00 81.00 338 LYS A C 1
ATOM 2797 O O . LYS A 1 338 ? 1.531 13.615 29.387 1.00 81.00 338 LYS A O 1
ATOM 2802 N N . PRO A 1 339 ? 1.023 15.798 29.515 1.00 78.69 339 PRO A N 1
ATOM 2803 C CA . PRO A 1 339 ? -0.201 15.667 28.731 1.00 78.69 339 PRO A CA 1
ATOM 2804 C C . PRO A 1 339 ? 0.066 15.055 27.350 1.00 78.69 339 PRO A C 1
ATOM 2806 O O . PRO A 1 339 ? 1.072 15.353 26.689 1.00 78.69 339 PRO A O 1
ATOM 2809 N N . ILE A 1 340 ? -0.895 14.250 26.884 1.00 79.75 340 ILE A N 1
ATOM 2810 C CA . ILE A 1 340 ? -0.792 13.391 25.692 1.00 79.75 340 ILE A CA 1
ATOM 2811 C C . ILE A 1 340 ? -0.365 14.189 24.448 1.00 79.75 340 ILE A C 1
ATOM 2813 O O . ILE A 1 340 ? 0.391 13.696 23.615 1.00 79.75 340 ILE A O 1
ATOM 2817 N N . LYS A 1 341 ? -0.767 15.461 24.336 1.00 81.94 341 LYS A N 1
ATOM 2818 C CA . LYS A 1 341 ? -0.388 16.367 23.239 1.00 81.94 341 LYS A CA 1
ATOM 2819 C C . LYS A 1 341 ? 1.122 16.494 23.020 1.00 81.94 341 LYS A C 1
ATOM 2821 O O . LYS A 1 341 ? 1.553 16.568 21.869 1.00 81.94 341 LYS A O 1
ATOM 2826 N N . LYS A 1 342 ? 1.920 16.545 24.094 1.00 85.12 342 LYS A N 1
ATOM 2827 C CA . LYS A 1 342 ? 3.379 16.728 24.001 1.00 85.12 342 LYS A CA 1
ATOM 2828 C C . LYS A 1 342 ? 4.059 15.454 23.506 1.00 85.12 342 LYS A C 1
ATOM 2830 O O . LYS A 1 342 ? 4.780 15.522 22.516 1.00 85.12 342 LYS A O 1
ATOM 2835 N N . ILE A 1 343 ? 3.772 14.303 24.119 1.00 86.00 343 ILE A N 1
ATOM 2836 C CA . ILE A 1 343 ? 4.318 13.005 23.684 1.00 86.00 343 ILE A CA 1
ATOM 2837 C C . ILE A 1 343 ? 3.922 12.684 22.240 1.00 86.00 343 ILE A C 1
ATOM 2839 O O . ILE A 1 343 ? 4.770 12.333 21.424 1.00 86.00 343 ILE A O 1
ATOM 2843 N N . LEU A 1 344 ? 2.660 12.929 21.884 1.00 84.44 344 LEU A N 1
ATOM 2844 C CA . LEU A 1 344 ? 2.152 12.757 20.529 1.00 84.44 344 LEU A CA 1
ATOM 2845 C C . LEU A 1 344 ? 2.868 13.643 19.498 1.00 84.44 344 LEU A C 1
ATOM 2847 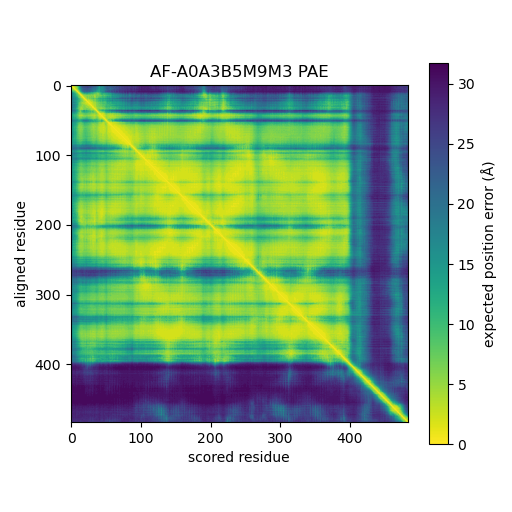O O . LEU A 1 344 ? 2.949 13.260 18.336 1.00 84.44 344 LEU A O 1
ATOM 2851 N N . HIS A 1 345 ? 3.349 14.833 19.861 1.00 87.94 345 HIS A N 1
ATOM 2852 C CA . HIS A 1 345 ? 4.097 15.686 18.933 1.00 87.94 345 HIS A CA 1
ATOM 2853 C C . HIS A 1 345 ? 5.487 15.114 18.618 1.00 87.94 345 HIS A C 1
ATOM 2855 O O . HIS A 1 345 ? 5.867 15.049 17.451 1.00 87.94 345 HIS A O 1
ATOM 2861 N N . TYR A 1 346 ? 6.213 14.635 19.633 1.00 89.94 346 TYR A N 1
ATOM 2862 C CA . TYR A 1 346 ? 7.505 13.974 19.424 1.00 89.94 346 TYR A CA 1
ATOM 2863 C C . TYR A 1 346 ? 7.359 12.645 18.668 1.00 89.94 346 TYR A C 1
ATOM 2865 O O . TYR A 1 346 ? 8.196 12.317 17.829 1.00 89.94 346 TYR A O 1
ATOM 2873 N N . TRP A 1 347 ? 6.272 11.906 18.905 1.00 89.56 347 TRP A N 1
ATOM 2874 C CA . TRP A 1 347 ? 5.955 10.692 18.148 1.00 89.56 347 TRP A CA 1
ATOM 2875 C C . TRP A 1 347 ? 5.649 10.936 16.679 1.00 89.56 347 TRP A C 1
ATOM 2877 O O . TRP A 1 347 ? 6.179 10.216 15.835 1.00 89.56 347 TRP A O 1
ATOM 2887 N N . ASP A 1 348 ? 4.895 11.978 16.339 1.00 89.31 348 ASP A N 1
ATOM 2888 C CA . ASP A 1 348 ? 4.736 12.346 14.930 1.00 89.31 348 ASP A CA 1
ATOM 2889 C C . ASP A 1 348 ? 6.064 12.690 14.271 1.00 89.31 348 ASP A C 1
ATOM 2891 O O . ASP A 1 348 ? 6.278 12.330 13.118 1.00 89.31 348 ASP A O 1
ATOM 2895 N N . PHE A 1 349 ? 6.945 13.401 14.981 1.00 92.50 349 PHE A N 1
ATOM 2896 C CA . PHE A 1 349 ? 8.249 13.766 14.443 1.00 92.50 349 PHE A CA 1
ATOM 2897 C C . PHE A 1 349 ? 9.080 12.516 14.132 1.00 92.50 349 PHE A C 1
ATOM 2899 O O . PHE A 1 349 ? 9.697 12.444 13.071 1.00 92.50 349 PHE A O 1
ATOM 2906 N N . LEU A 1 350 ? 9.026 11.494 14.994 1.00 91.00 350 LEU A N 1
ATOM 2907 C CA . LEU A 1 350 ? 9.672 10.212 14.719 1.00 91.00 350 LEU A CA 1
ATOM 2908 C C . LEU A 1 350 ? 9.036 9.478 13.526 1.00 91.00 350 LEU A C 1
ATOM 2910 O O . LEU A 1 350 ? 9.756 8.946 12.682 1.00 91.00 350 LEU A O 1
ATOM 2914 N N . ILE A 1 351 ? 7.703 9.454 13.422 1.00 91.00 351 ILE A N 1
ATOM 2915 C CA . ILE A 1 351 ? 7.005 8.836 12.280 1.00 91.00 351 ILE A CA 1
ATOM 2916 C C . ILE A 1 351 ? 7.368 9.561 10.976 1.00 91.00 351 ILE A C 1
ATOM 2918 O O . ILE A 1 351 ? 7.678 8.917 9.974 1.00 91.00 351 ILE A O 1
ATOM 2922 N N . ALA A 1 352 ? 7.392 10.895 10.993 1.00 92.69 352 ALA A N 1
ATOM 2923 C CA . ALA A 1 352 ? 7.796 11.716 9.859 1.00 92.69 352 ALA A CA 1
ATOM 2924 C C . ALA A 1 352 ? 9.257 11.457 9.468 1.00 92.69 352 ALA A C 1
ATOM 2926 O O . ALA A 1 352 ? 9.551 11.309 8.282 1.00 92.69 352 ALA A O 1
ATOM 2927 N N . TYR A 1 353 ? 10.155 11.329 10.451 1.00 93.38 353 TYR A N 1
ATOM 2928 C CA . TYR A 1 353 ? 11.543 10.940 10.214 1.00 93.38 353 TYR A CA 1
ATOM 2929 C C . TYR A 1 353 ? 11.641 9.567 9.541 1.00 93.38 353 TYR A C 1
ATOM 2931 O O . TYR A 1 353 ? 12.381 9.410 8.573 1.00 93.38 353 TYR A O 1
ATOM 2939 N N . ASN A 1 354 ? 10.848 8.588 9.981 1.00 92.31 354 ASN A N 1
ATOM 2940 C CA . ASN A 1 354 ? 10.847 7.257 9.380 1.00 92.31 354 ASN A CA 1
ATOM 2941 C C . ASN A 1 354 ? 10.392 7.287 7.910 1.00 92.31 354 ASN A C 1
ATOM 2943 O O . ASN A 1 354 ? 11.090 6.790 7.025 1.00 92.31 354 ASN A O 1
ATOM 2947 N N . ILE A 1 355 ? 9.279 7.968 7.620 1.00 91.69 355 ILE A N 1
ATOM 2948 C CA . ILE A 1 355 ? 8.789 8.148 6.242 1.00 91.69 355 ILE A CA 1
ATOM 2949 C C . ILE A 1 355 ? 9.829 8.878 5.380 1.00 91.69 355 ILE A C 1
ATOM 2951 O O . ILE A 1 355 ? 10.055 8.500 4.227 1.00 91.69 355 ILE A O 1
ATOM 2955 N N . PHE A 1 356 ? 10.501 9.890 5.934 1.00 93.62 356 PHE A N 1
ATOM 2956 C CA . PHE A 1 356 ? 11.581 10.602 5.256 1.00 93.62 356 PHE A CA 1
ATOM 2957 C C . PHE A 1 356 ? 12.751 9.674 4.910 1.00 93.62 356 PHE A C 1
ATOM 2959 O O . PHE A 1 356 ? 13.199 9.668 3.765 1.00 93.62 356 PHE A O 1
ATOM 2966 N N . VAL A 1 357 ? 13.212 8.848 5.854 1.00 92.25 357 VAL A N 1
ATOM 2967 C CA . VAL A 1 357 ? 14.296 7.880 5.619 1.00 92.25 357 VAL A CA 1
ATOM 2968 C C . VAL A 1 357 ? 13.911 6.873 4.535 1.00 92.25 357 VAL A C 1
ATOM 2970 O O . VAL A 1 357 ? 14.718 6.611 3.643 1.00 92.25 357 VAL A O 1
ATOM 2973 N N . ILE A 1 358 ? 12.686 6.336 4.568 1.00 91.50 358 ILE A N 1
ATOM 2974 C CA . ILE A 1 358 ? 12.179 5.409 3.541 1.00 91.50 358 ILE A CA 1
ATOM 2975 C C . ILE A 1 358 ? 12.189 6.080 2.162 1.00 91.50 358 ILE A C 1
ATOM 2977 O O . ILE A 1 358 ? 12.707 5.515 1.198 1.00 91.50 358 ILE A O 1
ATOM 2981 N N . THR A 1 359 ? 11.673 7.307 2.078 1.00 91.50 359 THR A N 1
ATOM 2982 C CA . THR A 1 359 ? 11.594 8.067 0.822 1.00 91.50 359 THR A CA 1
ATOM 2983 C C . THR A 1 359 ? 12.984 8.390 0.280 1.00 91.50 359 THR A C 1
ATOM 2985 O O . THR A 1 359 ? 13.254 8.167 -0.897 1.00 91.50 359 THR A O 1
ATOM 2988 N N . MET A 1 360 ? 13.900 8.847 1.137 1.00 91.62 360 MET A N 1
ATOM 2989 C CA . MET A 1 360 ? 15.274 9.145 0.735 1.00 91.62 360 MET A CA 1
ATOM 2990 C C . MET A 1 360 ? 16.019 7.895 0.278 1.00 91.62 360 MET A C 1
ATOM 2992 O O . MET A 1 360 ? 16.710 7.942 -0.734 1.00 91.62 360 MET A O 1
ATOM 2996 N N . LYS A 1 361 ? 15.842 6.752 0.950 1.00 90.19 361 LYS A N 1
ATOM 2997 C CA . LYS A 1 361 ? 16.426 5.484 0.492 1.00 90.19 361 LYS A CA 1
ATOM 2998 C C . LYS A 1 361 ? 15.881 5.044 -0.865 1.00 90.19 361 LYS A C 1
ATOM 3000 O O . LYS A 1 361 ? 16.652 4.537 -1.674 1.00 90.19 361 LYS A O 1
ATOM 3005 N N . ASN A 1 362 ? 14.593 5.258 -1.124 1.00 90.81 362 ASN A N 1
ATOM 3006 C CA . ASN A 1 362 ? 14.001 4.979 -2.428 1.00 90.81 362 ASN A CA 1
ATOM 3007 C C . ASN A 1 362 ? 14.558 5.915 -3.519 1.00 90.81 362 ASN A C 1
ATOM 3009 O O . ASN A 1 362 ? 14.975 5.437 -4.565 1.00 90.81 362 ASN A O 1
ATOM 3013 N N . ILE A 1 363 ? 14.674 7.220 -3.259 1.00 90.62 363 ILE A N 1
ATOM 3014 C CA . ILE A 1 363 ? 15.268 8.167 -4.220 1.00 90.62 363 ILE A CA 1
ATOM 3015 C C . ILE A 1 363 ? 16.735 7.817 -4.491 1.00 90.62 363 ILE A C 1
ATOM 3017 O O . ILE A 1 363 ? 17.174 7.811 -5.636 1.00 90.62 363 ILE A O 1
ATOM 3021 N N . LEU A 1 364 ? 17.499 7.473 -3.454 1.00 89.56 364 LEU A N 1
ATOM 3022 C CA . LEU A 1 364 ? 18.900 7.077 -3.589 1.00 89.56 364 LEU A CA 1
ATOM 3023 C C . LEU A 1 364 ? 19.076 5.699 -4.260 1.00 89.56 364 LEU A C 1
ATOM 3025 O O . LEU A 1 364 ? 20.192 5.366 -4.670 1.00 89.56 364 LEU A O 1
ATOM 3029 N N . SER A 1 365 ? 18.011 4.903 -4.426 1.00 87.25 365 SER A N 1
ATOM 3030 C CA . SER A 1 365 ? 18.108 3.585 -5.063 1.00 87.25 365 SER A CA 1
ATOM 3031 C C . SER A 1 365 ? 18.449 3.678 -6.556 1.00 87.25 365 SER A C 1
ATOM 3033 O O . SER A 1 365 ? 19.117 2.780 -7.070 1.00 87.25 365 SER A O 1
ATOM 3035 N N . ILE A 1 366 ? 18.122 4.786 -7.241 1.00 87.75 366 ILE A N 1
ATOM 3036 C CA . ILE A 1 366 ? 18.563 5.023 -8.628 1.00 87.75 366 ILE A CA 1
ATOM 3037 C C . ILE A 1 366 ? 20.089 5.119 -8.725 1.00 87.75 366 ILE A C 1
ATOM 3039 O O . ILE A 1 366 ? 20.694 4.578 -9.649 1.00 87.75 366 ILE A O 1
ATOM 3043 N N . LEU A 1 367 ? 20.731 5.767 -7.748 1.00 83.88 367 LEU A N 1
ATOM 3044 C CA . LEU A 1 367 ? 22.186 5.894 -7.699 1.00 83.88 367 LEU A CA 1
ATOM 3045 C C . LEU A 1 367 ? 22.820 4.529 -7.422 1.00 83.88 367 LEU A C 1
ATOM 3047 O O . LEU A 1 367 ? 23.795 4.155 -8.072 1.00 83.88 367 LEU A O 1
ATOM 3051 N N . ALA A 1 368 ? 22.219 3.771 -6.501 1.00 78.69 368 ALA A N 1
ATOM 3052 C CA . ALA A 1 368 ? 22.695 2.457 -6.087 1.00 78.69 368 ALA A CA 1
ATOM 3053 C C . ALA A 1 368 ? 22.543 1.382 -7.174 1.00 78.69 368 ALA A C 1
ATOM 3055 O O . ALA A 1 368 ? 23.459 0.598 -7.378 1.00 78.69 368 ALA A O 1
ATOM 3056 N N . CYS A 1 369 ? 21.400 1.315 -7.860 1.00 81.06 369 CYS A N 1
ATOM 3057 C CA . CYS A 1 369 ? 21.108 0.267 -8.840 1.00 81.06 369 CYS A CA 1
ATOM 3058 C C . CYS A 1 369 ? 21.394 0.710 -10.287 1.00 81.06 369 CYS A C 1
ATOM 3060 O O . CYS A 1 369 ? 21.848 -0.090 -11.104 1.00 81.06 369 CYS A O 1
ATOM 3062 N N . GLY A 1 370 ? 21.138 1.979 -10.618 1.00 81.69 370 GLY A N 1
ATOM 3063 C CA . GLY A 1 370 ? 21.289 2.538 -11.964 1.00 81.69 370 GLY A CA 1
ATOM 3064 C C . GLY A 1 370 ? 22.736 2.860 -12.333 1.00 81.69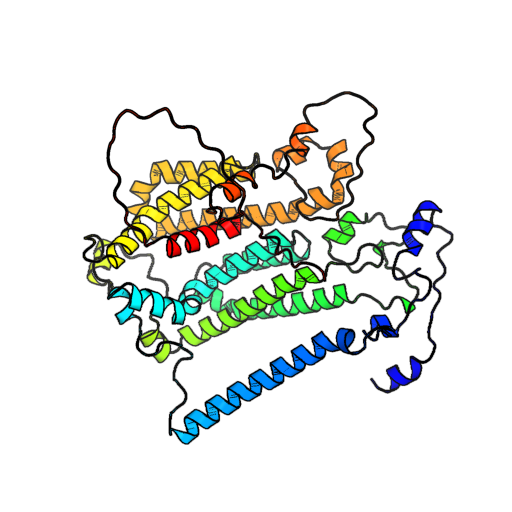 370 GLY A C 1
ATOM 3065 O O . GLY A 1 370 ? 23.186 2.491 -13.416 1.00 81.69 370 GLY A O 1
ATOM 3066 N N . TYR A 1 371 ? 23.476 3.496 -11.419 1.00 82.31 371 TYR A N 1
ATOM 3067 C CA . TYR A 1 371 ? 24.800 4.078 -11.688 1.00 82.31 371 TYR A CA 1
ATOM 3068 C C . TYR A 1 371 ? 25.949 3.428 -10.902 1.00 82.31 371 TYR A C 1
ATOM 3070 O O . TYR A 1 371 ? 27.021 4.024 -10.767 1.00 82.31 371 TYR A O 1
ATOM 3078 N N . ILE A 1 372 ? 25.769 2.191 -10.424 1.00 78.19 372 ILE A N 1
ATOM 3079 C CA . ILE A 1 372 ? 26.736 1.519 -9.540 1.00 78.19 372 ILE A CA 1
ATOM 3080 C C . ILE A 1 372 ? 28.169 1.514 -10.093 1.00 78.19 372 ILE A C 1
ATOM 3082 O O . ILE A 1 372 ? 29.108 1.840 -9.371 1.00 78.19 372 ILE A O 1
ATOM 3086 N N . ASN A 1 373 ? 28.338 1.256 -11.395 1.00 75.25 373 ASN A N 1
ATOM 3087 C CA . ASN A 1 373 ? 29.654 1.180 -12.038 1.00 75.25 373 ASN A CA 1
ATOM 3088 C C . ASN A 1 373 ? 30.404 2.526 -12.021 1.00 75.25 373 ASN A C 1
ATOM 3090 O O . ASN A 1 373 ? 31.631 2.545 -11.954 1.00 75.25 373 ASN A O 1
ATOM 3094 N N . SER A 1 374 ? 29.682 3.650 -12.078 1.00 78.88 374 SER A N 1
ATOM 3095 C CA . SER A 1 374 ? 30.275 4.992 -12.017 1.00 78.88 374 SER A CA 1
ATOM 3096 C C . SER A 1 374 ? 30.530 5.425 -10.570 1.00 78.88 374 SER A C 1
ATOM 3098 O O . SER A 1 374 ? 31.598 5.960 -10.266 1.00 78.88 374 SER A O 1
ATOM 3100 N N . LEU A 1 375 ? 29.598 5.124 -9.657 1.00 79.06 375 LEU A N 1
ATOM 3101 C CA . LEU A 1 375 ? 29.726 5.478 -8.241 1.00 79.06 375 LEU A CA 1
ATOM 3102 C C . LEU A 1 375 ? 30.883 4.746 -7.555 1.00 79.06 375 LEU A C 1
ATOM 3104 O O . LEU A 1 375 ? 31.618 5.371 -6.795 1.00 79.06 375 LEU A O 1
ATOM 3108 N N . VAL A 1 376 ? 31.079 3.454 -7.841 1.00 79.56 376 VAL A N 1
ATOM 3109 C CA . VAL A 1 376 ? 32.183 2.673 -7.255 1.00 79.56 376 VAL A CA 1
ATOM 3110 C C . VAL A 1 376 ? 33.544 3.231 -7.676 1.00 79.56 376 VAL A C 1
ATOM 3112 O O . VAL A 1 376 ? 34.457 3.276 -6.856 1.00 79.56 376 VAL A O 1
ATOM 3115 N N . LYS A 1 377 ? 33.677 3.696 -8.925 1.00 78.81 377 LYS A N 1
ATOM 3116 C CA . LYS A 1 377 ? 34.939 4.241 -9.447 1.00 78.81 377 LYS A CA 1
ATOM 3117 C C . LYS A 1 377 ? 35.245 5.641 -8.917 1.00 78.81 377 LYS A C 1
ATOM 3119 O O . LYS A 1 377 ? 36.395 5.926 -8.607 1.00 78.81 377 LYS A O 1
ATOM 3124 N N . ASN A 1 378 ? 34.230 6.499 -8.803 1.00 81.19 378 ASN A N 1
ATOM 3125 C CA . ASN A 1 378 ? 34.457 7.927 -8.571 1.00 81.19 378 ASN A CA 1
ATOM 3126 C C . ASN A 1 378 ? 34.130 8.389 -7.144 1.00 81.19 378 ASN A C 1
ATOM 3128 O O . ASN A 1 378 ? 34.703 9.377 -6.699 1.00 81.19 378 ASN A O 1
ATOM 3132 N N . GLN A 1 379 ? 33.182 7.756 -6.442 1.00 82.31 379 GLN A N 1
ATOM 3133 C CA . GLN A 1 379 ? 32.553 8.304 -5.227 1.00 82.31 379 GLN A CA 1
ATOM 3134 C C . GLN A 1 379 ? 32.220 7.208 -4.190 1.00 82.31 379 GLN A C 1
ATOM 3136 O O . GLN A 1 379 ? 31.095 7.112 -3.698 1.00 82.31 379 GLN A O 1
ATOM 3141 N N . CYS A 1 380 ? 33.203 6.381 -3.818 1.00 82.75 380 CYS A N 1
ATOM 3142 C CA . CYS A 1 380 ? 33.014 5.297 -2.837 1.00 82.75 380 CYS A CA 1
ATOM 3143 C C . CYS A 1 380 ? 32.543 5.800 -1.451 1.00 82.75 380 CYS A C 1
ATOM 3145 O O . CYS A 1 380 ? 31.721 5.153 -0.799 1.00 82.75 380 CYS A O 1
ATOM 3147 N N . TRP A 1 381 ? 32.983 6.996 -1.034 1.00 85.06 381 TRP A N 1
ATOM 3148 C CA . TRP A 1 381 ? 32.568 7.622 0.231 1.00 85.06 381 TRP A CA 1
ATOM 3149 C C . TRP A 1 381 ? 31.043 7.815 0.325 1.00 85.06 381 TRP A C 1
ATOM 3151 O O . TRP A 1 381 ? 30.462 7.644 1.395 1.00 85.06 381 TRP A O 1
ATOM 3161 N N . LEU A 1 382 ? 30.377 8.105 -0.800 1.00 83.00 382 LEU A N 1
ATOM 3162 C CA . LEU A 1 382 ? 28.932 8.331 -0.861 1.00 83.00 382 LEU A CA 1
ATOM 3163 C C . LEU A 1 382 ? 28.146 7.035 -0.610 1.00 83.00 382 LEU A C 1
ATOM 3165 O O . LEU A 1 382 ? 27.132 7.041 0.089 1.00 83.00 382 LEU A O 1
ATOM 3169 N N . ILE A 1 383 ? 28.642 5.914 -1.149 1.00 81.06 383 ILE A N 1
ATOM 3170 C CA . ILE A 1 383 ? 28.060 4.580 -0.942 1.00 81.06 383 ILE A CA 1
ATOM 3171 C C . ILE A 1 383 ? 28.117 4.213 0.543 1.00 81.06 383 ILE A C 1
ATOM 3173 O O . ILE A 1 383 ? 27.119 3.745 1.095 1.00 81.06 383 ILE A O 1
ATOM 3177 N N . GLN A 1 384 ? 29.261 4.453 1.191 1.00 82.06 384 GLN A N 1
ATOM 3178 C CA . GLN A 1 384 ? 29.464 4.145 2.607 1.00 82.06 384 GLN A CA 1
ATOM 3179 C C . GLN A 1 384 ? 28.627 5.047 3.524 1.00 82.06 384 GLN A C 1
ATOM 3181 O O . GLN A 1 384 ? 27.995 4.544 4.448 1.00 82.06 384 GLN A O 1
ATOM 3186 N N . LEU A 1 385 ? 28.557 6.353 3.243 1.00 85.94 385 LEU A N 1
ATOM 3187 C CA . LEU A 1 385 ? 27.830 7.323 4.070 1.00 85.94 385 LEU A CA 1
ATOM 3188 C C . LEU A 1 385 ? 26.323 7.025 4.149 1.00 85.94 385 LEU A C 1
ATOM 3190 O O . LEU A 1 385 ? 25.711 7.114 5.218 1.00 85.94 385 LEU A O 1
ATOM 3194 N N . PHE A 1 386 ? 25.718 6.662 3.016 1.00 84.69 386 PHE A N 1
ATOM 3195 C CA . PHE A 1 386 ? 24.281 6.400 2.929 1.00 84.69 386 PHE A CA 1
ATOM 3196 C C . PHE A 1 386 ? 23.913 4.915 3.014 1.00 84.69 386 PHE A C 1
ATOM 3198 O O . PHE A 1 386 ? 22.729 4.604 3.155 1.00 84.69 386 PHE A O 1
ATOM 3205 N N . SER A 1 387 ? 24.895 4.008 3.023 1.00 81.94 387 SER A N 1
ATOM 3206 C CA . SER A 1 387 ? 24.692 2.553 2.965 1.00 81.94 387 SER A CA 1
ATOM 3207 C C . SER A 1 387 ? 23.873 2.143 1.734 1.00 81.94 387 SER A C 1
ATOM 3209 O O . SER A 1 387 ? 22.818 1.511 1.834 1.00 81.94 387 SER A O 1
ATOM 3211 N N . LEU A 1 388 ? 24.328 2.575 0.555 1.00 79.75 388 LEU A N 1
ATOM 3212 C CA . LEU A 1 388 ? 23.643 2.306 -0.709 1.00 79.75 388 LEU A CA 1
ATOM 3213 C C . LEU A 1 388 ? 23.820 0.836 -1.105 1.00 79.75 388 LEU A C 1
ATOM 3215 O O . LEU A 1 388 ? 24.929 0.395 -1.394 1.00 79.75 388 LEU A O 1
ATOM 3219 N N . ALA A 1 389 ? 22.719 0.088 -1.150 1.00 72.56 389 ALA A N 1
ATOM 3220 C CA . ALA A 1 389 ? 22.704 -1.298 -1.604 1.00 72.56 389 ALA A CA 1
ATOM 3221 C C . ALA A 1 389 ? 21.498 -1.548 -2.514 1.00 72.56 389 ALA A C 1
ATOM 3223 O O . ALA A 1 389 ? 20.378 -1.144 -2.200 1.00 72.56 389 ALA A O 1
ATOM 3224 N N . CYS A 1 390 ? 21.729 -2.237 -3.633 1.00 75.81 390 CYS A N 1
ATOM 3225 C CA . CYS A 1 390 ? 20.656 -2.689 -4.508 1.00 75.81 390 CYS A CA 1
ATOM 3226 C C . CYS A 1 390 ? 20.140 -4.047 -4.015 1.00 75.81 390 CYS A C 1
ATOM 3228 O O . CYS A 1 390 ? 20.853 -5.046 -4.088 1.00 75.81 390 CYS A O 1
ATOM 3230 N N . THR A 1 391 ? 18.919 -4.090 -3.486 1.00 72.75 391 THR A N 1
ATOM 3231 C CA . THR A 1 391 ? 18.320 -5.312 -2.914 1.00 72.75 391 THR A CA 1
ATOM 3232 C C . THR A 1 391 ? 17.558 -6.151 -3.940 1.00 72.75 391 THR A C 1
ATOM 3234 O O . THR A 1 391 ? 17.286 -7.327 -3.707 1.00 72.75 391 THR A O 1
ATOM 3237 N N . ILE A 1 392 ? 17.219 -5.570 -5.092 1.00 76.31 392 ILE A N 1
ATOM 3238 C CA . ILE A 1 392 ? 16.377 -6.208 -6.107 1.00 76.31 392 ILE A CA 1
ATOM 3239 C C . ILE A 1 392 ? 17.228 -7.021 -7.081 1.00 76.31 392 ILE A C 1
ATOM 3241 O O . ILE A 1 392 ? 18.205 -6.534 -7.649 1.00 76.31 392 ILE A O 1
ATOM 3245 N N . LYS A 1 393 ? 16.815 -8.265 -7.335 1.00 71.69 393 LYS A N 1
ATOM 3246 C CA . LYS A 1 393 ? 17.497 -9.176 -8.265 1.00 71.69 393 LYS A CA 1
ATOM 3247 C C . LYS A 1 393 ? 17.369 -8.713 -9.722 1.00 71.69 393 LYS A C 1
ATOM 3249 O O . LYS A 1 393 ? 16.379 -8.098 -10.118 1.00 71.69 393 LYS A O 1
ATOM 3254 N N . GLY A 1 394 ? 18.373 -9.032 -10.541 1.00 68.62 394 GLY A N 1
ATOM 3255 C CA . GLY A 1 394 ? 18.366 -8.810 -11.993 1.00 68.62 394 GLY A CA 1
ATOM 3256 C C . GLY A 1 394 ? 18.836 -7.426 -12.448 1.00 68.62 394 GLY A C 1
ATOM 3257 O O . GLY A 1 394 ? 18.358 -6.943 -13.466 1.00 68.62 394 GLY A O 1
ATOM 3258 N N . TYR A 1 395 ? 19.646 -6.715 -11.663 1.00 74.50 395 TYR A N 1
ATOM 3259 C CA . TYR A 1 395 ? 20.420 -5.573 -12.169 1.00 74.50 395 TYR A CA 1
ATOM 3260 C C . TYR A 1 395 ? 21.769 -6.083 -12.683 1.00 74.50 395 TYR A C 1
ATOM 3262 O O . TYR A 1 395 ? 22.343 -6.999 -12.091 1.00 74.50 395 TYR A O 1
ATOM 3270 N N . HIS A 1 396 ? 22.273 -5.515 -13.779 1.00 66.62 396 HIS A N 1
ATOM 3271 C CA . HIS A 1 396 ? 23.587 -5.883 -14.300 1.00 66.62 396 HIS A CA 1
ATOM 3272 C C . HIS A 1 396 ? 24.663 -5.120 -13.532 1.00 66.62 396 HIS A C 1
ATOM 3274 O O . HIS A 1 396 ? 24.782 -3.903 -13.662 1.00 66.62 396 HIS A O 1
ATOM 3280 N N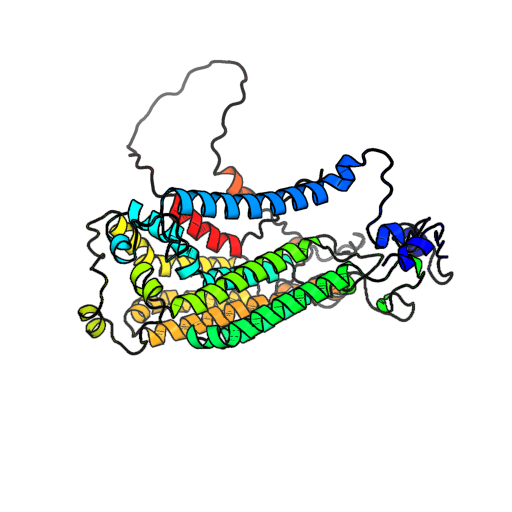 . ILE A 1 397 ? 25.436 -5.842 -12.726 1.00 66.19 397 ILE A N 1
ATOM 3281 C CA . ILE A 1 397 ? 26.636 -5.322 -12.074 1.00 66.19 397 ILE A CA 1
ATOM 3282 C C . ILE A 1 397 ? 27.811 -5.823 -12.905 1.00 66.19 397 ILE A C 1
ATOM 3284 O O . ILE A 1 397 ? 27.987 -7.033 -13.049 1.00 66.19 397 ILE A O 1
ATOM 3288 N N . GLU A 1 398 ? 28.593 -4.912 -13.482 1.00 57.56 398 GLU A N 1
ATOM 3289 C CA . GLU A 1 398 ? 29.840 -5.314 -14.129 1.00 57.56 398 GLU A CA 1
ATOM 3290 C C . GLU A 1 398 ? 30.815 -5.716 -13.024 1.00 57.56 398 GLU A C 1
ATOM 3292 O O . GLU A 1 398 ? 31.334 -4.877 -12.287 1.00 57.56 398 GLU A O 1
ATOM 3297 N N . THR A 1 399 ? 31.043 -7.019 -12.868 1.00 42.41 399 THR A N 1
ATOM 3298 C CA . THR A 1 399 ? 32.160 -7.509 -12.067 1.00 42.41 399 THR A CA 1
ATOM 3299 C C . THR A 1 399 ? 33.437 -7.076 -12.769 1.00 42.41 399 THR A C 1
ATOM 3301 O O . THR A 1 399 ? 33.800 -7.646 -13.798 1.00 42.41 399 THR A O 1
ATOM 3304 N N . ILE A 1 400 ? 34.096 -6.048 -12.235 1.00 39.25 400 ILE A N 1
ATOM 3305 C CA . ILE A 1 400 ? 35.452 -5.679 -12.643 1.00 39.25 400 ILE A CA 1
ATOM 3306 C C . ILE A 1 400 ? 36.305 -6.956 -12.528 1.00 39.25 400 ILE A C 1
ATOM 3308 O O . ILE A 1 400 ? 36.316 -7.554 -11.446 1.00 39.25 400 ILE A O 1
ATOM 3312 N N . PRO A 1 401 ? 36.980 -7.416 -13.600 1.00 29.34 401 PRO A N 1
ATOM 3313 C CA . PRO A 1 401 ? 37.907 -8.531 -13.499 1.00 29.34 401 PRO A CA 1
ATOM 3314 C C . PRO A 1 401 ? 38.958 -8.189 -12.447 1.00 29.34 401 PRO A C 1
ATOM 3316 O O . PRO A 1 401 ? 39.545 -7.107 -12.467 1.00 29.34 401 PRO A O 1
ATOM 3319 N N . SER A 1 402 ? 39.171 -9.096 -11.500 1.00 29.91 402 SER A N 1
ATOM 3320 C CA . SER A 1 402 ? 40.227 -9.001 -10.500 1.00 29.91 402 SER A CA 1
ATOM 3321 C C . SER A 1 402 ? 41.592 -9.085 -11.187 1.00 29.91 402 SER A C 1
ATOM 3323 O O . SER A 1 402 ? 42.191 -10.153 -11.275 1.00 29.91 402 SER A O 1
ATOM 3325 N N . SER A 1 403 ? 42.075 -7.960 -11.701 1.00 33.91 403 SER A N 1
ATOM 3326 C CA . SER A 1 403 ? 43.427 -7.822 -12.230 1.00 33.91 403 SER A CA 1
ATOM 3327 C C . SER A 1 403 ? 43.943 -6.404 -12.001 1.00 33.91 403 SER A C 1
ATOM 3329 O O . SER A 1 403 ? 44.124 -5.647 -12.944 1.00 33.91 403 SER A O 1
ATOM 3331 N N . GLN A 1 404 ? 44.136 -6.043 -10.731 1.00 27.92 404 GLN A N 1
ATOM 3332 C CA . GLN A 1 404 ? 45.281 -5.271 -10.227 1.00 27.92 404 GLN A CA 1
ATOM 3333 C C . GLN A 1 404 ? 45.068 -4.996 -8.738 1.00 27.92 404 GLN A C 1
ATOM 3335 O O . GLN A 1 404 ? 44.084 -4.388 -8.327 1.00 27.92 404 GLN A O 1
ATOM 3340 N N . GLY A 1 405 ? 45.978 -5.523 -7.921 1.00 38.88 405 GLY A N 1
ATOM 3341 C CA . GLY A 1 405 ? 45.927 -5.398 -6.475 1.00 38.88 405 GLY A CA 1
ATOM 3342 C C . GLY A 1 405 ? 46.212 -3.974 -6.007 1.00 38.88 405 GLY A C 1
ATOM 3343 O O . GLY A 1 405 ? 47.315 -3.471 -6.189 1.00 38.88 405 GLY A O 1
ATOM 3344 N N . ARG A 1 406 ? 45.230 -3.370 -5.341 1.00 34.03 406 ARG A N 1
ATOM 3345 C CA . ARG A 1 406 ? 45.341 -2.673 -4.050 1.00 34.03 406 ARG A CA 1
ATOM 3346 C C . ARG A 1 406 ? 43.932 -2.273 -3.607 1.00 34.03 406 ARG A C 1
ATOM 3348 O O . ARG A 1 406 ? 43.065 -2.056 -4.441 1.00 34.03 406 ARG A O 1
ATOM 3355 N N . ASP A 1 407 ? 43.744 -2.233 -2.292 1.00 31.14 407 ASP A N 1
ATOM 3356 C CA . ASP A 1 407 ? 42.532 -1.832 -1.558 1.00 31.14 407 ASP A CA 1
ATOM 3357 C C . ASP A 1 407 ? 41.528 -2.955 -1.218 1.00 31.14 407 ASP A C 1
ATOM 3359 O O . ASP A 1 407 ? 40.320 -2.876 -1.441 1.00 31.14 407 ASP A O 1
ATOM 3363 N N . ASN A 1 408 ? 42.034 -3.984 -0.529 1.00 30.19 408 ASN A N 1
ATOM 3364 C CA . ASN A 1 408 ? 41.265 -5.095 0.059 1.00 30.19 408 ASN A CA 1
ATOM 3365 C C . ASN A 1 408 ? 40.340 -4.718 1.245 1.00 30.19 408 ASN A C 1
ATOM 3367 O O . ASN A 1 408 ? 39.807 -5.612 1.898 1.00 30.19 408 ASN A O 1
ATOM 3371 N N . LEU A 1 409 ? 40.102 -3.433 1.537 1.00 34.00 409 LEU A N 1
ATOM 3372 C CA . LEU A 1 409 ? 39.207 -3.025 2.634 1.00 34.00 409 LEU A CA 1
ATOM 3373 C C . LEU A 1 409 ? 37.797 -2.630 2.150 1.00 34.00 409 LEU A C 1
ATOM 3375 O O . LEU A 1 409 ? 36.811 -2.878 2.841 1.00 34.00 409 LEU A O 1
ATOM 3379 N N . GLY A 1 410 ? 37.669 -2.083 0.935 1.00 31.69 410 GLY A N 1
ATOM 3380 C CA . GLY A 1 410 ? 36.376 -1.656 0.378 1.00 31.69 410 GLY A CA 1
ATOM 3381 C C . GLY A 1 410 ? 35.525 -2.802 -0.182 1.00 31.69 410 GLY A C 1
ATOM 3382 O O . GLY A 1 410 ? 34.297 -2.763 -0.110 1.00 31.69 410 GLY A O 1
ATOM 3383 N N . GLN A 1 411 ? 36.163 -3.862 -0.692 1.00 32.22 411 GLN A N 1
ATOM 3384 C CA . GLN A 1 411 ? 35.465 -5.002 -1.301 1.00 32.22 411 GLN A CA 1
ATOM 3385 C C . GLN A 1 411 ? 34.861 -5.976 -0.280 1.00 32.22 411 GLN A C 1
ATOM 3387 O O . GLN A 1 411 ? 33.870 -6.635 -0.592 1.00 32.22 411 GLN A O 1
ATOM 3392 N N . HIS A 1 412 ? 35.381 -6.026 0.951 1.00 29.00 412 HIS A N 1
ATOM 3393 C CA . HIS A 1 412 ? 34.783 -6.830 2.023 1.00 29.00 412 HIS A CA 1
ATOM 3394 C C . HIS A 1 412 ? 33.510 -6.199 2.612 1.00 29.00 412 HIS A C 1
ATOM 3396 O O . HIS A 1 412 ? 32.629 -6.927 3.062 1.00 29.00 412 HIS A O 1
ATOM 3402 N N . LEU A 1 413 ? 33.357 -4.872 2.535 1.00 31.80 413 LEU A N 1
ATOM 3403 C CA . LEU A 1 413 ? 32.153 -4.163 2.995 1.00 31.80 413 LEU A CA 1
ATOM 3404 C C . LEU A 1 413 ? 30.971 -4.263 2.014 1.00 31.80 413 LEU A C 1
ATOM 3406 O O . LEU A 1 413 ? 29.821 -4.260 2.442 1.00 31.80 413 LEU A O 1
ATOM 3410 N N . LEU A 1 414 ? 31.237 -4.423 0.713 1.00 32.09 414 LEU A N 1
ATOM 3411 C CA . LEU A 1 414 ? 30.212 -4.671 -0.317 1.00 32.09 414 LEU A CA 1
ATOM 3412 C C . LEU A 1 414 ? 29.785 -6.149 -0.412 1.00 32.09 414 LEU A C 1
ATOM 3414 O O . LEU A 1 414 ? 28.794 -6.462 -1.068 1.00 32.09 414 LEU A O 1
ATOM 3418 N N . ARG A 1 415 ? 30.520 -7.053 0.251 1.00 27.17 415 ARG A N 1
ATOM 3419 C CA . ARG A 1 415 ? 30.285 -8.505 0.296 1.00 27.17 415 ARG A CA 1
ATOM 3420 C C . ARG A 1 415 ? 29.864 -9.014 1.675 1.00 27.17 415 ARG A C 1
ATOM 3422 O O . ARG A 1 415 ? 30.072 -10.188 1.962 1.00 27.17 415 ARG A O 1
ATOM 3429 N N . LEU A 1 416 ? 29.231 -8.197 2.517 1.00 23.53 416 LEU A N 1
ATOM 3430 C CA . LEU A 1 416 ? 28.401 -8.788 3.567 1.00 23.53 416 LEU A CA 1
ATOM 3431 C C . LEU A 1 416 ? 27.190 -9.426 2.879 1.00 23.53 416 LEU A C 1
ATOM 3433 O O . LEU A 1 416 ? 26.348 -8.698 2.343 1.00 23.53 416 LEU A O 1
ATOM 3437 N N . PRO A 1 417 ? 27.085 -10.767 2.854 1.00 27.06 417 PRO A N 1
ATOM 3438 C CA . PRO A 1 417 ? 25.850 -11.385 2.438 1.00 27.06 417 PRO A CA 1
ATOM 3439 C C . PRO A 1 417 ? 24.797 -11.018 3.484 1.00 27.06 417 PRO A C 1
ATOM 3441 O O . PRO A 1 417 ? 25.106 -10.732 4.645 1.00 27.06 417 PRO A O 1
ATOM 3444 N N . ALA A 1 418 ? 23.534 -11.123 3.102 1.00 29.94 418 ALA A N 1
ATOM 3445 C CA . ALA A 1 418 ? 22.427 -11.337 4.025 1.00 29.94 418 ALA A CA 1
ATOM 3446 C C . ALA A 1 418 ? 22.572 -12.696 4.769 1.00 29.94 418 ALA A C 1
ATOM 3448 O O . ALA A 1 418 ? 21.656 -13.503 4.805 1.00 29.94 418 ALA A O 1
ATOM 3449 N N . ALA A 1 419 ? 23.751 -12.990 5.328 1.00 24.56 419 ALA A N 1
ATOM 3450 C CA . ALA A 1 419 ? 24.086 -14.212 6.061 1.00 24.56 419 ALA A CA 1
ATOM 3451 C C . ALA A 1 419 ? 23.887 -14.062 7.581 1.00 24.56 419 ALA A C 1
ATOM 3453 O O . ALA A 1 419 ? 24.256 -14.948 8.341 1.00 24.56 419 ALA A O 1
ATOM 3454 N N . ALA A 1 420 ? 23.278 -12.960 8.028 1.00 27.06 420 ALA A N 1
ATOM 3455 C CA . ALA A 1 420 ? 22.732 -12.835 9.380 1.00 27.06 420 ALA A CA 1
ATOM 3456 C C . ALA A 1 420 ? 21.217 -13.135 9.440 1.00 27.06 420 ALA A C 1
ATOM 3458 O O . ALA A 1 420 ? 20.625 -13.039 10.509 1.00 27.06 420 ALA A O 1
ATOM 3459 N N . GLU A 1 421 ? 20.584 -13.511 8.319 1.00 29.12 421 GLU A N 1
ATOM 3460 C CA . GLU A 1 421 ? 19.152 -13.862 8.260 1.00 29.12 421 GLU A CA 1
ATOM 3461 C C . GLU A 1 421 ? 18.872 -15.374 8.316 1.00 29.12 421 GLU A C 1
ATOM 3463 O O . GLU A 1 421 ? 17.720 -15.780 8.444 1.00 29.12 421 GLU A O 1
ATOM 3468 N N . THR A 1 422 ? 19.898 -16.229 8.294 1.00 26.41 422 THR A N 1
ATOM 3469 C CA . THR A 1 422 ? 19.722 -17.694 8.324 1.00 26.41 422 THR A CA 1
ATOM 3470 C C . THR A 1 422 ? 19.898 -18.329 9.705 1.00 26.41 422 THR A C 1
ATOM 3472 O O . THR A 1 422 ? 19.401 -19.429 9.926 1.00 26.41 422 THR A O 1
ATOM 3475 N N . SER A 1 423 ? 20.508 -17.650 10.681 1.00 24.45 423 SER A N 1
ATOM 3476 C CA . SER A 1 423 ? 20.784 -18.231 12.008 1.00 24.45 423 SER A CA 1
ATOM 3477 C C . SER A 1 423 ? 19.617 -18.164 13.005 1.00 24.45 423 SER A C 1
ATOM 3479 O O . SER A 1 423 ? 19.671 -18.820 14.043 1.00 24.45 423 SER A O 1
ATOM 3481 N N . LEU A 1 424 ? 18.535 -17.435 12.703 1.00 25.91 424 LEU A N 1
ATOM 3482 C CA . LEU A 1 424 ? 17.338 -17.397 13.561 1.00 25.91 424 LEU A CA 1
ATOM 3483 C C . LEU A 1 424 ? 16.278 -18.443 13.168 1.00 25.91 424 LEU A C 1
ATOM 3485 O O . LEU A 1 424 ? 15.422 -18.795 13.979 1.00 25.91 424 LEU A O 1
ATOM 3489 N N . HIS A 1 425 ? 16.334 -18.953 11.933 1.00 28.09 425 HIS A N 1
ATOM 3490 C CA . HIS A 1 425 ? 15.346 -19.897 11.404 1.00 28.09 425 HIS A CA 1
ATOM 3491 C C . HIS A 1 425 ? 15.586 -21.348 11.856 1.00 28.09 425 HIS A C 1
ATOM 3493 O O . HIS A 1 425 ? 14.623 -22.106 11.975 1.00 28.09 425 HIS A O 1
ATOM 3499 N N . GLU A 1 426 ? 16.827 -21.726 12.185 1.00 29.09 426 GLU A N 1
ATOM 3500 C CA . GLU A 1 426 ? 17.150 -23.075 12.685 1.00 29.09 426 GLU A CA 1
ATOM 3501 C C . GLU A 1 426 ? 16.850 -23.291 14.179 1.00 29.09 426 GLU A C 1
ATOM 3503 O O . GLU A 1 426 ? 16.797 -24.429 14.636 1.00 29.09 426 GLU A O 1
ATOM 3508 N N . LEU A 1 427 ? 16.570 -22.234 14.951 1.00 28.69 427 LEU A N 1
ATOM 3509 C CA . LEU A 1 427 ? 16.301 -22.338 16.395 1.00 28.69 427 LEU A CA 1
ATOM 3510 C C . LEU A 1 427 ? 14.817 -22.545 16.758 1.00 28.69 427 LEU A C 1
ATOM 3512 O O . LEU A 1 427 ? 14.493 -22.670 17.939 1.00 28.69 427 LEU A O 1
ATOM 3516 N N . LEU A 1 428 ? 13.901 -22.582 15.778 1.00 27.02 428 LEU A N 1
ATOM 3517 C CA . LEU A 1 428 ? 12.450 -22.514 16.028 1.00 27.02 428 LEU A CA 1
ATOM 3518 C C . LEU A 1 428 ? 11.589 -23.645 15.436 1.00 27.02 428 LEU A C 1
ATOM 3520 O O . LEU A 1 428 ? 10.361 -23.555 15.501 1.00 27.02 428 LEU A O 1
ATOM 3524 N N . LEU A 1 429 ? 12.170 -24.746 14.950 1.00 26.73 429 LEU A N 1
ATOM 3525 C CA . LEU A 1 429 ? 11.391 -25.934 14.574 1.00 26.73 429 LEU A CA 1
ATOM 3526 C C . LEU A 1 429 ? 11.851 -27.190 15.329 1.00 26.73 429 LEU A C 1
ATOM 3528 O O . LEU A 1 429 ? 13.026 -27.545 15.268 1.00 26.73 429 LEU A O 1
ATOM 3532 N N . PRO A 1 430 ? 10.943 -27.916 16.013 1.00 26.23 430 PRO A N 1
ATOM 3533 C CA . PRO A 1 430 ? 11.254 -29.244 16.510 1.00 26.23 430 PRO A CA 1
ATOM 3534 C C . PRO A 1 430 ? 11.322 -30.200 15.316 1.00 26.23 430 PRO A C 1
ATOM 3536 O O . PRO A 1 430 ? 10.318 -30.439 14.641 1.00 26.23 430 PRO A O 1
ATOM 3539 N N . ALA A 1 431 ? 12.508 -30.752 15.059 1.00 27.41 431 ALA A N 1
ATOM 3540 C CA . ALA A 1 431 ? 12.709 -31.805 14.075 1.00 27.41 431 ALA A CA 1
ATOM 3541 C C . ALA A 1 431 ? 11.796 -33.004 14.395 1.00 27.41 431 ALA A C 1
ATOM 3543 O O . ALA A 1 431 ? 11.909 -33.639 15.445 1.00 27.41 431 ALA A O 1
ATOM 3544 N N . ARG A 1 432 ? 10.859 -33.308 13.489 1.00 26.50 432 ARG A N 1
ATOM 3545 C CA . ARG A 1 432 ? 9.980 -34.476 13.575 1.00 26.50 432 ARG A CA 1
ATOM 3546 C C . ARG A 1 432 ? 10.481 -35.543 12.600 1.00 26.50 432 ARG A C 1
ATOM 3548 O O . ARG A 1 432 ? 10.225 -35.459 11.410 1.00 26.50 432 ARG A O 1
ATOM 3555 N N . GLY A 1 433 ? 11.177 -36.529 13.165 1.00 23.19 433 GLY A N 1
ATOM 3556 C CA . GLY A 1 433 ? 11.146 -37.953 12.811 1.00 23.19 433 GLY A CA 1
ATOM 3557 C C . GLY A 1 433 ? 11.474 -38.381 11.379 1.00 23.19 433 GLY A C 1
ATOM 3558 O O . GLY A 1 433 ? 10.575 -38.518 10.556 1.00 23.19 433 GLY A O 1
ATOM 3559 N N . GLY A 1 434 ? 12.726 -38.792 11.165 1.00 23.16 434 GLY A N 1
ATOM 3560 C CA . GLY A 1 434 ? 13.129 -39.748 10.132 1.00 23.16 434 GLY A CA 1
ATOM 3561 C C . GLY A 1 434 ? 13.964 -40.859 10.775 1.00 23.16 434 GLY A C 1
ATOM 3562 O O . GLY A 1 434 ? 14.950 -40.575 11.446 1.00 23.16 434 GLY A O 1
ATOM 3563 N N . ARG A 1 435 ? 13.513 -42.111 10.636 1.00 22.08 435 A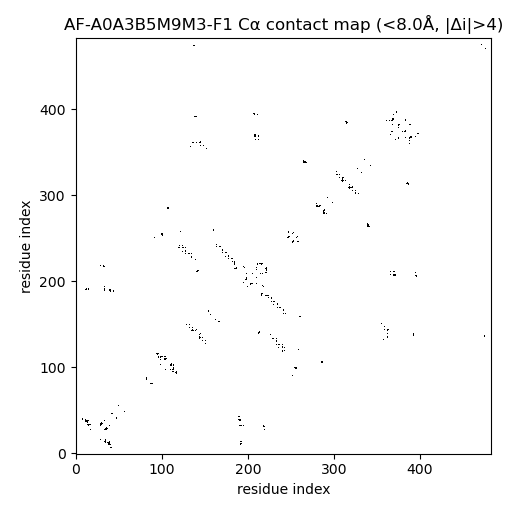RG A N 1
ATOM 3564 C CA . ARG A 1 435 ? 14.139 -43.349 11.138 1.00 22.08 435 ARG A CA 1
ATOM 3565 C C . ARG A 1 435 ? 15.609 -43.465 10.715 1.00 22.08 435 ARG A C 1
ATOM 3567 O O . ARG A 1 435 ? 15.867 -43.382 9.525 1.00 22.08 435 ARG A O 1
ATOM 3574 N N . HIS A 1 436 ? 16.502 -43.834 11.637 1.00 23.42 436 HIS A N 1
ATOM 3575 C CA . HIS A 1 436 ? 17.508 -44.878 11.390 1.00 23.42 436 HIS A CA 1
ATOM 3576 C C . HIS A 1 436 ? 18.019 -45.509 12.697 1.00 23.42 436 HIS A C 1
ATOM 3578 O O . HIS A 1 436 ? 17.836 -44.976 13.787 1.00 23.42 436 HIS A O 1
ATOM 3584 N N . GLN A 1 437 ? 18.547 -46.718 12.526 1.00 23.55 437 GLN A N 1
ATOM 3585 C CA . GLN A 1 437 ? 18.808 -47.791 13.480 1.00 23.55 437 GLN A CA 1
ATOM 3586 C C . GLN A 1 437 ? 19.774 -47.494 14.642 1.00 23.55 437 GLN A C 1
ATOM 3588 O O . GLN A 1 437 ? 20.781 -46.813 14.501 1.00 23.55 437 GLN A O 1
ATOM 3593 N N . SER A 1 438 ? 19.434 -48.135 15.765 1.00 21.25 438 SER A N 1
ATOM 3594 C CA . SER A 1 438 ? 20.267 -48.680 16.849 1.00 21.25 438 SER A CA 1
ATOM 3595 C C . SER A 1 438 ? 21.794 -48.659 16.690 1.00 21.25 438 SER A C 1
ATOM 3597 O O . SER A 1 438 ? 22.296 -49.324 15.790 1.00 21.25 438 SER A O 1
ATOM 3599 N N . VAL A 1 439 ? 22.497 -48.111 17.690 1.00 25.06 439 VAL A N 1
ATOM 3600 C CA . VAL A 1 439 ? 23.564 -48.795 18.456 1.00 25.06 439 VAL A CA 1
ATOM 3601 C C . VAL A 1 439 ? 23.573 -48.204 19.874 1.00 25.06 439 VAL A C 1
ATOM 3603 O O . VAL A 1 439 ? 23.461 -46.994 20.054 1.00 25.06 439 VAL A O 1
ATOM 3606 N N . ALA A 1 440 ? 23.630 -49.081 20.872 1.00 22.00 440 ALA A N 1
ATOM 3607 C CA . ALA A 1 440 ? 23.695 -48.770 22.293 1.00 22.00 440 ALA A CA 1
ATOM 3608 C C . ALA A 1 440 ? 25.140 -48.506 22.744 1.00 22.00 440 ALA A C 1
ATOM 3610 O O . ALA A 1 440 ? 26.027 -49.239 22.324 1.00 22.00 440 ALA A O 1
ATOM 3611 N N . ASP A 1 441 ? 25.346 -47.556 23.661 1.00 23.89 441 ASP A N 1
ATOM 3612 C CA . ASP A 1 441 ? 26.259 -47.772 24.792 1.00 23.89 441 ASP A CA 1
ATOM 3613 C C . ASP A 1 441 ? 25.954 -46.799 25.959 1.00 23.89 441 ASP A C 1
ATOM 3615 O O . ASP A 1 441 ? 25.762 -45.602 25.716 1.00 23.89 441 ASP A O 1
ATOM 3619 N N . PRO A 1 442 ? 25.857 -47.264 27.223 1.00 25.31 442 PRO A N 1
ATOM 3620 C CA . PRO A 1 442 ? 25.491 -46.446 28.373 1.00 25.31 442 PRO A CA 1
ATOM 3621 C C . PRO A 1 442 ? 26.707 -46.165 29.266 1.00 25.31 442 PRO A C 1
ATOM 3623 O O . PRO A 1 442 ? 27.350 -47.103 29.721 1.00 25.31 442 PRO A O 1
ATOM 3626 N N . ARG A 1 443 ? 26.988 -44.896 29.597 1.00 24.05 443 ARG A N 1
ATOM 3627 C CA . ARG A 1 443 ? 27.679 -44.471 30.841 1.00 24.05 443 ARG A CA 1
ATOM 3628 C C . ARG A 1 443 ? 27.920 -42.960 30.836 1.00 24.05 443 ARG A C 1
ATOM 3630 O O . ARG A 1 443 ? 28.921 -42.503 30.308 1.00 24.05 443 ARG A O 1
ATOM 3637 N N . LEU A 1 444 ? 27.005 -42.208 31.451 1.00 25.28 444 LEU A N 1
ATOM 3638 C CA . LEU A 1 444 ? 27.305 -41.115 32.394 1.00 25.28 444 LEU A CA 1
ATOM 3639 C C . LEU A 1 444 ? 25.975 -40.550 32.943 1.00 25.28 444 LEU A C 1
ATOM 3641 O O . LEU A 1 444 ? 25.399 -39.603 32.419 1.00 25.28 444 LEU A O 1
ATOM 3645 N N . GLN A 1 445 ? 25.461 -41.173 34.003 1.00 22.97 445 GLN A N 1
ATOM 3646 C CA . GLN A 1 445 ? 24.725 -40.460 35.056 1.00 22.97 445 GLN A CA 1
ATOM 3647 C C . GLN A 1 445 ? 25.804 -40.075 36.082 1.00 22.97 445 GLN A C 1
ATOM 3649 O O . GLN A 1 445 ? 26.706 -40.873 36.321 1.00 22.97 445 GLN A O 1
ATOM 3654 N N . VAL A 1 446 ? 25.880 -38.861 36.619 1.00 23.88 446 VAL A N 1
ATOM 3655 C CA . VAL A 1 446 ? 25.105 -38.293 37.739 1.00 23.88 446 VAL A CA 1
ATOM 3656 C C . VAL A 1 446 ? 25.707 -36.867 37.909 1.00 23.88 446 VAL A C 1
ATOM 3658 O O . VAL A 1 446 ? 26.922 -36.739 37.806 1.00 23.88 446 VAL A O 1
ATOM 3661 N N . LEU A 1 447 ? 24.978 -35.746 38.037 1.00 22.48 447 LEU A N 1
ATOM 3662 C CA . LEU A 1 447 ? 24.449 -35.209 39.304 1.00 22.48 447 LEU A CA 1
ATOM 3663 C C . LEU A 1 447 ? 23.591 -33.930 39.037 1.00 22.48 447 LEU A C 1
ATOM 3665 O O . LEU A 1 447 ? 24.088 -32.953 38.490 1.00 22.48 447 LEU A O 1
ATOM 3669 N N . GLN A 1 448 ? 22.313 -33.985 39.450 1.00 22.89 448 GLN A N 1
ATOM 3670 C CA . GLN A 1 448 ? 21.507 -32.963 40.171 1.00 22.89 448 GLN A CA 1
ATOM 3671 C C . GLN A 1 448 ? 21.248 -31.559 39.556 1.00 22.89 448 GLN A C 1
ATOM 3673 O O . GLN A 1 448 ? 22.130 -30.717 39.492 1.00 22.89 448 GLN A O 1
ATOM 3678 N N . THR A 1 449 ? 20.058 -31.276 38.990 1.00 21.22 449 THR A N 1
ATOM 3679 C CA . THR A 1 449 ? 18.744 -30.881 39.595 1.00 21.22 449 THR A CA 1
ATOM 3680 C C . THR A 1 449 ? 18.592 -29.399 39.979 1.00 21.22 449 THR A C 1
ATOM 3682 O O . THR A 1 449 ? 19.162 -28.985 40.978 1.00 21.22 449 THR A O 1
ATOM 3685 N N . ALA A 1 450 ? 17.694 -28.668 39.289 1.00 22.27 450 ALA A N 1
ATOM 3686 C CA . ALA A 1 450 ? 16.586 -27.906 39.907 1.00 22.27 450 ALA A CA 1
ATOM 3687 C C . ALA A 1 450 ? 15.615 -27.275 38.868 1.00 22.27 450 ALA A C 1
ATOM 3689 O O . ALA A 1 450 ? 15.939 -26.307 38.193 1.00 22.27 450 ALA A O 1
ATOM 3690 N N . ALA A 1 451 ? 14.412 -27.859 38.795 1.00 22.28 451 ALA A N 1
ATOM 3691 C CA . ALA A 1 451 ? 13.079 -27.253 38.632 1.00 22.28 451 ALA A CA 1
ATOM 3692 C C . ALA A 1 451 ? 12.763 -26.252 37.489 1.00 22.28 451 ALA A C 1
ATOM 3694 O O . ALA A 1 451 ? 12.970 -25.047 37.585 1.00 22.28 451 ALA A O 1
ATOM 3695 N N . ALA A 1 452 ? 12.038 -26.764 36.487 1.00 21.59 452 ALA A N 1
ATOM 3696 C CA . ALA A 1 452 ? 11.041 -26.012 35.718 1.00 21.59 452 ALA A CA 1
ATOM 3697 C C . ALA A 1 452 ? 9.721 -25.864 36.512 1.00 21.59 452 ALA A C 1
ATOM 3699 O O . ALA A 1 452 ? 9.439 -26.686 37.388 1.00 21.59 452 ALA A O 1
ATOM 3700 N N . PRO A 1 453 ? 8.827 -24.945 36.098 1.00 24.73 453 PRO A N 1
ATOM 3701 C CA . PRO A 1 453 ? 7.539 -25.455 35.631 1.00 24.73 453 PRO A CA 1
ATOM 3702 C C . PRO A 1 453 ? 7.066 -24.868 34.293 1.00 24.73 453 PRO A C 1
ATOM 3704 O O . PRO A 1 453 ? 7.309 -23.724 33.921 1.00 24.73 453 PRO A O 1
ATOM 3707 N N . ARG A 1 454 ? 6.354 -25.740 33.574 1.00 21.83 454 ARG A N 1
ATOM 3708 C CA . ARG A 1 454 ? 5.631 -25.529 32.317 1.00 21.83 454 ARG A CA 1
ATOM 3709 C C . ARG A 1 454 ? 4.425 -24.604 32.509 1.00 21.83 454 ARG A C 1
ATOM 3711 O O . ARG A 1 454 ? 3.718 -24.720 33.501 1.00 21.83 454 ARG A O 1
ATOM 3718 N N . GLY A 1 455 ? 4.100 -23.827 31.475 1.00 21.33 455 GLY A N 1
ATOM 3719 C CA . GLY A 1 455 ? 2.831 -23.099 31.370 1.00 21.33 455 GLY A CA 1
ATOM 3720 C C . GLY A 1 455 ? 2.645 -22.462 29.995 1.00 21.33 455 GLY A C 1
ATOM 3721 O O . GLY A 1 455 ? 2.890 -21.281 29.797 1.00 21.33 455 GLY A O 1
ATOM 3722 N N . ARG A 1 456 ? 2.266 -23.279 29.015 1.00 24.95 456 ARG A N 1
ATOM 3723 C CA . ARG A 1 456 ? 2.085 -22.938 27.601 1.00 24.95 456 ARG A CA 1
ATOM 3724 C C . ARG A 1 456 ? 0.670 -22.390 27.373 1.00 24.95 456 ARG A C 1
ATOM 3726 O O . ARG A 1 456 ? -0.248 -23.192 27.368 1.00 24.95 456 ARG A O 1
ATOM 3733 N N . SER A 1 457 ? 0.510 -21.085 27.124 1.00 25.20 457 SER A N 1
ATOM 3734 C CA . SER A 1 457 ? -0.403 -20.520 26.100 1.00 25.20 457 SER A CA 1
ATOM 3735 C C . SER A 1 457 ? -0.479 -18.985 26.175 1.00 25.20 457 SER A C 1
ATOM 3737 O O . SER A 1 457 ? -1.334 -18.434 26.857 1.00 25.20 457 SER A O 1
ATOM 3739 N N . SER A 1 458 ? 0.385 -18.273 25.446 1.00 25.75 458 SER A N 1
ATOM 3740 C CA . SER A 1 458 ? 0.059 -16.928 24.919 1.00 25.75 458 SER A CA 1
ATOM 3741 C C . SER A 1 458 ? 1.021 -16.483 23.804 1.00 25.75 458 SER A C 1
ATOM 3743 O O . SER A 1 458 ? 1.325 -15.308 23.629 1.00 25.75 458 SER A O 1
ATOM 3745 N N . GLY A 1 459 ? 1.536 -17.442 23.025 1.00 24.84 459 GLY A N 1
ATOM 3746 C CA . GLY A 1 459 ? 2.510 -17.175 21.958 1.00 24.84 459 GLY A CA 1
ATOM 3747 C C . GLY A 1 459 ? 1.910 -16.586 20.675 1.00 24.84 459 GLY A C 1
ATOM 3748 O O . GLY A 1 459 ? 2.654 -16.116 19.825 1.00 24.84 459 GLY A O 1
ATOM 3749 N N . ALA A 1 460 ? 0.582 -16.586 20.517 1.00 27.41 460 ALA A N 1
ATOM 3750 C CA . ALA A 1 460 ? -0.058 -16.207 19.255 1.00 27.41 460 ALA A CA 1
ATOM 3751 C C . ALA A 1 460 ? -0.158 -14.685 19.048 1.00 27.41 460 ALA A C 1
ATOM 3753 O O . ALA A 1 460 ? 0.018 -14.221 17.925 1.00 27.41 460 ALA A O 1
ATOM 3754 N N . LEU A 1 461 ? -0.388 -13.903 20.111 1.00 28.08 461 LEU A N 1
ATOM 3755 C CA . LEU A 1 461 ? -0.488 -12.440 20.006 1.00 28.08 461 LEU A CA 1
ATOM 3756 C C . LEU A 1 461 ? 0.888 -11.776 19.885 1.00 28.08 461 LEU A C 1
ATOM 3758 O O . LEU A 1 461 ? 1.066 -10.862 19.084 1.00 28.08 461 LEU A O 1
ATOM 3762 N N . CYS A 1 462 ? 1.874 -12.292 20.624 1.00 26.42 462 CYS A N 1
ATOM 3763 C CA . CYS A 1 462 ? 3.257 -11.831 20.534 1.00 26.42 462 CYS A CA 1
ATOM 3764 C C . CYS A 1 462 ? 3.860 -12.171 19.160 1.00 26.42 462 CYS A C 1
ATOM 3766 O O . CYS A 1 462 ? 4.503 -11.323 18.557 1.00 26.42 462 CYS A O 1
ATOM 3768 N N . ALA A 1 463 ? 3.544 -13.342 18.588 1.00 27.48 463 ALA A N 1
ATOM 3769 C CA . ALA A 1 463 ? 3.914 -13.688 17.213 1.00 27.48 463 ALA A CA 1
ATOM 3770 C C . ALA A 1 463 ? 3.213 -12.819 16.149 1.00 27.48 463 ALA A C 1
ATOM 3772 O O . ALA A 1 463 ? 3.770 -12.613 15.075 1.00 27.48 463 ALA A O 1
ATOM 3773 N N . TRP A 1 464 ? 2.018 -12.287 16.425 1.00 30.97 464 TRP A N 1
ATOM 3774 C CA . TRP A 1 464 ? 1.302 -11.381 15.517 1.00 30.97 464 TRP A CA 1
ATOM 3775 C C . TRP A 1 464 ? 1.883 -9.958 15.525 1.00 30.97 464 TRP A C 1
ATOM 3777 O O . TRP A 1 464 ? 2.053 -9.351 14.471 1.00 30.97 464 TRP A O 1
ATOM 3787 N N . LEU A 1 465 ? 2.263 -9.453 16.702 1.00 30.02 465 LEU A N 1
ATOM 3788 C CA . LEU A 1 465 ? 2.971 -8.175 16.852 1.00 30.02 465 LEU A CA 1
ATOM 3789 C C . LEU A 1 465 ? 4.418 -8.256 16.355 1.00 30.02 465 LEU A C 1
ATOM 3791 O O . LEU A 1 465 ? 4.872 -7.334 15.682 1.00 30.02 465 LEU A O 1
ATOM 3795 N N . LEU A 1 466 ? 5.102 -9.386 16.582 1.00 29.17 466 LEU A N 1
ATOM 3796 C CA . LEU A 1 466 ? 6.378 -9.678 15.931 1.00 29.17 466 LEU A CA 1
ATOM 3797 C C . LEU A 1 466 ? 6.227 -9.800 14.417 1.00 29.17 466 LEU A C 1
ATOM 3799 O O . LEU A 1 466 ? 7.146 -9.412 13.716 1.00 29.17 466 LEU A O 1
ATOM 3803 N N . ARG A 1 467 ? 5.102 -10.293 13.878 1.00 29.22 467 ARG A N 1
ATOM 3804 C CA . ARG A 1 467 ? 4.845 -10.290 12.425 1.00 29.22 467 ARG A CA 1
ATOM 3805 C C . ARG A 1 467 ? 4.687 -8.881 11.868 1.00 29.22 467 ARG A C 1
ATOM 3807 O O . ARG A 1 467 ? 5.195 -8.609 10.794 1.00 29.22 467 ARG A O 1
ATOM 3814 N N . LEU A 1 468 ? 4.072 -7.961 12.605 1.00 28.17 468 LEU A N 1
ATOM 3815 C CA . LEU A 1 468 ? 3.972 -6.561 12.182 1.00 28.17 468 LEU A CA 1
ATOM 3816 C C . LEU A 1 468 ? 5.333 -5.848 12.182 1.00 28.17 468 LEU A C 1
ATOM 3818 O O . LEU A 1 468 ? 5.592 -5.076 11.267 1.00 28.17 468 LEU A O 1
ATOM 3822 N N . THR A 1 469 ? 6.225 -6.136 13.137 1.00 28.55 469 THR A N 1
ATOM 3823 C CA . THR A 1 469 ? 7.588 -5.568 13.164 1.00 28.55 469 THR A CA 1
ATOM 3824 C C . THR A 1 469 ? 8.584 -6.313 12.271 1.00 28.55 469 THR A C 1
ATOM 3826 O O . THR A 1 469 ? 9.464 -5.680 11.696 1.00 28.55 469 THR A O 1
ATOM 3829 N N . THR A 1 470 ? 8.424 -7.623 12.063 1.00 27.89 470 THR A N 1
ATOM 3830 C CA . THR A 1 470 ? 9.199 -8.381 11.062 1.00 27.89 470 THR A CA 1
ATOM 3831 C C . THR A 1 470 ? 8.751 -8.081 9.639 1.00 27.89 470 THR A C 1
ATOM 3833 O O . THR A 1 470 ? 9.587 -8.155 8.761 1.00 27.89 470 THR A O 1
ATOM 3836 N N . VAL A 1 471 ? 7.529 -7.607 9.370 1.00 28.30 471 VAL A N 1
ATOM 3837 C CA . VAL A 1 471 ? 7.194 -7.059 8.036 1.00 28.30 471 VAL A CA 1
ATOM 3838 C C . VAL A 1 471 ? 7.994 -5.781 7.719 1.00 28.30 471 VAL A C 1
ATOM 3840 O O . VAL A 1 471 ? 8.248 -5.500 6.551 1.00 28.30 471 VAL A O 1
ATOM 3843 N N . PHE A 1 472 ? 8.482 -5.044 8.727 1.00 28.58 472 PHE A N 1
ATOM 3844 C CA . PHE A 1 472 ? 9.404 -3.918 8.507 1.00 28.58 472 PHE A CA 1
ATOM 3845 C C . PHE A 1 472 ? 10.862 -4.342 8.260 1.00 28.58 472 PHE A C 1
ATOM 3847 O O . PHE A 1 472 ? 11.641 -3.526 7.771 1.00 28.58 472 PHE A O 1
ATOM 3854 N N . TYR A 1 473 ? 11.237 -5.589 8.568 1.00 26.62 473 TYR A N 1
ATOM 3855 C CA . TYR A 1 473 ? 12.630 -6.065 8.502 1.00 26.62 473 TYR A CA 1
ATOM 3856 C C . TYR A 1 473 ? 12.867 -7.273 7.600 1.00 26.62 473 TYR A C 1
ATOM 3858 O O . TYR A 1 473 ? 13.978 -7.482 7.131 1.00 26.62 473 TYR A O 1
ATOM 3866 N N . SER A 1 474 ? 11.822 -8.018 7.297 1.00 23.70 474 SER A N 1
ATOM 3867 C CA . SER A 1 474 ? 11.816 -9.184 6.443 1.00 23.70 474 SER A CA 1
ATOM 3868 C C . SER A 1 474 ? 10.782 -8.904 5.372 1.00 23.70 474 SER A C 1
ATOM 3870 O O . SER A 1 474 ? 9.592 -9.137 5.557 1.00 23.70 474 SER A O 1
ATOM 3872 N N . VAL A 1 475 ? 11.254 -8.375 4.246 1.00 25.69 475 VAL A N 1
ATOM 3873 C CA . VAL A 1 475 ? 10.622 -8.585 2.945 1.00 25.69 475 VAL A CA 1
ATOM 3874 C C . VAL A 1 475 ? 10.478 -10.104 2.806 1.00 25.69 475 VAL A C 1
ATOM 3876 O O . VAL A 1 475 ? 11.483 -10.773 2.563 1.00 25.69 475 VAL A O 1
ATOM 3879 N N . PRO A 1 476 ? 9.285 -10.705 2.983 1.00 22.81 476 PRO A N 1
ATOM 3880 C CA . PRO A 1 476 ? 9.120 -12.094 2.629 1.00 22.81 476 PRO A CA 1
ATOM 3881 C C . PRO A 1 476 ? 9.078 -12.065 1.108 1.00 22.81 476 PRO A C 1
ATOM 3883 O O . PRO A 1 476 ? 8.082 -11.656 0.506 1.00 22.81 476 PRO A O 1
ATOM 3886 N N . VAL A 1 477 ? 10.185 -12.443 0.474 1.00 25.33 477 VAL A N 1
ATOM 3887 C CA . VAL A 1 477 ? 10.119 -12.946 -0.892 1.00 25.33 477 VAL A CA 1
ATOM 3888 C C . VAL A 1 477 ? 9.210 -14.161 -0.796 1.00 25.33 477 VAL A C 1
ATOM 3890 O O . VAL A 1 477 ? 9.617 -15.216 -0.315 1.00 25.33 477 VAL A O 1
ATOM 3893 N N . ILE A 1 478 ? 7.943 -13.986 -1.165 1.00 22.59 478 ILE A N 1
ATOM 3894 C CA . ILE A 1 478 ? 7.054 -15.109 -1.419 1.00 22.59 478 ILE A CA 1
ATOM 3895 C C . ILE A 1 478 ? 7.682 -15.815 -2.619 1.00 22.59 478 ILE A C 1
ATOM 3897 O O . ILE A 1 478 ? 7.522 -15.384 -3.759 1.00 22.59 478 ILE A O 1
ATOM 3901 N N . HIS A 1 479 ? 8.470 -16.853 -2.348 1.00 21.81 479 HIS A N 1
ATOM 3902 C CA . HIS A 1 479 ? 8.814 -17.848 -3.345 1.00 21.81 479 HIS A CA 1
ATOM 3903 C C . HIS A 1 479 ? 7.505 -18.558 -3.692 1.00 21.81 479 HIS A C 1
ATOM 3905 O O . HIS A 1 479 ? 7.060 -19.445 -2.972 1.00 21.81 479 HIS A O 1
ATOM 3911 N N . MET A 1 480 ? 6.844 -18.100 -4.754 1.00 23.73 480 MET A N 1
ATOM 3912 C CA . MET A 1 480 ? 5.955 -18.982 -5.493 1.00 23.73 480 MET A CA 1
ATOM 3913 C C . MET A 1 480 ? 6.869 -19.863 -6.337 1.00 23.73 480 MET A C 1
ATOM 3915 O O . MET A 1 480 ? 7.586 -19.351 -7.197 1.00 23.73 480 MET A O 1
ATOM 3919 N N . GLU A 1 481 ? 6.919 -21.149 -5.995 1.00 21.83 481 GLU A N 1
ATOM 3920 C CA . GLU A 1 481 ? 7.502 -22.191 -6.838 1.00 21.83 481 GLU A CA 1
ATOM 3921 C C . GLU A 1 481 ? 6.928 -22.058 -8.254 1.00 21.83 481 GLU A C 1
ATOM 3923 O O . GLU A 1 481 ? 5.712 -21.996 -8.446 1.00 21.83 481 GLU A O 1
ATOM 3928 N N . GLU A 1 482 ? 7.828 -21.915 -9.226 1.00 22.05 482 GLU A N 1
ATOM 3929 C CA . GLU A 1 482 ? 7.513 -22.029 -10.645 1.00 22.05 482 GLU A CA 1
ATOM 3930 C C . GLU A 1 482 ? 7.248 -23.506 -10.958 1.00 22.05 482 GLU A C 1
ATOM 3932 O O . GLU A 1 482 ? 8.143 -24.328 -10.777 1.00 22.05 482 GLU A O 1
ATOM 3937 N N . ASP A 1 483 ? 6.045 -23.800 -11.458 1.00 26.91 483 ASP A N 1
ATOM 3938 C CA . ASP A 1 483 ? 5.698 -25.007 -12.228 1.00 26.91 483 ASP A CA 1
ATOM 3939 C C . ASP A 1 483 ? 5.224 -24.622 -13.643 1.00 26.91 483 ASP A C 1
ATOM 3941 O O . ASP A 1 483 ? 4.383 -23.692 -13.770 1.00 26.91 483 ASP A O 1
#

Nearest PDB structures (foldseek):
  6kg7-assembly1_A  TM=9.615E-01  e=1.206E-30  Mus musculus
  6b3r-assembly1_A  TM=9.216E-01  e=4.299E-24  Mus musculus
  8ixn-assembly1_D  TM=9.087E-01  e=2.044E-19  Mus musculus
  8ixo-assembly1_F  TM=9.490E-01  e=1.160E-17  Mus musculus
  7wlt-assembly1_A  TM=9.045E-01  e=4.584E-18  Mus musculus

Secondary structure (DSSP, 8-state):
-HHHHHT-TT-EE--PPPTTS-HHHHHHHTTSTTTSS-EEHHHHHT----SS-HHHHHHHHHHHHHHHHHHHHHHHHHHHHHHHTTPPPPSS--S-TT--GGGGGT-HHHHHHHHHHHHHHHHHHHHHHHHHHHHHHHH-SHHHHHHHHHHHHHHT--SHHHHHHHHHHHHHHHHHHHHHHHHHHH-S-GGG----GGGSTT----HHHHHHHT---SSS---TTHHHHHHHHHHHHHHHHHHHHHTT-HHHHHHH---PPPPTT--HHHHGGG--SPP-TT--SHHHHHHHIIIIIHHHHHHHHHHHHHHSS-SHHHHHHHHHHHHHHHHHHHHHHS-HHHHHHHHHHHHHHHHHHHHHHHHHHIIIIISHHHHHHH-HHHHHHHT----SS--------S-S---TTHHHHTT--STTSSTTTTTS------------------------------HHHHHHHHHHHHTTT----------

Radius of gyration: 29.09 Å; Cα contacts (8 Å, |Δi|>4): 350; chains: 1; bounding box: 84×68×82 Å

pLDDT: mean 75.15, std 24.67, range [21.22, 97.81]

InterPro domains:
  IPR027272 Piezo family [PTHR47049] (28-397)
  IPR031805 Piezo, TM25-28 [PF15917] (268-399)

Sequence (483 aa):
YFSLIKNIKNNFSFCAQPDFYPDEVKKRLVKTPLYNSTSDLGNWVGLRKDNEDLLRYLRNNLLMLALLAFEVTIYRHQQYFRLRNKLSPPAARIIFHDVTRQHLDIGIVSFVKYFVNYFFYKFGLETCLLLVVNVIGQRMDFYAMLHAFALIAVMHRRRRKAIAEIWSKYCFFLAGMLTVQYFVCIGIPPAACKDYPWRFPNSTTGSNVIKWLYVPDFQMKPNPYFLVYDFMLLLCASLQRQVFEDENKAAVRIMAGDNVEICRDLDAASFSVHNPVPDFIHCRSYLDMLKVIMFSYLFWFVLTIIFITGTTRISVFCMGYLVACFYFLLFGGDLLLKPIKKILHYWDFLIAYNIFVITMKNILSILACGYINSLVKNQCWLIQLFSLACTIKGYHIETIPSSQGRDNLGQHLLRLPAAAETSLHELLLPARGGRHQSVADPRLQVLQTAAAPRGRSSGALCAWLLRLTTVFYSVPVIHMEED